Protein AF-A0A131ZWN2-F1 (afdb_monomer)

Organism: Sarcoptes scabiei (NCBI:txid52283)

Foldseek 3Di:
DDDDPPPPDDDPPCPPVCVVVQVDWDLALKDKAWPDDPPEAFFQKGKIKIFIATRVRHGDQDDVVFVKDKWKDFVPDTWDKDKAQPPPDPVRRRMIMIMTGRLEFAWMWMFIATHPVRHTHHCPRDTRYTHAYAFFDLALKDWPLFAQEAEAAAPDKDKIKIFGAHPSNYQHQCPDPNNVVPDQVVFKDKWKAFQQVRDTDDWDWDKDDDPPRRRMIMIITHHNDFGKIWMFMGGNPHTHPRRTHIYGYHYPVLVVVLCVCPVVQHKDKFKKWWWDFDPDPDVPPDGDTDIAIWMWIDGLFKIWIWGDDVNNRTDTDDIDTLDSLWDKDKDFDPPDDPPPPPDDDDDDPDDDDWDPGIWIWIDNPFDDIITITGPCVSSVVSSSRSSSCVVQQSHPDPVNSLLVVLVVLVVVCVVVVQDAAEFEQEAEPVCLLVSRLVRQDDPSNLLYHYQYDYPPDDDPDSLVRVLVSLVVVLCQQAQPDPDPLLDHQWDAPDPDNPAAIDGRPNHDPVVSVVVVVSVQVSQSNQVSVDDSSHHDRPHHHQPQVVCVVVPHDDDLVSCVRRPVVCCVPPVVCPVVDDCPPVPDDPDDDPDQEAEDEDDPDVVVQVVLVVVLVVPDDLVLQLLLQCQAQVGSDADPVGQNPDVVGQYEYEDCDELAAWHYDNVNSYIYQYHYPDSVSRSVSPSCCSVVVSPDPDDD

pLDDT: mean 84.15, std 15.88, range [26.28, 97.62]

Sequence (696 aa):
MISSFHLRHKERKCGFLTFVTGSYLAPQNCKVLFDWKSPTTVSNLASFTIKFYQRNHKPYPITADDRLSVHITNGSQVVPCSIEFGDLNPSLANVAKVVFSPKKSGSYSINVLIGNSFTHLRGSPFTDIHFEPLSPSPYETLLINHCSTVVCTAKIFHVFIIETRDQFGNLCRLDSPINENFDESADFKVVFTEIPTEKEIDVCCFWQKQDGDNSRIALLIVFETSGVYHALISYKGTLLKNGDFNIVCLTQNEAETVKKCTSYSKTCSFNAKLLCLSQHQSNEGCQSHKWKNVCCYISPKQLIIKEFIFKFIPKHITTFRLLPSTKFYFVKNPNFPPSNNNNFDSKSSSCISYNHEEFMMIDDGSQSPIELISPQRNMIVAIFTHFLLNRIGGSETFRDKQDFFYSEVRKFHHKNNFTPGKIHLKISRDSLLETSMRAIKSQSDWCKKFEIEFFGENGIDWGGLRREWYTILCKTMFDPQNKDENDSMFMRFKNDKQGLIHPNPNFSKLSNFEFAGKLVGKSLLDASFGTNHKCLINARFSRSFLAQWIGLRINYRYFEHDDPDLYVSKIKFILDNDVTNLDLYFIEDELNHVVTGAIYDSQKIIDWFWRSLANFNDEEFARLLQFTTGCSHLPPGGFVELTPRFQITSSLNFGSLPTAHTCFNQICLPDYDSFEDFDRALRIAITEGSEGFGLV

Secondary structure (DSSP, 8-state):
--------PPP----HHHHHTT-SB-GGG-EEEESS-SSEE--S-EEEEEE-BBTTSPBP---GGG--EEEEEETTEEEPEEEEE--S-TTTTTEEEEEE---S-EEEEEEEEETTTTEEPTT-SEEEEEEE--S--TTT-EETT--SEEEEETTS-EEEEEE-B-TTSPBP-TTSGGGTT--HHHHEEEEEEETTTTEEE--EEEEEEPTT-TTEEEEEEE-SS-EEEEEEEEETTEEEEEEEEEEEEE-HHHHHHHHHHHHTT--EEEEEEEEE------SSS----EEEEEEEEE-SSEEEEEEEETTTEEEEEEEEESSTT-EEEEEE-TTS---------S--TT-----TTEEEEEE-SSS--EEEE-TTHHHHHHHHHHHHHHHHTS--SHHHHHHHHHHHHHHHHHHTT----EEEEEE-STTHHHHHHHH--SHHHHHSEEEEEETT---S-HHHHHHHHHHHHHHHHH---SS-TTT-SEE-SSS-TTSPBEE-TT---HHHHHHHHHHHHHHHHHHHT-TTT-------B-HHHHHHHTTPPP-GGGHHHH-HHHIIIIIHHHHHS--TTS---S------EEEES-SSSHHHHHHHHHHHHTT--HHHHHHHHHHHHS-SS--TTGGGG-SSPEEEEEEEEESPPPEEEGGGTEEEEEE-SSHHHHHHHHHHHHHHTTS-S---

Nearest PDB structures (foldseek):
  6jx5-assembly3_B  TM=6.334E-01  e=1.140E-26  Homo sapiens
  6loh-assembly2_B  TM=6.273E-01  e=8.398E-26  Homo sapiens
  6loh-assembly2_C  TM=6.097E-01  e=5.536E-25  Homo sapiens
  6loh-assembly1_A-2  TM=6.219E-01  e=1.019E-24  Homo sapiens
  7sc4-assembly2_B  TM=6.207E-01  e=1.326E-04  Homo sapiens

InterPro domains:
  IPR000569 HECT domain [PF00632] (473-587)
  IPR000569 HECT domain [PF00632] (596-695)
  IPR000569 HECT domain [PS50237] (442-529)
  IPR000569 HECT domain [PS50237] (557-696)
  IPR000569 HECT domain [SM00119] (440-696)
  IPR013783 Immunoglobulin-like fold [G3DSA:2.60.40.10] (25-133)
  IPR014756 Immunoglobulin E-set [SSF81296] (25-127)
  IPR017868 Filamin/ABP280 repeat-like [PS50194] (20-127)
  IPR035983 HECT, E3 ligase catalytic domain [SSF56204] (415-689)
  IPR050409 E3 ubiquitin-protein ligase [PTHR11254] (392-590)
  IPR058738 Apoptosis-resistant E3 ubiquitin protein ligase 1, PH-like domain [PF25916] (253-395)

Mean predicted aligned error: 15.32 Å

Solvent-accessible surface area (backbone atoms only — not comparable to full-atom values): 39574 Å² total; per-residue (Å²): 141,82,84,80,82,77,81,80,75,78,76,83,70,75,48,71,67,39,60,74,64,24,72,42,82,25,47,73,62,24,45,74,44,65,79,66,63,67,72,37,65,42,36,83,67,48,50,33,39,36,41,38,16,12,64,69,68,45,76,27,74,65,54,79,88,50,43,73,44,77,50,35,27,50,77,94,41,79,49,74,69,49,78,47,63,36,71,97,42,84,93,33,26,28,31,36,40,36,40,33,53,48,54,62,52,46,55,32,37,41,37,42,25,35,42,97,80,57,42,55,29,52,72,44,68,40,60,86,38,36,26,38,50,49,62,68,24,38,80,49,18,35,49,59,64,39,50,67,61,41,75,47,43,31,75,39,84,44,80,44,46,34,42,34,8,6,88,71,62,30,66,16,54,55,84,34,81,89,26,69,87,65,45,66,70,79,38,40,49,77,48,40,28,33,57,86,74,71,40,77,51,94,61,59,67,46,64,43,74,37,90,96,37,58,32,34,36,34,41,38,36,34,39,85,60,56,49,48,34,37,37,44,33,25,39,75,88,35,67,25,74,61,25,67,32,35,35,41,27,26,43,66,71,54,47,53,50,41,51,61,40,56,76,69,61,45,74,46,78,43,71,32,32,36,65,42,84,66,87,71,85,58,102,57,100,66,89,69,79,47,74,41,69,29,37,40,37,41,41,70,62,31,39,35,36,30,34,51,51,95,79,74,47,77,41,82,73,52,74,45,61,63,46,92,64,47,43,79,45,78,45,63,54,86,89,60,77,82,84,82,76,86,77,83,78,97,83,71,90,86,75,82,76,72,69,89,52,54,36,42,34,45,36,55,88,65,58,84,65,45,44,33,35,42,87,54,46,65,56,55,53,44,46,51,46,50,37,36,29,70,74,36,57,52,22,70,47,70,66,50,29,49,54,36,48,29,50,51,53,51,52,54,45,56,74,66,72,59,70,93,44,74,43,83,36,68,30,39,83,94,45,45,67,64,33,49,58,68,56,59,82,49,81,72,54,64,74,26,48,71,35,49,43,50,72,96,54,90,81,90,47,52,69,58,43,36,46,49,50,48,54,55,50,31,46,71,55,54,51,61,58,102,57,64,78,61,78,28,56,19,37,52,83,53,101,46,98,85,50,47,30,40,80,29,88,70,38,80,65,60,68,56,56,54,50,52,51,50,50,53,52,38,29,55,56,34,39,48,77,34,80,94,52,48,46,76,81,75,69,54,67,20,58,56,61,58,32,51,78,78,59,50,79,85,53,77,72,40,27,61,75,48,36,46,63,58,24,58,69,50,53,47,44,57,73,77,45,89,58,90,87,62,81,80,66,106,70,81,88,80,80,59,61,43,81,48,70,68,97,71,72,48,62,63,56,54,53,47,49,55,59,45,58,76,72,51,52,75,67,53,51,27,29,44,36,25,34,21,52,68,37,63,66,72,57,98,71,34,59,76,64,39,83,50,50,36,29,46,26,54,40,96,49,68,72,55,65,43,47,57,41,38,91,45,24,20,38,35,42,41,46,62,97,42,66,70,57,45,45,51,32,46,54,48,28,29,61,58,59,58,63,64,97,75,80,134

Radius of gyration: 37.41 Å; Cα contacts (8 Å, |Δi|>4): 1204; chains: 1; bounding box: 75×92×110 Å

Structure (mmCIF, N/CA/C/O backbone):
data_AF-A0A131ZWN2-F1
#
_entry.id   AF-A0A131ZWN2-F1
#
loop_
_atom_site.group_PDB
_atom_site.id
_atom_site.type_symbol
_atom_site.label_atom_id
_atom_site.label_alt_id
_atom_site.label_comp_id
_atom_site.label_asym_id
_atom_site.label_entity_id
_atom_site.label_seq_id
_atom_site.pdbx_PDB_ins_code
_atom_site.Cartn_x
_atom_site.Cartn_y
_atom_site.Cartn_z
_atom_site.occupancy
_atom_site.B_iso_or_equiv
_atom_site.auth_seq_id
_atom_site.auth_comp_id
_atom_site.auth_asym_id
_atom_site.auth_atom_id
_atom_site.pdbx_PDB_model_num
ATOM 1 N N . MET A 1 1 ? 38.987 -19.740 -28.196 1.00 33.03 1 MET A N 1
ATOM 2 C CA . MET A 1 1 ? 38.700 -19.843 -29.644 1.00 33.03 1 MET A CA 1
ATOM 3 C C . MET A 1 1 ? 37.300 -19.307 -29.903 1.00 33.03 1 MET A C 1
ATOM 5 O O . MET A 1 1 ? 36.346 -20.067 -29.870 1.00 33.03 1 MET A O 1
ATOM 9 N N . ILE A 1 2 ? 37.171 -17.991 -30.077 1.00 27.64 2 ILE A N 1
ATOM 10 C CA . ILE A 1 2 ? 35.901 -17.339 -30.420 1.00 27.64 2 ILE A CA 1
ATOM 11 C C . ILE A 1 2 ? 36.022 -16.927 -31.884 1.00 27.64 2 ILE A C 1
ATOM 13 O O . ILE A 1 2 ? 36.821 -16.053 -32.213 1.00 27.64 2 ILE A O 1
ATOM 17 N N . SER A 1 3 ? 35.276 -17.593 -32.763 1.00 26.28 3 SER A N 1
ATOM 18 C CA . SER A 1 3 ? 35.105 -17.158 -34.145 1.00 26.28 3 SER A CA 1
ATOM 19 C C . SER A 1 3 ? 34.184 -15.940 -34.160 1.00 26.28 3 SER A C 1
ATOM 21 O O . SER A 1 3 ? 32.980 -16.038 -33.921 1.00 26.28 3 SER A O 1
ATOM 23 N N . SER A 1 4 ? 34.771 -14.785 -34.434 1.00 28.20 4 SER A N 1
ATOM 24 C CA . SER A 1 4 ? 34.100 -13.534 -34.752 1.00 28.20 4 SER A CA 1
ATOM 25 C C . SER A 1 4 ? 33.299 -13.672 -36.053 1.00 28.20 4 SER A C 1
ATOM 27 O O . SER A 1 4 ? 33.825 -13.500 -37.151 1.00 28.20 4 SER A O 1
ATOM 29 N N . PHE A 1 5 ? 31.994 -13.932 -35.948 1.00 27.33 5 PHE A N 1
ATOM 30 C CA . PHE A 1 5 ? 31.072 -13.711 -37.063 1.00 27.33 5 PHE A CA 1
ATOM 31 C C . PHE A 1 5 ? 30.860 -12.201 -37.247 1.00 27.33 5 PHE A C 1
ATOM 33 O O . PHE A 1 5 ? 29.949 -11.584 -36.702 1.00 27.33 5 PHE A O 1
ATOM 40 N N . HIS A 1 6 ? 31.754 -11.586 -38.018 1.00 27.45 6 HIS A N 1
ATOM 41 C CA . HIS A 1 6 ? 31.540 -10.281 -38.631 1.00 27.45 6 HIS A CA 1
ATOM 42 C C . HIS A 1 6 ? 30.445 -10.400 -39.704 1.00 27.45 6 HIS A C 1
ATOM 44 O O . HIS A 1 6 ? 30.724 -10.689 -40.868 1.00 27.45 6 HIS A O 1
ATOM 50 N N . LEU A 1 7 ? 29.193 -10.125 -39.336 1.00 27.59 7 LEU A N 1
ATOM 51 C CA . LEU A 1 7 ? 28.147 -9.779 -40.300 1.00 27.59 7 LEU A CA 1
ATOM 52 C C . LEU A 1 7 ? 28.442 -8.377 -40.859 1.00 27.59 7 LEU A C 1
ATOM 54 O O . LEU A 1 7 ? 27.944 -7.361 -40.379 1.00 27.59 7 LEU A O 1
ATOM 58 N N . ARG A 1 8 ? 29.298 -8.311 -41.887 1.00 30.45 8 ARG A N 1
ATOM 59 C CA . ARG A 1 8 ? 29.433 -7.126 -42.744 1.00 30.45 8 ARG A CA 1
ATOM 60 C C . ARG A 1 8 ? 28.153 -6.979 -43.571 1.00 30.45 8 ARG A C 1
ATOM 62 O O . ARG A 1 8 ? 28.037 -7.564 -44.645 1.00 30.45 8 ARG A O 1
ATOM 69 N N . HIS A 1 9 ? 27.200 -6.183 -43.093 1.00 33.16 9 HIS A N 1
ATOM 70 C CA . HIS A 1 9 ? 26.092 -5.722 -43.929 1.00 33.16 9 HIS A CA 1
ATOM 71 C C . HIS A 1 9 ? 26.623 -4.754 -44.997 1.00 33.16 9 HIS A C 1
ATOM 73 O O . HIS A 1 9 ? 27.170 -3.699 -44.682 1.00 33.16 9 HIS A O 1
ATOM 79 N N . LYS A 1 10 ? 26.479 -5.139 -46.270 1.00 34.00 10 LYS A N 1
ATOM 80 C CA . LYS A 1 10 ? 26.788 -4.318 -47.450 1.00 34.00 10 LYS A CA 1
ATOM 81 C C . LYS A 1 10 ? 25.944 -3.040 -47.431 1.00 34.00 10 LYS A C 1
ATOM 83 O O . LYS A 1 10 ? 24.720 -3.110 -47.482 1.00 34.00 10 LYS A O 1
ATOM 88 N N . GLU A 1 11 ? 26.595 -1.881 -47.434 1.00 40.44 11 GLU A N 1
ATOM 89 C CA . GLU A 1 11 ? 25.963 -0.620 -47.826 1.00 40.44 11 GLU A CA 1
ATOM 90 C C . GLU A 1 11 ? 25.375 -0.763 -49.240 1.00 40.44 11 GLU A C 1
ATOM 92 O O . GLU A 1 11 ? 26.080 -1.170 -50.170 1.00 40.44 11 GLU A O 1
ATOM 97 N N . ARG A 1 12 ? 24.112 -0.366 -49.448 1.00 47.16 12 ARG A N 1
ATOM 98 C CA . ARG A 1 12 ? 23.663 0.035 -50.788 1.00 47.16 12 ARG A CA 1
ATOM 99 C C . ARG A 1 12 ? 24.403 1.328 -51.130 1.00 47.16 12 ARG A C 1
ATOM 101 O O . ARG A 1 12 ? 23.910 2.421 -50.868 1.00 47.16 12 ARG A O 1
ATOM 108 N N . LYS A 1 13 ? 25.612 1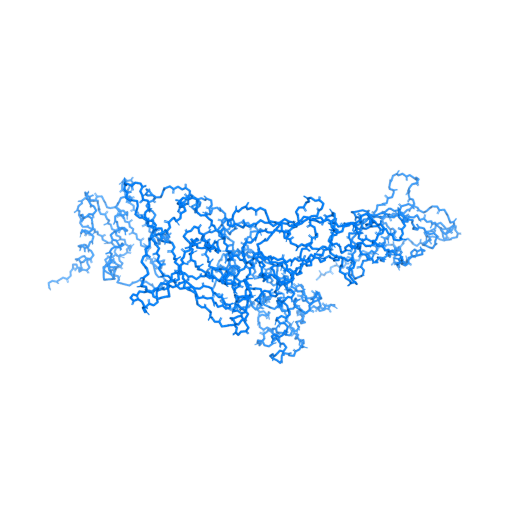.216 -51.691 1.00 47.56 13 LYS A N 1
ATOM 109 C CA . LYS A 1 13 ? 26.261 2.350 -52.357 1.00 47.56 13 LYS A CA 1
ATOM 110 C C . LYS A 1 13 ? 25.282 2.863 -53.408 1.00 47.56 13 LYS A C 1
ATOM 112 O O . LYS A 1 13 ? 24.894 2.110 -54.300 1.00 47.56 13 LYS A O 1
ATOM 117 N N . CYS A 1 14 ? 24.853 4.115 -53.264 1.00 56.75 14 CYS A N 1
ATOM 118 C CA . CYS A 1 14 ? 24.007 4.785 -54.241 1.00 56.75 14 CYS A CA 1
ATOM 119 C C . CYS A 1 14 ? 24.735 4.719 -55.591 1.00 56.75 14 CYS A C 1
ATOM 121 O O . CYS A 1 14 ? 25.780 5.346 -55.761 1.00 56.75 14 CYS A O 1
ATOM 123 N N . GLY A 1 15 ? 24.262 3.874 -56.513 1.00 64.44 15 GLY A N 1
ATOM 124 C CA . GLY A 1 15 ? 24.898 3.731 -57.822 1.00 64.44 15 GLY A CA 1
ATOM 125 C C . GLY A 1 15 ? 24.913 5.086 -58.524 1.00 64.44 15 GLY A C 1
ATOM 126 O O . GLY A 1 15 ? 23.955 5.843 -58.378 1.00 64.44 15 GLY A O 1
ATOM 127 N N . PHE A 1 16 ? 25.970 5.390 -59.280 1.00 71.88 16 PHE A N 1
ATOM 128 C CA . PHE A 1 16 ? 26.163 6.686 -59.949 1.00 71.88 16 PHE A CA 1
ATOM 129 C C . PHE A 1 16 ? 24.893 7.190 -60.661 1.00 71.88 16 PHE A C 1
ATOM 131 O O . PHE A 1 16 ? 24.492 8.337 -60.496 1.00 71.88 16 PHE A O 1
ATOM 138 N N . LEU A 1 17 ? 24.184 6.296 -61.352 1.00 70.12 17 LEU A N 1
ATOM 139 C CA . LEU A 1 17 ? 22.921 6.580 -62.043 1.00 70.12 17 LEU A CA 1
ATOM 140 C C . LEU A 1 17 ? 21.778 6.980 -61.087 1.00 70.12 17 LEU A C 1
ATOM 142 O O . LEU A 1 17 ? 21.014 7.897 -61.372 1.00 70.12 17 LEU A O 1
ATOM 146 N N . THR A 1 18 ? 21.682 6.348 -59.919 1.00 74.25 18 THR A N 1
ATOM 147 C CA . THR A 1 18 ? 20.711 6.671 -58.855 1.00 74.25 18 THR A CA 1
ATOM 148 C C . THR A 1 18 ? 20.990 8.043 -58.246 1.00 74.25 18 THR A C 1
ATOM 150 O O . THR A 1 18 ? 20.062 8.806 -57.982 1.00 74.25 18 THR A O 1
ATOM 153 N N . PHE A 1 19 ? 22.273 8.372 -58.068 1.00 76.62 19 PHE A N 1
ATOM 154 C CA . PHE A 1 19 ? 22.721 9.670 -57.574 1.00 76.62 19 PHE A CA 1
ATOM 155 C C . PHE A 1 19 ? 22.413 10.787 -58.583 1.00 76.62 19 PHE A C 1
ATOM 157 O O . PHE A 1 19 ? 21.802 11.788 -58.216 1.00 76.62 19 PHE A O 1
ATOM 164 N N . VAL A 1 20 ? 22.738 10.577 -59.864 1.00 78.38 20 VAL A N 1
ATOM 165 C CA . VAL A 1 20 ? 22.483 11.537 -60.955 1.00 78.38 20 VAL A CA 1
ATOM 166 C C . VAL A 1 20 ? 20.984 11.740 -61.210 1.00 78.38 20 VAL A C 1
ATOM 168 O O . VAL A 1 20 ? 20.542 12.865 -61.410 1.00 78.38 20 VAL A O 1
ATOM 171 N N . THR A 1 21 ? 20.174 10.678 -61.159 1.00 82.25 21 THR A N 1
ATOM 172 C CA . THR A 1 21 ? 18.709 10.767 -61.357 1.00 82.25 21 THR A CA 1
ATOM 173 C C . THR A 1 21 ? 17.948 11.267 -60.124 1.00 82.25 21 THR A C 1
ATOM 175 O O . THR A 1 21 ? 16.736 11.493 -60.187 1.00 82.25 21 THR A O 1
ATOM 178 N N . GLY A 1 22 ? 18.631 11.419 -58.983 1.00 81.25 22 GLY A N 1
ATOM 179 C CA . GLY A 1 22 ? 18.009 11.796 -57.716 1.00 81.25 22 GLY A CA 1
ATOM 180 C C . GLY A 1 22 ? 17.040 10.744 -57.165 1.00 81.25 22 GLY A C 1
ATOM 181 O O . GLY A 1 22 ? 16.173 11.085 -56.361 1.00 81.25 22 GLY A O 1
ATOM 182 N N . SER A 1 23 ? 17.166 9.484 -57.590 1.00 83.50 23 SER A N 1
ATOM 183 C CA . SER A 1 23 ? 16.241 8.386 -57.264 1.00 83.50 23 SER A CA 1
ATOM 184 C C . SER A 1 23 ? 16.584 7.694 -55.937 1.00 83.50 23 SER A C 1
ATOM 186 O O . SER A 1 23 ? 16.491 6.477 -55.813 1.00 83.50 23 SER A O 1
ATOM 188 N N . TYR A 1 24 ? 17.031 8.463 -54.946 1.00 86.25 24 TYR A N 1
ATOM 189 C CA . TYR A 1 24 ? 17.385 7.991 -53.606 1.00 86.25 24 TYR A CA 1
ATOM 190 C C . TYR A 1 24 ? 16.598 8.766 -52.547 1.00 86.25 24 TYR A C 1
ATOM 192 O O . TYR A 1 24 ? 16.184 9.904 -52.788 1.00 86.25 24 TYR A O 1
ATOM 200 N N . LEU A 1 25 ? 16.389 8.148 -51.381 1.00 89.25 25 LEU A N 1
ATOM 201 C CA . LEU A 1 25 ? 15.670 8.738 -50.253 1.00 89.25 25 LEU A CA 1
ATOM 202 C C . LEU A 1 25 ? 16.288 10.083 -49.842 1.00 89.25 25 LEU A C 1
ATOM 204 O O . LEU A 1 25 ? 17.482 10.168 -49.555 1.00 89.25 25 LEU A O 1
ATOM 208 N N . ALA A 1 26 ? 15.463 11.127 -49.769 1.00 91.81 26 ALA A N 1
ATOM 209 C CA . ALA A 1 26 ? 15.877 12.456 -49.336 1.00 91.81 26 ALA A CA 1
ATOM 210 C C . ALA A 1 26 ? 15.139 12.846 -48.040 1.00 91.81 26 ALA A C 1
ATOM 212 O O . ALA A 1 26 ? 14.005 13.330 -48.109 1.00 91.81 26 ALA A O 1
ATOM 213 N N . PRO A 1 27 ? 15.772 12.707 -46.855 1.00 91.62 27 PRO A N 1
ATOM 214 C CA . PRO A 1 27 ? 15.157 13.018 -45.557 1.00 91.62 27 PRO A CA 1
ATOM 215 C C . PRO A 1 27 ? 14.512 14.410 -45.473 1.00 91.62 27 PRO A C 1
ATOM 217 O O . PRO A 1 27 ? 13.452 14.582 -44.876 1.00 91.62 27 PRO A O 1
ATOM 220 N N . GLN A 1 28 ? 15.113 15.402 -46.138 1.00 92.38 28 GLN A N 1
ATOM 221 C CA . GLN A 1 28 ? 14.635 16.790 -46.150 1.00 92.38 28 GLN A CA 1
ATOM 222 C C . GLN A 1 28 ? 13.402 17.021 -47.044 1.00 92.38 28 GLN A C 1
ATOM 224 O O . GLN A 1 28 ? 12.693 18.012 -46.880 1.00 92.38 28 GLN A O 1
ATOM 229 N N . ASN A 1 29 ? 13.116 16.107 -47.974 1.00 93.81 29 ASN A N 1
ATOM 230 C CA . ASN A 1 29 ? 11.912 16.154 -48.809 1.00 93.81 29 ASN A CA 1
ATOM 231 C C . ASN A 1 29 ? 10.733 15.400 -48.170 1.00 93.81 29 ASN A C 1
ATOM 233 O O . ASN A 1 29 ? 9.594 15.562 -48.611 1.00 93.81 29 ASN A O 1
ATOM 237 N N . CYS A 1 30 ? 11.001 14.580 -47.150 1.00 94.56 30 CYS A N 1
ATOM 238 C CA . CYS A 1 30 ? 9.993 13.810 -46.430 1.00 94.56 30 CYS A CA 1
ATOM 239 C C . CYS A 1 30 ? 9.081 14.721 -45.598 1.00 94.56 30 CYS A C 1
ATOM 241 O O . CYS A 1 30 ? 9.463 15.826 -45.210 1.00 94.56 30 CYS A O 1
ATOM 243 N N . LYS A 1 31 ? 7.855 14.260 -45.340 1.00 94.81 31 LYS A N 1
ATOM 244 C CA . LYS A 1 31 ? 6.842 15.016 -44.592 1.00 94.81 31 LYS A CA 1
ATOM 245 C C . LYS A 1 31 ? 6.274 14.171 -43.464 1.00 94.81 31 LYS A C 1
ATOM 247 O O . LYS A 1 31 ? 5.914 13.021 -43.693 1.00 94.81 31 LYS A O 1
ATOM 252 N N . VAL A 1 32 ? 6.144 14.770 -42.288 1.00 96.25 32 VAL A N 1
ATOM 253 C CA . VAL A 1 32 ? 5.448 14.192 -41.135 1.00 96.25 32 VAL A CA 1
ATOM 254 C C . VAL A 1 32 ? 4.109 14.909 -40.993 1.00 96.25 32 VAL A C 1
ATOM 256 O O . VAL A 1 32 ? 4.063 16.137 -41.018 1.00 96.25 32 VAL A O 1
ATOM 259 N N . LEU A 1 33 ? 3.024 14.146 -40.916 1.00 96.00 33 LEU A N 1
ATOM 260 C CA . LEU A 1 33 ? 1.651 14.635 -40.845 1.00 96.00 33 LEU A CA 1
ATOM 261 C C . LEU A 1 33 ? 1.007 14.066 -39.584 1.00 96.00 33 LEU A C 1
ATOM 263 O O . LEU A 1 33 ? 0.784 12.862 -39.504 1.00 96.00 33 LEU A O 1
ATOM 267 N N . PHE A 1 34 ? 0.743 14.920 -38.600 1.00 95.75 34 PHE A N 1
ATOM 268 C CA . PHE A 1 34 ? 0.041 14.529 -37.381 1.00 95.75 34 PHE A CA 1
ATOM 269 C C . PHE A 1 34 ? -1.461 14.440 -37.647 1.00 95.75 34 PHE A C 1
ATOM 271 O O . PHE A 1 34 ? -2.024 15.342 -38.269 1.00 95.75 34 PHE A O 1
ATOM 278 N N . ASP A 1 35 ? -2.113 13.391 -37.142 1.00 94.00 35 ASP A N 1
ATOM 279 C CA . ASP A 1 35 ? -3.567 13.217 -37.275 1.00 94.00 35 ASP A CA 1
ATOM 280 C C . ASP A 1 35 ? -4.347 14.091 -36.263 1.00 94.00 35 ASP A C 1
ATOM 282 O O . ASP A 1 35 ? -5.561 13.976 -36.121 1.00 94.00 35 ASP A O 1
ATOM 286 N N . TRP A 1 36 ? -3.647 14.979 -35.548 1.00 93.25 36 TRP A N 1
ATOM 287 C CA . TRP A 1 36 ? -4.177 15.888 -34.535 1.00 93.25 36 TRP A CA 1
ATOM 288 C C . TRP A 1 36 ? -3.483 17.259 -34.600 1.00 93.25 36 TRP A C 1
ATOM 290 O O . TRP A 1 36 ? -2.456 17.433 -35.261 1.00 93.25 36 TRP A O 1
ATOM 300 N N . LYS A 1 37 ? -4.033 18.242 -33.878 1.00 92.06 37 LYS A N 1
ATOM 301 C CA . LYS A 1 37 ? -3.420 19.564 -33.663 1.00 92.06 37 LYS A CA 1
ATOM 302 C C . LYS A 1 37 ? -3.009 19.709 -32.201 1.00 92.06 37 LYS A C 1
ATOM 304 O O . LYS A 1 37 ? -3.689 19.190 -31.332 1.00 92.06 37 LYS A O 1
ATOM 309 N N . SER A 1 38 ? -1.889 20.375 -31.943 1.00 88.75 38 SER A N 1
ATOM 310 C CA . SER A 1 38 ? -1.407 20.670 -30.587 1.00 88.75 38 SER A CA 1
ATOM 311 C C . SER A 1 38 ? -1.972 22.024 -30.119 1.00 88.75 38 SER A C 1
ATOM 313 O O . SER A 1 38 ? -1.952 22.959 -30.925 1.00 88.75 38 SER A O 1
ATOM 315 N N . PRO A 1 39 ? -2.441 22.167 -28.865 1.00 90.69 39 PRO A N 1
ATOM 316 C CA . PRO A 1 39 ? -2.618 21.108 -27.868 1.00 90.69 39 PRO A CA 1
ATOM 317 C C . PRO A 1 39 ? -3.786 20.163 -28.213 1.00 90.69 39 PRO A C 1
ATOM 319 O O . PRO A 1 39 ? -4.751 20.563 -28.858 1.00 90.69 39 PRO A O 1
ATOM 322 N N . THR A 1 40 ? -3.694 18.907 -27.773 1.00 93.19 40 THR A N 1
ATOM 323 C CA . THR A 1 40 ? -4.768 17.893 -27.868 1.00 93.19 40 THR A CA 1
ATOM 324 C C . THR A 1 40 ? -4.887 17.148 -26.544 1.00 93.19 40 THR A C 1
ATOM 326 O O . THR A 1 40 ? -3.972 17.205 -25.738 1.00 93.19 40 THR A O 1
ATOM 329 N N . THR A 1 41 ? -5.955 16.397 -26.297 1.00 94.06 41 THR A N 1
ATOM 330 C CA . THR A 1 41 ? -6.078 15.593 -25.072 1.00 94.06 41 THR A CA 1
ATOM 331 C C . THR A 1 41 ? -5.271 14.300 -25.120 1.00 94.06 41 THR A C 1
ATOM 333 O O . THR A 1 41 ? -5.094 13.709 -26.189 1.00 94.06 41 THR A O 1
ATOM 336 N N . VAL A 1 42 ? -4.844 13.820 -23.949 1.00 95.44 42 VAL A N 1
ATOM 337 C CA . VAL A 1 42 ? -4.324 12.457 -23.760 1.00 95.44 42 VAL A CA 1
ATOM 338 C C . VAL A 1 42 ? -5.318 11.410 -24.261 1.00 95.44 42 VAL A C 1
ATOM 340 O O . VAL A 1 42 ? -6.536 11.605 -24.238 1.00 95.44 42 VAL A O 1
ATOM 343 N N . SER A 1 43 ? -4.804 10.275 -24.726 1.00 93.31 43 SER A N 1
ATOM 344 C CA . SER A 1 43 ? -5.629 9.231 -25.328 1.00 93.31 43 SER A CA 1
ATOM 345 C C . SER A 1 43 ? -4.973 7.853 -25.244 1.00 93.31 43 SER A C 1
ATOM 347 O O . SER A 1 43 ? -3.778 7.699 -24.975 1.00 93.31 43 SER A O 1
ATOM 349 N N . ASN A 1 44 ? -5.767 6.816 -25.515 1.00 93.31 44 ASN A N 1
ATOM 350 C CA . ASN A 1 44 ? -5.238 5.463 -25.690 1.00 93.31 44 ASN A CA 1
ATOM 351 C C . ASN A 1 44 ? -4.419 5.317 -26.976 1.00 93.31 44 ASN A C 1
ATOM 353 O O . ASN A 1 44 ? -3.557 4.442 -27.046 1.00 93.31 44 ASN A O 1
ATOM 357 N N . LEU A 1 45 ? -4.684 6.155 -27.978 1.00 94.06 45 LEU A N 1
ATOM 358 C CA . LEU A 1 45 ? -4.097 6.042 -29.301 1.00 94.06 45 LEU A CA 1
ATOM 359 C C . LEU A 1 45 ? -3.924 7.420 -29.936 1.00 94.06 45 LEU A C 1
ATOM 361 O O . LEU A 1 45 ? -4.878 8.194 -30.023 1.00 94.06 45 LEU A O 1
ATOM 365 N N . ALA A 1 46 ? -2.722 7.690 -30.424 1.00 95.31 46 ALA A N 1
ATOM 366 C CA . ALA A 1 46 ? -2.421 8.789 -31.323 1.00 95.31 46 ALA A CA 1
ATOM 367 C C . ALA A 1 46 ? -1.565 8.257 -32.474 1.00 95.31 46 ALA A C 1
ATOM 369 O O . ALA A 1 46 ? -0.687 7.411 -32.268 1.00 95.31 46 ALA A O 1
ATOM 370 N N . SER A 1 47 ? -1.827 8.742 -33.687 1.00 96.06 47 SER A N 1
ATOM 371 C CA . SER A 1 47 ? -1.058 8.364 -34.868 1.00 96.06 47 SER A CA 1
ATOM 372 C C . SER A 1 47 ? -0.633 9.535 -35.736 1.00 96.06 47 SER A C 1
ATOM 374 O O . SER A 1 47 ? -1.307 10.558 -35.841 1.00 96.06 47 SER A O 1
ATOM 376 N N . PHE A 1 48 ? 0.533 9.389 -36.345 1.00 96.44 48 PHE A N 1
ATOM 377 C CA . PHE A 1 48 ? 0.994 10.318 -37.357 1.00 96.44 48 PHE A CA 1
ATOM 378 C C . PHE A 1 48 ? 1.585 9.552 -38.524 1.00 96.44 48 PHE A C 1
ATOM 380 O O . PHE A 1 48 ? 2.106 8.443 -38.393 1.00 96.44 48 PHE A O 1
ATOM 387 N N . THR A 1 49 ? 1.490 10.169 -39.687 1.00 96.06 49 THR A N 1
ATOM 388 C CA . THR A 1 49 ? 1.851 9.565 -40.956 1.00 96.06 49 THR A CA 1
ATOM 389 C C . THR A 1 49 ? 3.115 10.218 -41.493 1.00 96.06 49 THR A C 1
ATOM 391 O O . THR A 1 49 ? 3.189 11.438 -41.639 1.00 96.06 49 THR A O 1
ATOM 394 N N . ILE A 1 50 ? 4.112 9.409 -41.835 1.00 96.06 50 ILE A N 1
ATOM 395 C CA . ILE A 1 50 ? 5.343 9.854 -42.484 1.00 96.06 50 ILE A CA 1
ATOM 396 C C . ILE A 1 50 ? 5.257 9.499 -43.966 1.00 96.06 50 ILE A C 1
ATOM 398 O O . ILE A 1 50 ? 5.058 8.341 -44.322 1.00 96.06 50 ILE A O 1
ATOM 402 N N . LYS A 1 51 ? 5.418 10.498 -44.837 1.00 94.94 51 LYS A N 1
ATOM 403 C CA . LYS A 1 51 ? 5.482 10.330 -46.294 1.00 94.94 51 LYS A CA 1
ATOM 404 C C . LYS A 1 51 ? 6.913 10.529 -46.781 1.00 94.94 51 LYS A C 1
ATOM 406 O O . LYS A 1 51 ? 7.489 11.605 -46.582 1.00 94.94 51 LYS A O 1
ATOM 411 N N . PHE A 1 52 ? 7.457 9.519 -47.453 1.00 94.25 52 PHE A N 1
ATOM 412 C CA . PHE A 1 52 ? 8.840 9.484 -47.921 1.00 94.25 52 PHE A CA 1
ATOM 413 C C . PHE A 1 52 ? 8.951 9.895 -49.390 1.00 94.25 52 PHE A C 1
ATOM 415 O O . PHE A 1 52 ? 8.144 9.493 -50.234 1.00 94.25 52 PHE A O 1
ATOM 422 N N . TYR A 1 53 ? 9.967 10.704 -49.695 1.00 93.75 53 TYR A N 1
ATOM 423 C CA . TYR A 1 53 ? 10.214 11.227 -51.037 1.00 93.75 53 TYR A CA 1
ATOM 424 C C . TYR A 1 53 ? 11.690 11.128 -51.414 1.00 93.75 53 TYR A C 1
ATOM 426 O O . TYR A 1 53 ? 12.593 11.238 -50.581 1.00 93.75 53 TYR A O 1
ATOM 434 N N . GLN A 1 54 ? 11.915 10.954 -52.707 1.00 93.38 54 GLN A N 1
ATOM 435 C CA . GLN A 1 54 ? 13.224 10.974 -53.335 1.00 93.38 54 GLN A CA 1
ATOM 436 C C . GLN A 1 54 ? 13.756 12.408 -53.480 1.00 93.38 54 GLN A C 1
ATOM 438 O O . GLN A 1 54 ? 13.021 13.392 -53.317 1.00 93.38 54 GLN A O 1
ATOM 443 N N . ARG A 1 55 ? 15.037 12.555 -53.841 1.00 91.00 55 ARG A N 1
ATOM 444 C CA . ARG A 1 55 ? 15.643 13.868 -54.131 1.00 91.00 55 ARG A CA 1
ATOM 445 C C . ARG A 1 55 ? 14.926 14.600 -55.272 1.00 91.00 55 ARG A C 1
ATOM 447 O O . ARG A 1 55 ? 14.775 15.813 -55.190 1.00 91.00 55 ARG A O 1
ATOM 454 N N . ASN A 1 56 ? 14.429 13.869 -56.268 1.00 90.81 56 ASN A N 1
ATOM 455 C CA . ASN A 1 56 ? 13.626 14.385 -57.387 1.00 90.81 56 ASN A CA 1
ATOM 456 C C . ASN A 1 56 ? 12.122 14.581 -57.061 1.00 90.81 56 ASN A C 1
ATOM 458 O O . ASN A 1 56 ? 11.321 14.764 -57.974 1.00 90.81 56 ASN A O 1
ATOM 462 N N . HIS A 1 57 ? 11.732 14.516 -55.781 1.00 89.88 57 HIS A N 1
ATOM 463 C CA . HIS A 1 57 ? 10.357 14.657 -55.278 1.00 89.88 57 HIS A CA 1
ATOM 464 C C . HIS A 1 57 ? 9.358 13.549 -55.655 1.00 89.88 57 HIS A C 1
ATOM 466 O O . HIS A 1 57 ? 8.181 13.662 -55.310 1.00 89.88 57 HIS A O 1
ATOM 472 N N . LYS A 1 58 ? 9.788 12.446 -56.278 1.00 91.12 58 LYS A N 1
ATOM 473 C CA . LYS A 1 58 ? 8.922 11.270 -56.466 1.00 91.12 58 LYS A CA 1
ATOM 474 C C . LYS A 1 58 ? 8.727 10.493 -55.149 1.00 91.12 58 LYS A C 1
ATOM 476 O O . LYS A 1 58 ? 9.612 10.543 -54.290 1.00 91.12 58 LYS A O 1
ATOM 481 N N . PRO A 1 59 ? 7.602 9.775 -54.966 1.00 91.12 59 PRO A N 1
ATOM 482 C CA . PRO A 1 59 ? 7.394 8.884 -53.821 1.00 91.12 59 PRO A CA 1
ATOM 483 C C . PRO A 1 59 ? 8.531 7.860 -53.674 1.00 91.12 59 PRO A C 1
ATOM 485 O O . PRO A 1 59 ? 8.926 7.234 -54.656 1.00 91.12 59 PRO A O 1
ATOM 488 N N . TYR A 1 60 ? 9.063 7.693 -52.460 1.00 90.62 60 TYR A N 1
ATOM 489 C CA . TYR A 1 60 ? 10.078 6.677 -52.158 1.00 90.62 60 TYR A CA 1
ATOM 490 C C . TYR A 1 60 ? 9.431 5.488 -51.435 1.00 90.62 60 TYR A C 1
ATOM 492 O O . TYR A 1 60 ? 8.889 5.718 -50.355 1.00 90.62 60 TYR A O 1
ATOM 500 N N . PRO A 1 61 ? 9.481 4.255 -51.974 1.00 90.06 61 PRO A N 1
ATOM 501 C CA . PRO A 1 61 ? 8.936 3.083 -51.298 1.00 90.06 61 PRO A CA 1
ATOM 502 C C . PRO A 1 61 ? 9.793 2.743 -50.074 1.00 90.06 61 PRO A C 1
ATOM 504 O O . PRO A 1 61 ? 10.959 2.384 -50.221 1.00 90.06 61 PRO A O 1
ATOM 507 N N . ILE A 1 62 ? 9.231 2.910 -48.880 1.00 89.38 62 ILE A N 1
ATOM 508 C CA . ILE A 1 62 ? 9.947 2.729 -47.616 1.00 89.38 62 ILE A CA 1
ATOM 509 C C . ILE A 1 62 ? 9.864 1.271 -47.162 1.00 89.38 62 ILE A C 1
ATOM 511 O O . ILE A 1 62 ? 8.817 0.636 -47.259 1.00 89.38 62 ILE A O 1
ATOM 515 N N . THR A 1 63 ? 10.966 0.742 -46.642 1.00 84.25 63 THR A N 1
ATOM 516 C CA . THR A 1 63 ? 11.060 -0.633 -46.142 1.00 84.25 63 THR A CA 1
ATOM 517 C C . THR A 1 63 ? 11.787 -0.682 -44.799 1.00 84.25 63 THR A C 1
ATOM 519 O O . THR A 1 63 ? 12.426 0.286 -44.381 1.00 84.25 63 THR A O 1
ATOM 522 N N . ALA A 1 64 ? 11.736 -1.831 -44.121 1.00 79.31 64 ALA A N 1
ATOM 523 C CA . ALA A 1 64 ? 12.488 -2.045 -42.883 1.00 79.31 64 ALA A CA 1
ATOM 524 C C . ALA A 1 64 ? 14.016 -1.882 -43.071 1.00 79.31 64 ALA A C 1
ATOM 526 O O . ALA A 1 64 ? 14.710 -1.459 -42.143 1.00 79.31 64 ALA A O 1
ATOM 527 N N . ASP A 1 65 ? 14.535 -2.134 -44.278 1.00 84.56 65 ASP A N 1
ATOM 528 C CA . ASP A 1 65 ? 15.961 -2.000 -44.609 1.00 84.56 65 ASP A CA 1
ATOM 529 C C . ASP A 1 65 ? 16.460 -0.545 -44.572 1.00 84.56 65 ASP A C 1
ATOM 531 O O . ASP A 1 65 ? 17.659 -0.305 -44.407 1.00 84.56 65 ASP A O 1
ATOM 535 N N . ASP A 1 66 ? 15.559 0.437 -44.684 1.00 86.75 66 ASP A N 1
ATOM 536 C CA . ASP A 1 66 ? 15.895 1.866 -44.667 1.00 86.75 66 ASP A CA 1
ATOM 537 C C . ASP A 1 66 ? 16.181 2.407 -43.250 1.00 86.75 66 ASP A C 1
ATOM 539 O O . ASP A 1 66 ? 16.587 3.563 -43.091 1.00 86.75 66 ASP A O 1
ATOM 543 N N . ARG A 1 67 ? 16.015 1.566 -42.215 1.00 88.12 67 ARG A N 1
ATOM 544 C CA . ARG A 1 67 ? 16.323 1.864 -40.803 1.00 88.12 67 ARG A CA 1
ATOM 545 C C . ARG A 1 67 ? 15.642 3.133 -40.286 1.00 88.12 67 ARG A C 1
ATOM 547 O O . ARG A 1 67 ? 16.284 4.018 -39.721 1.00 88.12 67 ARG A O 1
ATOM 554 N N . LEU A 1 68 ? 14.332 3.225 -40.488 1.00 93.44 68 LEU A N 1
ATOM 555 C CA . LEU A 1 68 ? 13.512 4.246 -39.843 1.00 93.44 68 LEU A CA 1
ATOM 556 C C . LEU A 1 68 ? 13.499 4.014 -38.324 1.00 93.44 68 LEU A C 1
ATOM 558 O O . LEU A 1 68 ? 13.124 2.939 -37.863 1.00 93.44 68 LEU A O 1
ATOM 562 N N . SER A 1 69 ? 13.875 5.034 -37.555 1.00 93.88 69 SER A N 1
ATOM 563 C CA . SER A 1 69 ? 13.801 5.035 -36.095 1.00 93.88 69 SER A CA 1
ATOM 564 C C . SER A 1 69 ? 12.958 6.205 -35.610 1.00 93.88 69 SER A C 1
ATOM 566 O O . SER A 1 69 ? 13.150 7.347 -36.038 1.00 93.88 69 SER A O 1
ATOM 568 N N . VAL A 1 70 ? 12.035 5.927 -34.693 1.00 96.44 70 VAL A N 1
ATOM 569 C CA . VAL A 1 70 ? 11.195 6.940 -34.058 1.00 96.44 70 VAL A CA 1
ATOM 570 C C . VAL A 1 70 ? 11.383 6.867 -32.551 1.00 96.44 70 VAL A C 1
ATOM 572 O O . VAL A 1 70 ? 11.140 5.832 -31.935 1.00 96.44 70 VAL A O 1
ATOM 575 N N . HIS A 1 71 ? 11.797 7.981 -31.952 1.00 96.25 71 HIS A N 1
ATOM 576 C CA . HIS A 1 71 ? 11.923 8.113 -30.504 1.00 96.25 71 HIS A CA 1
ATOM 577 C C . HIS A 1 71 ? 10.955 9.177 -30.000 1.00 96.25 71 HIS A C 1
ATOM 579 O O . HIS A 1 71 ? 11.088 10.358 -30.327 1.00 96.25 71 HIS A O 1
ATOM 585 N N . ILE A 1 72 ? 9.989 8.741 -29.195 1.00 97.31 72 ILE A N 1
ATOM 586 C CA . ILE A 1 72 ? 8.997 9.602 -28.553 1.00 97.31 72 ILE A CA 1
ATOM 587 C C . ILE A 1 72 ? 9.341 9.696 -27.071 1.00 97.31 72 ILE A C 1
ATOM 589 O O . ILE A 1 72 ? 9.558 8.676 -26.416 1.00 97.31 72 ILE A O 1
ATOM 593 N N . THR A 1 73 ? 9.381 10.911 -26.530 1.00 95.44 73 THR A N 1
ATOM 594 C CA . THR A 1 73 ? 9.660 11.143 -25.109 1.00 95.44 73 THR A CA 1
ATOM 595 C C . THR A 1 73 ? 8.687 12.143 -24.494 1.00 95.44 73 THR A C 1
ATOM 597 O O . THR A 1 73 ? 8.417 13.176 -25.100 1.00 95.44 73 THR A O 1
ATOM 600 N N . ASN A 1 74 ? 8.223 11.878 -23.272 1.00 93.12 74 ASN A N 1
ATOM 601 C CA . ASN A 1 74 ? 7.527 12.833 -22.402 1.00 93.12 74 ASN A CA 1
ATOM 602 C C . ASN A 1 74 ? 8.474 13.183 -21.241 1.00 93.12 74 ASN A C 1
ATOM 604 O O . ASN A 1 74 ? 8.745 12.350 -20.370 1.00 93.12 74 ASN A O 1
ATOM 608 N N . GLY A 1 75 ? 9.070 14.378 -21.280 1.00 87.31 75 GLY A N 1
ATOM 609 C CA . GLY A 1 75 ? 10.198 14.718 -20.407 1.00 87.31 75 GLY A CA 1
ATOM 610 C C . GLY A 1 75 ? 11.362 13.730 -20.575 1.00 87.31 75 GLY A C 1
ATOM 611 O O . GLY A 1 75 ? 11.883 13.558 -21.672 1.00 87.31 75 GLY A O 1
ATOM 612 N N . SER A 1 76 ? 11.757 13.054 -19.493 1.00 80.94 76 SER A N 1
ATOM 613 C CA . SER A 1 76 ? 12.814 12.027 -19.500 1.00 80.94 76 SER A CA 1
ATOM 614 C C . SER A 1 76 ? 12.317 10.607 -19.798 1.00 80.94 76 SER A C 1
ATOM 616 O O . SER A 1 76 ? 13.119 9.674 -19.844 1.00 80.94 76 SER A O 1
ATOM 618 N N . GLN A 1 77 ? 11.006 10.410 -19.966 1.00 86.56 77 GLN A N 1
ATOM 619 C CA . GLN A 1 77 ? 10.415 9.086 -20.147 1.00 86.56 77 GLN A CA 1
ATOM 620 C C . GLN A 1 77 ? 10.246 8.759 -21.624 1.00 86.56 77 GLN A C 1
ATOM 622 O O . GLN A 1 77 ? 9.621 9.517 -22.363 1.00 86.56 77 GLN A O 1
ATOM 627 N N . VAL A 1 78 ? 10.768 7.605 -22.038 1.00 91.12 78 VAL A N 1
ATOM 628 C CA . VAL A 1 78 ? 10.568 7.072 -23.390 1.00 91.12 78 VAL A CA 1
ATOM 629 C C . VAL A 1 78 ? 9.163 6.488 -23.498 1.00 91.12 78 VAL A C 1
ATOM 631 O O . VAL A 1 78 ? 8.747 5.695 -22.653 1.00 91.12 78 VAL A O 1
ATOM 634 N N . VAL A 1 79 ? 8.446 6.876 -24.547 1.00 94.50 79 VAL A N 1
ATOM 635 C CA . VAL A 1 79 ? 7.098 6.403 -24.860 1.00 94.50 79 VAL A CA 1
ATOM 636 C C . VAL A 1 79 ? 7.209 5.390 -26.001 1.00 94.50 79 VAL A C 1
ATOM 638 O O . VAL A 1 79 ? 7.654 5.756 -27.091 1.00 94.50 79 VAL A O 1
ATOM 641 N N . PRO A 1 80 ? 6.845 4.115 -25.773 1.00 94.56 80 PRO A N 1
ATOM 642 C CA . PRO A 1 80 ? 6.867 3.103 -26.821 1.00 94.56 80 PRO A CA 1
ATOM 643 C C . PRO A 1 80 ? 5.948 3.478 -27.986 1.00 94.56 80 PRO A C 1
ATOM 645 O O . PRO A 1 80 ? 4.860 4.018 -27.778 1.00 94.56 80 PRO A O 1
ATOM 648 N N . CYS A 1 81 ? 6.372 3.151 -29.204 1.00 95.62 81 CYS A N 1
ATOM 649 C CA . CYS A 1 81 ? 5.573 3.309 -30.413 1.00 95.62 81 CYS A CA 1
ATOM 650 C C . CYS A 1 81 ? 5.734 2.092 -31.327 1.00 95.62 81 CYS A C 1
ATOM 652 O O . CYS A 1 81 ? 6.746 1.391 -31.263 1.00 95.62 81 CYS A O 1
ATOM 654 N N . SER A 1 82 ? 4.734 1.850 -32.169 1.00 94.88 82 SER A N 1
ATOM 655 C CA . SER A 1 82 ? 4.805 0.914 -33.287 1.00 94.88 82 SER A CA 1
ATOM 656 C C . SER A 1 82 ? 4.888 1.681 -34.602 1.00 94.88 82 SER A C 1
ATOM 658 O O . SER A 1 82 ? 4.362 2.788 -34.738 1.00 94.88 82 SER A O 1
ATOM 660 N N . ILE A 1 83 ? 5.580 1.086 -35.571 1.00 93.75 83 ILE A N 1
ATOM 661 C CA . ILE A 1 83 ? 5.724 1.613 -36.924 1.00 93.75 83 ILE A CA 1
ATOM 662 C C . ILE A 1 83 ? 5.124 0.578 -37.870 1.00 93.75 83 ILE A C 1
ATOM 664 O O . ILE A 1 83 ? 5.580 -0.562 -37.917 1.00 93.75 83 ILE A O 1
ATOM 668 N N . GLU A 1 84 ? 4.110 0.987 -38.617 1.00 90.75 84 GLU A N 1
ATOM 669 C CA . GLU A 1 84 ? 3.433 0.184 -39.626 1.00 90.75 84 GLU A CA 1
ATOM 670 C C . GLU A 1 84 ? 3.784 0.738 -41.005 1.00 90.75 84 GLU A C 1
ATOM 672 O O . GLU A 1 84 ? 3.492 1.893 -41.325 1.00 90.75 84 GLU A O 1
ATOM 677 N N . PHE A 1 85 ? 4.432 -0.075 -41.832 1.00 88.12 85 PHE A N 1
ATOM 678 C CA . PHE A 1 85 ? 4.687 0.275 -43.226 1.00 88.12 85 PHE A CA 1
ATOM 679 C C . PHE A 1 85 ? 3.436 -0.025 -44.058 1.00 88.12 85 PHE A C 1
ATOM 681 O O . PHE A 1 85 ? 2.742 -1.010 -43.805 1.00 88.12 85 PHE A O 1
ATOM 688 N N . GLY A 1 86 ? 3.125 0.835 -45.031 1.00 73.69 86 GLY A N 1
ATOM 689 C CA . GLY A 1 86 ? 1.999 0.640 -45.945 1.00 73.69 86 GLY A CA 1
ATOM 690 C C . GLY A 1 86 ? 2.269 -0.498 -46.927 1.00 73.69 86 GLY A C 1
ATOM 691 O O . GLY A 1 86 ? 2.577 -0.239 -48.085 1.00 73.69 86 GLY A O 1
ATOM 692 N N . ASP A 1 87 ? 2.222 -1.746 -46.468 1.00 62.53 87 ASP A N 1
ATOM 693 C CA . ASP A 1 87 ? 2.581 -2.902 -47.290 1.00 62.53 87 ASP A CA 1
ATOM 694 C C . ASP A 1 87 ? 1.420 -3.374 -48.195 1.00 62.53 87 ASP A C 1
ATOM 696 O O . ASP A 1 87 ? 0.243 -3.138 -47.911 1.00 62.53 87 ASP A O 1
ATOM 700 N N . LEU A 1 88 ? 1.770 -4.024 -49.314 1.00 55.59 88 LEU A N 1
ATOM 701 C CA . LEU A 1 88 ? 0.922 -4.574 -50.398 1.00 55.59 88 LEU A CA 1
ATOM 702 C C . LEU A 1 88 ? 0.081 -3.603 -51.247 1.00 55.59 88 LEU A C 1
ATOM 704 O O . LEU A 1 88 ? -0.277 -3.966 -52.369 1.00 55.59 88 LEU A O 1
ATOM 708 N N . ASN A 1 89 ? -0.222 -2.388 -50.785 1.00 69.44 89 ASN A N 1
ATOM 709 C CA . ASN A 1 89 ? -0.924 -1.396 -51.604 1.00 69.44 89 ASN A CA 1
ATOM 710 C C . ASN A 1 89 ? 0.076 -0.431 -52.278 1.00 69.44 89 ASN A C 1
ATOM 712 O O . ASN A 1 89 ? 0.665 0.406 -51.588 1.00 69.44 89 ASN A O 1
ATOM 716 N N . PRO A 1 90 ? 0.245 -0.466 -53.618 1.00 71.94 90 PRO A N 1
ATOM 717 C CA . PRO A 1 90 ? 1.197 0.394 -54.328 1.00 71.94 90 PRO A CA 1
ATOM 718 C C . PRO A 1 90 ? 1.000 1.893 -54.071 1.00 71.94 90 PRO A C 1
ATOM 720 O O . PRO A 1 90 ? 1.961 2.658 -54.146 1.00 71.94 90 PRO A O 1
ATOM 723 N N . SER A 1 91 ? -0.220 2.330 -53.733 1.00 75.38 91 SER A N 1
ATOM 724 C CA . SER A 1 91 ? -0.507 3.735 -53.424 1.00 75.38 91 SER A CA 1
ATOM 725 C C . SER A 1 91 ? -0.020 4.187 -52.041 1.00 75.38 91 SER A C 1
ATOM 727 O O . SER A 1 91 ? -0.010 5.386 -51.771 1.00 75.38 91 SER A O 1
ATOM 729 N N . LEU A 1 92 ? 0.353 3.255 -51.156 1.00 80.94 92 LEU A N 1
ATOM 730 C CA . LEU A 1 92 ? 0.804 3.514 -49.782 1.00 80.94 92 LEU A CA 1
ATOM 731 C C . LEU A 1 92 ? 2.259 3.100 -49.535 1.00 80.94 92 LEU A C 1
ATOM 733 O O . LEU A 1 92 ? 2.771 3.319 -48.440 1.00 80.94 92 LEU A O 1
ATOM 737 N N . ALA A 1 93 ? 2.950 2.588 -50.554 1.00 85.75 93 ALA A N 1
ATOM 738 C CA . ALA A 1 93 ? 4.324 2.108 -50.435 1.00 85.75 93 ALA A CA 1
ATOM 739 C C . ALA A 1 93 ? 5.307 3.179 -49.919 1.00 85.75 93 ALA A C 1
ATOM 741 O O . ALA A 1 93 ? 6.344 2.848 -49.354 1.00 85.75 93 ALA A O 1
ATOM 742 N N . ASN A 1 94 ? 4.999 4.472 -50.089 1.00 92.31 94 ASN A N 1
ATOM 743 C CA . ASN A 1 94 ? 5.826 5.577 -49.598 1.00 92.31 94 ASN A CA 1
ATOM 744 C C . ASN A 1 94 ? 5.422 6.112 -48.219 1.00 92.31 94 ASN A C 1
ATOM 746 O O . ASN A 1 94 ? 5.771 7.247 -47.874 1.00 92.31 94 ASN A O 1
ATOM 750 N N . VAL A 1 95 ? 4.654 5.338 -47.456 1.00 92.81 95 VAL A N 1
ATOM 751 C CA . VAL A 1 95 ? 4.055 5.766 -46.197 1.00 92.81 95 VAL A CA 1
ATOM 752 C C . VAL A 1 95 ? 4.443 4.823 -45.063 1.00 92.81 95 VAL A C 1
ATOM 754 O O . VAL A 1 95 ? 4.362 3.604 -45.196 1.00 92.81 95 VAL A O 1
ATOM 757 N N . ALA A 1 96 ? 4.812 5.404 -43.923 1.00 93.50 96 ALA A N 1
ATOM 758 C CA . ALA A 1 96 ? 4.841 4.704 -42.644 1.00 93.50 96 ALA A CA 1
ATOM 759 C C . ALA A 1 96 ? 3.897 5.404 -41.667 1.00 93.50 96 ALA A C 1
ATOM 761 O O . ALA A 1 96 ? 3.941 6.629 -41.521 1.00 93.50 96 ALA A O 1
ATOM 762 N N . LYS A 1 97 ? 3.048 4.632 -40.998 1.00 94.25 97 LYS A N 1
ATOM 763 C CA . LYS A 1 97 ? 2.184 5.103 -39.923 1.00 94.25 97 LYS A CA 1
ATOM 764 C C . LYS A 1 97 ? 2.845 4.780 -38.592 1.00 94.25 97 LYS A C 1
ATOM 766 O O . LYS A 1 97 ? 3.252 3.649 -38.353 1.00 94.25 97 LYS A O 1
ATOM 771 N N . VAL A 1 98 ? 2.960 5.778 -37.729 1.00 96.19 98 VAL A N 1
ATOM 772 C CA . VAL A 1 98 ? 3.475 5.607 -36.371 1.00 96.19 98 VAL A CA 1
ATOM 773 C C . VAL A 1 98 ? 2.312 5.712 -35.408 1.00 96.19 98 VAL A C 1
ATOM 775 O O . VAL A 1 98 ? 1.511 6.641 -35.514 1.00 96.19 98 VAL A O 1
ATOM 778 N N . VAL A 1 99 ? 2.230 4.775 -34.470 1.00 96.62 99 VAL A N 1
ATOM 779 C CA . VAL A 1 99 ? 1.148 4.687 -33.492 1.00 96.62 99 VAL A CA 1
ATOM 780 C C . VAL A 1 99 ? 1.735 4.583 -32.087 1.00 96.62 99 VAL A C 1
ATOM 782 O O . VAL A 1 99 ? 2.691 3.846 -31.850 1.00 96.62 99 VAL A O 1
ATOM 785 N N . PHE A 1 100 ? 1.188 5.343 -31.142 1.00 96.25 100 PHE A N 1
ATOM 786 C CA . PHE A 1 100 ? 1.599 5.315 -29.736 1.00 96.25 100 PHE A CA 1
ATOM 787 C C . PHE A 1 100 ? 0.449 5.739 -28.816 1.00 96.25 100 PHE A C 1
ATOM 789 O O . PHE A 1 100 ? -0.598 6.191 -29.276 1.00 96.25 100 PHE A O 1
ATOM 796 N N . SER A 1 101 ? 0.647 5.598 -27.504 1.00 96.25 101 SER A N 1
ATOM 797 C CA . SER A 1 101 ? -0.364 5.913 -26.487 1.00 96.25 101 SER A CA 1
ATOM 798 C C . SER A 1 101 ? 0.085 7.085 -25.601 1.00 96.25 101 SER A C 1
ATOM 800 O O . SER A 1 101 ? 0.784 6.860 -24.605 1.00 96.25 101 SER A O 1
ATOM 802 N N . PRO A 1 102 ? -0.298 8.335 -25.918 1.00 95.06 102 PRO A N 1
ATOM 803 C CA . PRO A 1 102 ? 0.013 9.502 -25.095 1.00 95.06 102 PRO A CA 1
ATOM 804 C C . PRO A 1 102 ? -0.912 9.563 -23.873 1.00 95.06 102 PRO A C 1
ATOM 806 O O . PRO A 1 102 ? -1.847 10.354 -23.817 1.00 95.06 102 PRO A O 1
ATOM 809 N N . LYS A 1 103 ? -0.663 8.705 -22.880 1.00 95.19 103 LYS A N 1
ATOM 810 C CA . LYS A 1 103 ? -1.481 8.632 -21.654 1.00 95.19 103 LYS A CA 1
ATOM 811 C C . LYS A 1 103 ? -1.104 9.671 -20.598 1.00 95.19 103 LYS A C 1
ATOM 813 O O . LYS A 1 103 ? -1.869 9.887 -19.667 1.00 95.19 103 LYS A O 1
ATOM 818 N N . LYS A 1 104 ? 0.074 10.294 -20.711 1.00 95.12 104 LYS A N 1
ATOM 819 C CA . LYS A 1 104 ? 0.544 11.321 -19.770 1.00 95.12 104 LYS A CA 1
ATOM 820 C C . LYS A 1 104 ? 0.325 12.714 -20.325 1.00 95.12 104 LYS A C 1
ATOM 822 O O . LYS A 1 104 ? 0.719 12.971 -21.460 1.00 95.12 104 LYS A O 1
ATOM 827 N N . SER A 1 105 ? -0.225 13.616 -19.527 1.00 94.56 105 SER A N 1
ATOM 828 C CA . SER A 1 105 ? -0.309 15.025 -19.906 1.00 94.56 105 SER A CA 1
ATOM 829 C C . SER A 1 105 ? 1.078 15.678 -19.901 1.00 94.56 105 SER A C 1
ATOM 831 O O . SER A 1 105 ? 1.973 15.258 -19.165 1.00 94.56 105 SER A O 1
ATOM 833 N N . GLY A 1 106 ? 1.258 16.736 -20.682 1.00 93.69 106 GLY A N 1
ATOM 834 C CA . GLY A 1 106 ? 2.488 17.516 -20.754 1.00 93.69 106 GLY A CA 1
ATOM 835 C C . GLY A 1 106 ? 3.096 17.543 -22.150 1.00 93.69 106 GLY A C 1
ATOM 836 O O . GLY A 1 106 ? 2.470 17.161 -23.139 1.00 93.69 106 GLY A O 1
ATOM 837 N N . SER A 1 107 ? 4.334 18.025 -22.224 1.00 95.38 107 SER A N 1
ATOM 838 C CA . SER A 1 107 ? 5.039 18.220 -23.490 1.00 95.38 107 SER A CA 1
ATOM 839 C C . SER A 1 107 ? 5.765 16.955 -23.949 1.00 95.38 107 SER A C 1
ATOM 841 O O . SER A 1 107 ? 6.401 16.254 -23.156 1.00 95.38 107 SER A O 1
ATOM 843 N N . TYR A 1 108 ? 5.678 16.683 -25.247 1.00 95.75 108 TYR A N 1
ATOM 844 C CA . TYR A 1 108 ? 6.289 15.541 -25.912 1.00 95.75 108 TYR A CA 1
ATOM 845 C C . TYR A 1 108 ? 7.321 16.013 -26.935 1.00 95.75 108 TYR A C 1
ATOM 847 O O . TYR A 1 108 ? 7.144 17.037 -27.590 1.00 95.75 108 TYR A O 1
ATOM 855 N N . SER A 1 109 ? 8.384 15.227 -27.094 1.00 96.44 109 SER A N 1
ATOM 856 C CA . SER A 1 109 ? 9.363 15.382 -28.168 1.00 96.44 109 SER A CA 1
ATOM 857 C C . SER A 1 109 ? 9.354 14.140 -29.050 1.00 96.44 109 SER A C 1
ATOM 859 O O . SER A 1 109 ? 9.424 13.018 -28.543 1.00 96.44 109 SER A O 1
ATOM 861 N N . ILE A 1 110 ? 9.242 14.336 -30.364 1.00 97.25 110 ILE A N 1
ATOM 862 C CA . ILE A 1 110 ? 9.238 13.257 -31.358 1.00 97.25 110 ILE A CA 1
ATOM 863 C C . ILE A 1 110 ? 10.436 13.423 -32.290 1.00 97.25 110 ILE A C 1
ATOM 865 O O . ILE A 1 110 ? 10.545 14.379 -33.064 1.00 97.25 110 ILE A O 1
ATOM 869 N N . ASN A 1 111 ? 11.336 12.447 -32.238 1.00 97.12 111 ASN A N 1
ATOM 870 C CA . ASN A 1 111 ? 12.525 12.362 -33.072 1.00 97.12 111 ASN A CA 1
ATOM 871 C C . ASN A 1 111 ? 12.282 11.306 -34.147 1.00 97.12 111 ASN A C 1
ATOM 873 O O . ASN A 1 111 ? 12.005 10.155 -33.820 1.00 97.12 111 ASN A O 1
ATOM 877 N N . VAL A 1 112 ? 12.384 11.691 -35.416 1.00 96.81 112 VAL A N 1
ATOM 878 C CA . VAL A 1 112 ? 12.205 10.804 -36.567 1.00 96.81 112 VAL A CA 1
ATOM 879 C C . VAL A 1 112 ? 13.507 10.804 -37.353 1.00 96.81 112 VAL A C 1
ATOM 881 O O . VAL A 1 112 ? 13.868 11.804 -37.979 1.00 96.81 112 VAL A O 1
ATOM 884 N N . LEU A 1 113 ? 14.219 9.685 -37.274 1.00 94.81 113 LEU A N 1
ATOM 885 C CA . LEU A 1 113 ? 15.567 9.483 -37.793 1.00 94.81 113 LEU A CA 1
ATOM 886 C C . LEU A 1 113 ? 15.531 8.394 -38.863 1.00 94.81 113 LEU A C 1
ATOM 888 O O . LEU A 1 113 ? 14.764 7.439 -38.749 1.00 94.81 113 LEU A O 1
ATOM 892 N N . ILE A 1 114 ? 16.360 8.509 -39.895 1.00 92.50 114 ILE A N 1
ATOM 893 C CA . ILE A 1 114 ? 16.414 7.502 -40.959 1.00 92.50 114 ILE A CA 1
ATOM 894 C C . ILE A 1 114 ? 17.842 7.258 -41.451 1.00 92.50 114 ILE A C 1
ATOM 896 O O . ILE A 1 114 ? 18.686 8.161 -41.433 1.00 92.50 114 ILE A O 1
ATOM 900 N N . GLY A 1 115 ? 18.099 6.032 -41.911 1.00 86.69 115 GLY A N 1
ATOM 901 C CA . GLY A 1 115 ? 19.386 5.599 -42.445 1.00 86.69 115 GLY A CA 1
ATOM 902 C C . GLY A 1 115 ? 20.462 5.340 -41.384 1.00 86.69 115 GLY A C 1
ATOM 903 O O . GLY A 1 115 ? 20.280 5.550 -40.188 1.00 86.69 115 GLY A O 1
ATOM 904 N N . ASN A 1 116 ? 21.632 4.883 -41.839 1.00 79.50 116 ASN A N 1
ATOM 905 C CA . ASN A 1 116 ? 22.741 4.457 -40.969 1.00 79.50 116 ASN A CA 1
ATOM 906 C C . ASN A 1 116 ? 23.359 5.592 -40.141 1.00 79.50 116 ASN A C 1
ATOM 908 O O . ASN A 1 116 ? 23.934 5.336 -39.088 1.00 79.50 116 ASN A O 1
ATOM 912 N N . SER A 1 117 ? 23.259 6.828 -40.627 1.00 82.38 117 SER A N 1
ATOM 913 C CA . SER A 1 117 ? 23.735 8.036 -39.951 1.00 82.38 117 SER A CA 1
ATOM 914 C C . SER A 1 117 ? 22.707 8.638 -38.992 1.00 82.38 117 SER A C 1
ATOM 916 O O . SER A 1 117 ? 22.974 9.704 -38.447 1.00 82.38 117 SER A O 1
ATOM 918 N N . PHE A 1 118 ? 21.538 8.001 -38.816 1.00 85.88 118 PHE A N 1
ATOM 919 C CA . PHE A 1 118 ? 20.435 8.501 -37.990 1.00 85.88 118 PHE A CA 1
ATOM 920 C C . PHE A 1 118 ? 20.109 9.969 -38.293 1.00 85.88 118 PHE A C 1
ATOM 922 O O . PHE A 1 118 ? 20.109 10.833 -37.421 1.00 85.88 118 PHE A O 1
ATOM 929 N N . THR A 1 119 ? 19.874 10.276 -39.567 1.00 91.94 119 THR A N 1
ATOM 930 C CA . THR A 1 119 ? 19.636 11.652 -40.005 1.00 91.94 119 THR A CA 1
ATOM 931 C C . THR A 1 119 ? 18.184 12.047 -39.749 1.00 91.94 119 THR A C 1
ATOM 933 O O . THR A 1 119 ? 17.270 11.312 -40.121 1.00 91.94 119 THR A O 1
ATOM 936 N N . HIS A 1 120 ? 17.965 13.220 -39.150 1.00 94.50 120 HIS A N 1
ATOM 937 C CA . HIS A 1 120 ? 16.625 13.755 -38.913 1.00 94.50 120 HIS A CA 1
ATOM 938 C C . HIS A 1 120 ? 15.868 14.014 -40.222 1.00 94.50 120 HIS A C 1
ATOM 940 O O . HIS A 1 120 ? 16.411 14.575 -41.182 1.00 94.50 120 HIS A O 1
ATOM 946 N N . LEU A 1 121 ? 14.584 13.651 -40.238 1.00 95.06 121 LEU A N 1
ATOM 947 C CA . LEU A 1 121 ? 13.656 14.142 -41.254 1.00 95.06 121 LEU A CA 1
ATOM 948 C C . LEU A 1 121 ? 13.408 15.645 -41.085 1.00 95.06 121 LEU A C 1
ATOM 950 O O . LEU A 1 121 ? 13.612 16.215 -40.011 1.00 95.06 121 LEU A O 1
ATOM 954 N N . ARG A 1 122 ? 12.902 16.284 -42.143 1.00 93.56 122 ARG A N 1
ATOM 955 C CA . ARG A 1 122 ? 12.497 17.692 -42.096 1.00 93.56 122 ARG A CA 1
ATOM 956 C C . ARG A 1 122 ? 11.535 17.956 -40.930 1.00 93.56 122 ARG A C 1
ATOM 958 O O . ARG A 1 122 ? 10.486 17.325 -40.832 1.00 93.56 122 ARG A O 1
ATOM 965 N N . GLY A 1 123 ? 11.887 18.932 -40.095 1.00 92.12 123 GLY A N 1
ATOM 966 C CA . GLY A 1 123 ? 11.095 19.351 -38.935 1.00 92.12 123 GLY A CA 1
ATOM 967 C C . GLY A 1 123 ? 11.329 18.531 -37.664 1.00 92.12 123 GLY A C 1
ATOM 968 O O . GLY A 1 123 ? 10.840 18.925 -36.615 1.00 92.12 123 GLY A O 1
ATOM 969 N N . SER A 1 124 ? 12.086 17.431 -37.723 1.00 94.56 124 SER A N 1
ATOM 970 C CA . SER A 1 124 ? 12.480 16.688 -36.527 1.00 94.56 124 SER A CA 1
ATOM 971 C C . SER A 1 124 ? 13.722 17.323 -35.871 1.00 94.56 124 SER A C 1
ATOM 973 O O . SER A 1 124 ? 14.647 17.677 -36.605 1.00 94.56 124 SER A O 1
ATOM 975 N N . PRO A 1 125 ? 13.796 17.418 -34.527 1.00 94.62 125 PRO A N 1
ATOM 976 C CA . PRO A 1 125 ? 12.795 16.988 -33.542 1.00 94.62 125 PRO A CA 1
ATOM 977 C C . PRO A 1 125 ? 11.556 17.892 -33.483 1.00 94.62 125 PRO A C 1
ATOM 979 O O . PRO A 1 125 ? 11.666 19.111 -33.544 1.00 94.62 125 PRO A O 1
ATOM 982 N N . PHE A 1 126 ? 10.381 17.285 -33.299 1.00 96.06 126 PHE A N 1
ATOM 983 C CA . PHE A 1 126 ? 9.130 18.007 -33.061 1.00 96.06 126 PHE A CA 1
ATOM 984 C C . PHE A 1 126 ? 8.927 18.177 -31.556 1.00 96.06 126 PHE A C 1
ATOM 986 O O . PHE A 1 126 ? 8.718 17.180 -30.867 1.00 96.06 126 PHE A O 1
ATOM 993 N N . THR A 1 127 ? 8.994 19.410 -31.054 1.00 93.62 127 THR A N 1
ATOM 994 C CA . THR A 1 127 ? 8.906 19.723 -29.612 1.00 93.62 127 THR A CA 1
ATOM 995 C C . THR A 1 127 ? 7.643 20.481 -29.210 1.00 93.62 127 THR A C 1
ATOM 997 O O . THR A 1 127 ? 7.303 20.507 -28.030 1.00 93.62 127 THR A O 1
ATOM 1000 N N . ASP A 1 128 ? 6.911 21.046 -30.172 1.00 92.12 128 ASP A N 1
ATOM 1001 C CA . ASP A 1 128 ? 5.692 21.837 -29.933 1.00 92.12 128 ASP A CA 1
ATOM 1002 C C . ASP A 1 128 ? 4.439 20.950 -29.805 1.00 92.12 128 ASP A C 1
ATOM 1004 O O . ASP A 1 128 ? 3.358 21.248 -30.319 1.00 92.12 128 ASP A O 1
ATOM 1008 N N . ILE A 1 129 ? 4.587 19.803 -29.141 1.00 94.56 129 ILE A N 1
ATOM 1009 C CA . ILE A 1 129 ? 3.531 18.806 -28.966 1.00 94.56 129 ILE A CA 1
ATOM 1010 C C . ILE A 1 129 ? 3.137 18.788 -27.497 1.00 94.56 129 ILE A C 1
ATOM 1012 O O . ILE A 1 129 ? 3.929 18.393 -26.643 1.00 94.56 129 ILE A O 1
ATOM 1016 N N . HIS A 1 130 ? 1.906 19.192 -27.204 1.00 94.62 130 HIS A N 1
ATOM 1017 C CA . HIS A 1 130 ? 1.367 19.209 -25.853 1.00 94.62 130 HIS A CA 1
ATOM 1018 C C . HIS A 1 130 ? 0.097 18.365 -25.777 1.00 94.62 130 HIS A C 1
ATOM 1020 O O . HIS A 1 130 ? -0.824 18.548 -26.576 1.00 94.62 130 HIS A O 1
ATOM 1026 N N . PHE A 1 131 ? 0.067 17.450 -24.808 1.00 94.94 131 PHE A N 1
ATOM 1027 C CA . PHE A 1 131 ? -1.114 16.660 -24.484 1.00 94.94 131 PHE A CA 1
ATOM 1028 C C . PHE A 1 131 ? -1.732 17.150 -23.171 1.00 94.94 131 PHE A C 1
ATOM 1030 O O . PHE A 1 131 ? -1.062 17.186 -22.141 1.00 94.94 131 PHE A O 1
ATOM 1037 N N . GLU A 1 132 ? -3.004 17.519 -23.194 1.00 93.75 132 GLU A N 1
ATOM 1038 C CA . GLU A 1 132 ? -3.766 17.979 -22.036 1.00 93.75 132 GLU A CA 1
ATOM 1039 C C . GLU A 1 132 ? -4.469 16.816 -21.323 1.00 93.75 132 GLU A C 1
ATOM 1041 O O . GLU A 1 132 ? -4.825 15.828 -21.972 1.00 93.75 132 GLU A O 1
ATOM 1046 N N . PRO A 1 133 ? -4.655 16.898 -19.994 1.00 95.38 133 PRO A N 1
ATOM 1047 C CA . PRO A 1 133 ? -5.428 15.906 -19.250 1.00 95.38 133 PRO A CA 1
ATOM 1048 C C . PRO A 1 133 ? -6.898 15.898 -19.698 1.00 95.38 133 PRO A C 1
ATOM 1050 O O . PRO A 1 133 ? -7.401 16.889 -20.229 1.00 95.38 133 PRO A O 1
ATOM 1053 N N . LEU A 1 134 ? -7.592 14.782 -19.468 1.00 94.88 134 LEU A N 1
ATOM 1054 C CA . LEU A 1 134 ? -9.044 14.701 -19.679 1.00 94.88 134 LEU A CA 1
ATOM 1055 C C . LEU A 1 134 ? -9.816 15.274 -18.474 1.00 94.88 134 LEU A C 1
ATOM 1057 O O . LEU A 1 134 ? -9.225 15.745 -17.501 1.00 94.88 134 LEU A O 1
ATOM 1061 N N . SER A 1 135 ? -11.150 15.233 -18.540 1.00 93.75 135 SER A N 1
ATOM 1062 C CA . SER A 1 135 ? -12.020 15.549 -17.402 1.00 93.75 135 SER A CA 1
ATOM 1063 C C . SER A 1 135 ? -11.806 14.597 -16.216 1.00 93.75 135 SER A C 1
ATOM 1065 O O . SER A 1 135 ? -11.374 13.453 -16.418 1.00 93.75 135 SER A O 1
ATOM 1067 N N . PRO A 1 136 ? -12.158 15.031 -14.988 1.00 95.31 136 PRO A N 1
ATOM 1068 C CA . PRO A 1 136 ? -12.058 14.194 -13.800 1.00 95.31 136 PRO A CA 1
ATOM 1069 C C . PRO A 1 136 ? -12.789 12.856 -13.950 1.00 95.31 136 PRO A C 1
ATOM 1071 O O . PRO A 1 136 ? -13.912 12.781 -14.446 1.00 95.31 136 PRO A O 1
ATOM 1074 N N . SER A 1 137 ? -12.137 11.794 -13.488 1.00 94.56 137 SER A N 1
ATOM 1075 C CA . SER A 1 137 ? -12.681 10.443 -13.377 1.00 94.56 137 SER A CA 1
ATOM 1076 C C . SER A 1 137 ? -12.903 10.104 -11.901 1.00 94.56 137 SER A C 1
ATOM 1078 O O . SER A 1 137 ? -11.980 10.299 -11.104 1.00 94.56 137 SER A O 1
ATOM 1080 N N . PRO A 1 138 ? -14.062 9.540 -11.509 1.00 93.31 138 PRO A N 1
ATOM 1081 C CA . PRO A 1 138 ? -14.326 9.165 -10.115 1.00 93.31 138 PRO A CA 1
ATOM 1082 C C . PRO A 1 138 ? -13.410 8.036 -9.606 1.00 93.31 138 PRO A C 1
ATOM 1084 O O . PRO A 1 138 ? -13.213 7.892 -8.402 1.00 93.31 138 PRO A O 1
ATOM 1087 N N . TYR A 1 139 ? -12.823 7.244 -10.511 1.00 92.38 139 TYR A N 1
ATOM 1088 C CA . TYR A 1 139 ? -11.969 6.101 -10.161 1.00 92.38 139 TYR A CA 1
ATOM 1089 C C . TYR A 1 139 ? -10.527 6.489 -9.810 1.00 92.38 139 TYR A C 1
ATOM 1091 O O . TYR A 1 139 ? -9.838 5.739 -9.114 1.00 92.38 139 TYR A O 1
ATOM 1099 N N . GLU A 1 140 ? -10.075 7.648 -10.291 1.00 93.81 140 GLU A N 1
ATOM 1100 C CA . GLU A 1 140 ? -8.720 8.168 -10.065 1.00 93.81 140 GLU A CA 1
ATOM 1101 C C . GLU A 1 140 ? -8.720 9.427 -9.190 1.00 93.81 140 GLU A C 1
ATOM 1103 O O . GLU A 1 140 ? -7.731 9.700 -8.510 1.00 93.81 140 GLU A O 1
ATOM 1108 N N . THR A 1 141 ? -9.823 10.181 -9.170 1.00 94.69 141 THR A N 1
ATOM 1109 C CA . THR A 1 141 ? -10.023 11.308 -8.251 1.00 94.69 141 THR A CA 1
ATOM 1110 C C . THR A 1 141 ? -10.087 10.802 -6.815 1.00 94.69 141 THR A C 1
ATOM 1112 O O . THR A 1 141 ? -10.771 9.819 -6.520 1.00 94.69 141 THR A O 1
ATOM 1115 N N . LEU A 1 142 ? -9.353 11.460 -5.919 1.00 92.56 142 LEU A N 1
ATOM 1116 C CA . LEU A 1 142 ? -9.135 10.953 -4.567 1.00 92.56 142 LEU A CA 1
ATOM 1117 C C . LEU A 1 142 ? -9.022 12.063 -3.526 1.00 92.56 142 LEU A C 1
ATOM 1119 O O . LEU A 1 142 ? -8.550 13.162 -3.809 1.00 92.56 142 LEU A O 1
ATOM 1123 N N . LEU A 1 143 ? -9.403 11.742 -2.294 1.00 92.50 143 LEU A N 1
ATOM 1124 C CA . LEU A 1 143 ? -9.135 12.565 -1.121 1.00 92.50 143 LEU A CA 1
ATOM 1125 C C . LEU A 1 143 ? -7.640 12.491 -0.756 1.00 92.50 143 LEU A C 1
ATOM 1127 O O . LEU A 1 143 ? -7.095 11.398 -0.563 1.00 92.50 143 LEU A O 1
ATOM 1131 N N . ILE A 1 144 ? -6.974 13.641 -0.653 1.00 89.81 144 ILE A N 1
ATOM 1132 C CA . ILE A 1 144 ? -5.573 13.750 -0.225 1.00 89.81 144 ILE A CA 1
ATOM 1133 C C . ILE A 1 144 ? -5.478 13.462 1.276 1.00 89.81 144 ILE A C 1
ATOM 1135 O O . ILE A 1 144 ? -6.380 13.796 2.039 1.00 89.81 144 ILE A O 1
ATOM 1139 N N . ASN A 1 145 ? -4.371 12.856 1.717 1.00 84.81 145 ASN A N 1
ATOM 1140 C CA . ASN A 1 145 ? -4.145 12.484 3.118 1.00 84.81 145 ASN A CA 1
ATOM 1141 C C . ASN A 1 145 ? -5.240 11.576 3.697 1.00 84.81 145 ASN A C 1
ATOM 1143 O O . ASN A 1 145 ? -5.521 11.605 4.890 1.00 84.81 145 ASN A O 1
ATOM 1147 N N . HIS A 1 146 ? -5.845 10.745 2.848 1.00 86.88 146 HIS A N 1
ATOM 1148 C CA . HIS A 1 146 ? -6.938 9.875 3.255 1.00 86.88 146 HIS A CA 1
ATOM 1149 C C . HIS A 1 146 ? -6.578 8.970 4.438 1.00 86.88 146 HIS A C 1
ATOM 1151 O O . HIS A 1 146 ? -5.514 8.334 4.465 1.00 86.88 146 HIS A O 1
ATOM 1157 N N . CYS A 1 147 ? -7.533 8.842 5.353 1.00 87.50 147 CYS A N 1
ATOM 1158 C CA . CYS A 1 147 ? -7.535 7.893 6.449 1.00 87.50 147 CYS A CA 1
ATOM 1159 C C . CYS A 1 147 ? -8.946 7.337 6.657 1.00 87.50 147 CYS A C 1
ATOM 1161 O O . CYS A 1 147 ? -9.933 8.035 6.458 1.00 87.50 147 CYS A O 1
ATOM 1163 N N . SER A 1 148 ? -9.027 6.072 7.073 1.00 89.31 148 SER A N 1
ATOM 1164 C CA . SER A 1 148 ? -10.304 5.360 7.249 1.00 89.31 148 SER A CA 1
ATOM 1165 C C . SER A 1 148 ? -11.157 5.910 8.397 1.00 89.31 148 SER A C 1
ATOM 1167 O O . SER A 1 148 ? -12.374 5.739 8.409 1.00 89.31 148 SER A O 1
ATOM 1169 N N . THR A 1 149 ? -10.512 6.599 9.338 1.00 92.75 149 THR A N 1
ATOM 1170 C CA . THR A 1 149 ? -11.156 7.354 10.409 1.00 92.75 149 THR A CA 1
ATOM 1171 C C . THR A 1 149 ? -10.538 8.742 10.473 1.00 92.75 149 THR A C 1
ATOM 1173 O O . THR A 1 149 ? -9.321 8.871 10.598 1.00 92.75 149 THR A O 1
ATOM 1176 N N . VAL A 1 150 ? -11.366 9.778 10.423 1.00 93.75 150 VAL A N 1
ATOM 1177 C CA . VAL A 1 150 ? -10.969 11.182 10.537 1.00 93.75 150 VAL A CA 1
ATOM 1178 C C . VAL A 1 150 ? -11.427 11.717 11.889 1.00 93.75 150 VAL A C 1
ATOM 1180 O O . VAL A 1 150 ? -12.524 11.412 12.350 1.00 93.75 150 VAL A O 1
ATOM 1183 N N . VAL A 1 151 ? -10.583 12.507 12.549 1.00 95.44 151 VAL A N 1
ATOM 1184 C CA . VAL A 1 151 ? -10.925 13.137 13.830 1.00 95.44 151 VAL A CA 1
ATOM 1185 C C . VAL A 1 151 ? -11.271 14.597 13.583 1.00 95.44 151 VAL A C 1
ATOM 1187 O O . VAL A 1 151 ? -10.421 15.364 13.134 1.00 95.44 151 VAL A O 1
ATOM 1190 N N . CYS A 1 152 ? -12.500 14.974 13.921 1.00 96.19 152 CYS A N 1
ATOM 1191 C CA . CYS A 1 152 ? -12.997 16.342 13.842 1.00 96.19 152 CYS A CA 1
ATOM 1192 C C . CYS A 1 152 ? -13.318 16.881 15.243 1.00 96.19 152 CYS A C 1
ATOM 1194 O O . CYS A 1 152 ? -13.389 16.140 16.222 1.00 96.19 152 CYS A O 1
ATOM 1196 N N . THR A 1 153 ? -13.551 18.184 15.322 1.00 97.31 153 THR A N 1
ATOM 1197 C CA . THR A 1 153 ? -14.028 18.886 16.518 1.00 97.31 153 THR A CA 1
ATOM 1198 C C . THR A 1 153 ? -15.300 19.637 16.157 1.00 97.31 153 THR A C 1
ATOM 1200 O O . THR A 1 153 ? -15.310 20.369 15.165 1.00 97.31 153 THR A O 1
ATOM 1203 N N . ALA A 1 154 ? -16.352 19.470 16.953 1.00 96.31 154 ALA A N 1
ATOM 1204 C CA . ALA A 1 154 ? -17.626 20.144 16.746 1.00 96.31 154 ALA A CA 1
ATOM 1205 C C . ALA A 1 154 ? -17.447 21.670 16.770 1.00 96.31 154 ALA A C 1
ATOM 1207 O O . ALA A 1 154 ? -16.612 22.190 17.515 1.00 96.31 154 ALA A O 1
ATOM 1208 N N . LYS A 1 155 ? -18.249 22.379 15.970 1.00 95.62 155 LYS A N 1
ATOM 1209 C CA . LYS A 1 155 ? -18.271 23.849 15.841 1.00 95.62 155 LYS A CA 1
ATOM 1210 C C . LYS A 1 155 ? -16.982 24.469 15.295 1.00 95.62 155 LYS A C 1
ATOM 1212 O O . LYS A 1 155 ? -16.770 25.672 15.417 1.00 95.62 155 LYS A O 1
ATOM 1217 N N . ILE A 1 156 ? -16.118 23.658 14.688 1.00 95.62 156 ILE A N 1
ATOM 1218 C CA . ILE A 1 156 ? -14.886 24.088 14.022 1.00 95.62 156 ILE A CA 1
ATOM 1219 C C . ILE A 1 156 ? -14.952 23.654 12.557 1.00 95.62 156 ILE A C 1
ATOM 1221 O O . ILE A 1 156 ? -15.431 22.560 12.263 1.00 95.62 156 ILE A O 1
ATOM 1225 N N . PHE A 1 157 ? -14.459 24.501 11.651 1.00 94.88 157 PHE A N 1
ATOM 1226 C CA . PHE A 1 157 ? -14.298 24.160 10.238 1.00 94.88 157 PHE A CA 1
ATOM 1227 C C . PHE A 1 157 ? -13.199 23.116 10.043 1.00 94.88 157 PHE A C 1
ATOM 1229 O O . PHE A 1 157 ? -12.064 23.302 10.487 1.00 94.88 157 PHE A O 1
ATOM 1236 N N . HIS A 1 158 ? -13.530 22.048 9.323 1.00 94.88 158 HIS A N 1
ATOM 1237 C CA . HIS A 1 158 ? -12.589 21.030 8.857 1.00 94.88 158 HIS A CA 1
ATOM 1238 C C . HIS A 1 158 ? -12.527 21.069 7.340 1.00 94.88 158 HIS A C 1
ATOM 1240 O O . HIS A 1 158 ? -13.553 21.237 6.688 1.00 94.88 158 HIS A O 1
ATOM 1246 N N . VAL A 1 159 ? -11.325 20.921 6.785 1.00 94.44 159 VAL A N 1
ATOM 1247 C CA . VAL A 1 159 ? -11.095 21.012 5.342 1.00 94.44 159 VAL A CA 1
ATOM 1248 C C . VAL A 1 159 ? -10.595 19.675 4.817 1.00 94.44 159 VAL A C 1
ATOM 1250 O O . VAL A 1 159 ? -9.599 19.136 5.298 1.00 94.44 159 VAL A O 1
ATOM 1253 N N . PHE A 1 160 ? -11.275 19.180 3.795 1.00 93.69 160 PHE A N 1
ATOM 1254 C CA . PHE A 1 160 ? -10.961 17.965 3.062 1.00 93.69 160 PHE A CA 1
ATOM 1255 C C . PHE A 1 160 ? -10.528 18.357 1.657 1.00 93.69 160 PHE A C 1
ATOM 1257 O O . PHE A 1 160 ? -11.273 19.025 0.950 1.00 93.69 160 PHE A O 1
ATOM 1264 N N . ILE A 1 161 ? -9.318 17.976 1.250 1.00 94.00 161 ILE A N 1
ATOM 1265 C CA . ILE A 1 161 ? -8.801 18.324 -0.077 1.00 94.00 161 ILE A CA 1
ATOM 1266 C C . ILE A 1 161 ? -8.952 17.126 -1.004 1.00 94.00 161 ILE A C 1
ATOM 1268 O O . ILE A 1 161 ? -8.437 16.046 -0.717 1.00 94.00 161 ILE A O 1
ATOM 1272 N N . ILE A 1 162 ? -9.628 17.330 -2.126 1.00 95.12 162 ILE A N 1
ATOM 1273 C CA . ILE A 1 162 ? -9.815 16.348 -3.187 1.00 95.12 162 ILE A CA 1
ATOM 1274 C C . ILE A 1 162 ? -8.917 16.728 -4.358 1.00 95.12 162 ILE A C 1
ATOM 1276 O O . ILE A 1 162 ? -8.933 17.865 -4.826 1.00 95.12 162 ILE A O 1
ATOM 1280 N N . GLU A 1 163 ? -8.136 15.766 -4.837 1.00 94.94 163 GLU A N 1
ATOM 1281 C CA . GLU A 1 163 ? -7.307 15.896 -6.029 1.00 94.94 163 GLU A CA 1
ATOM 1282 C C . GLU A 1 163 ? -8.010 15.251 -7.219 1.00 94.94 163 GLU A C 1
ATOM 1284 O O . GLU A 1 163 ? -8.235 14.038 -7.247 1.00 94.94 163 GLU A O 1
ATOM 1289 N N . THR A 1 164 ? -8.361 16.072 -8.206 1.00 95.44 164 THR A N 1
ATOM 1290 C CA . THR A 1 164 ? -9.075 15.626 -9.402 1.00 95.44 164 THR A CA 1
ATOM 1291 C C . THR A 1 164 ? -8.109 15.057 -10.428 1.00 95.44 164 THR A C 1
ATOM 1293 O O . THR A 1 164 ? -7.123 15.689 -10.827 1.00 95.44 164 THR A O 1
ATOM 1296 N N . ARG A 1 165 ? -8.384 13.824 -10.855 1.00 95.38 165 ARG A N 1
ATOM 1297 C CA . ARG A 1 165 ? -7.539 13.089 -11.795 1.00 95.38 165 ARG A CA 1
ATOM 1298 C C . ARG A 1 165 ? -8.362 12.475 -12.905 1.00 95.38 165 ARG A C 1
ATOM 1300 O O . ARG A 1 165 ? -9.473 12.005 -12.671 1.00 95.38 165 ARG A O 1
ATOM 1307 N N . ASP A 1 166 ? -7.801 12.469 -14.105 1.00 95.06 166 ASP A N 1
ATOM 1308 C CA . ASP A 1 166 ? -8.424 11.811 -15.244 1.00 95.06 166 ASP A CA 1
ATOM 1309 C C . ASP A 1 166 ? -8.273 10.285 -15.169 1.00 95.06 166 ASP A C 1
ATOM 1311 O O . ASP A 1 166 ? -7.593 9.747 -14.299 1.00 95.06 166 ASP A O 1
ATOM 1315 N N . GLN A 1 167 ? -8.880 9.565 -16.112 1.00 94.69 167 GLN A N 1
ATOM 1316 C CA . GLN A 1 167 ? -8.810 8.098 -16.183 1.00 94.69 167 GLN A CA 1
ATOM 1317 C C . GLN A 1 167 ? -7.394 7.512 -16.368 1.00 94.69 167 GLN A C 1
ATOM 1319 O O . GLN A 1 167 ? -7.217 6.302 -16.258 1.00 94.69 167 GLN A O 1
ATOM 1324 N N . PHE A 1 168 ? -6.391 8.332 -16.694 1.00 94.19 168 PHE A N 1
ATOM 1325 C CA . PHE A 1 168 ? -4.989 7.922 -16.802 1.00 94.19 168 PHE A CA 1
ATOM 1326 C C . PHE A 1 168 ? -4.157 8.369 -15.587 1.00 94.19 168 PHE A C 1
ATOM 1328 O O . PHE A 1 168 ? -2.944 8.140 -15.554 1.00 94.19 168 PHE A O 1
ATOM 1335 N N . GLY A 1 169 ? -4.797 8.985 -14.589 1.00 93.00 169 GLY A N 1
ATOM 1336 C CA . GLY A 1 169 ? -4.185 9.463 -13.357 1.00 93.00 169 GLY A CA 1
ATOM 1337 C C . GLY A 1 169 ? -3.488 10.821 -13.479 1.00 93.00 169 GLY A C 1
ATOM 1338 O O . GLY A 1 169 ? -2.725 11.172 -12.572 1.00 93.00 169 GLY A O 1
ATOM 1339 N N . ASN A 1 170 ? -3.704 11.574 -14.566 1.00 94.50 170 ASN A N 1
ATOM 1340 C CA . ASN A 1 170 ? -3.170 12.930 -14.716 1.00 94.50 170 ASN A CA 1
ATOM 1341 C C . ASN A 1 170 ? -3.993 13.925 -13.897 1.00 94.50 170 ASN A C 1
ATOM 1343 O O . ASN A 1 170 ? -5.214 13.806 -13.836 1.00 94.50 170 ASN A O 1
ATOM 1347 N N . LEU A 1 171 ? -3.335 14.935 -13.324 1.00 94.56 171 LEU A N 1
ATOM 1348 C CA . LEU A 1 171 ? -4.019 16.045 -12.659 1.00 94.56 171 LEU A CA 1
ATOM 1349 C C . LEU A 1 171 ? -4.881 16.801 -13.669 1.00 94.56 171 LEU A C 1
ATOM 1351 O O . LEU A 1 171 ? -4.383 17.221 -14.716 1.00 94.56 171 LEU A O 1
ATOM 1355 N N . CYS A 1 172 ? -6.163 16.964 -13.356 1.00 93.81 172 CYS A N 1
ATOM 1356 C CA . CYS A 1 172 ? -7.086 17.689 -14.219 1.00 93.81 172 CYS A CA 1
ATOM 1357 C C . CYS A 1 172 ? -6.839 19.198 -14.141 1.00 93.81 172 CYS A C 1
ATOM 1359 O O . CYS A 1 172 ? -6.340 19.714 -13.145 1.00 93.81 172 CYS A O 1
ATOM 1361 N N . ARG A 1 173 ? -7.226 19.916 -15.198 1.00 91.25 173 ARG A N 1
ATOM 1362 C CA . ARG A 1 173 ? -7.336 21.379 -15.186 1.00 91.25 173 ARG A CA 1
ATOM 1363 C C . ARG A 1 173 ? -8.811 21.748 -15.176 1.00 91.25 173 ARG A C 1
ATOM 1365 O O . ARG A 1 173 ? -9.464 21.697 -16.220 1.00 91.25 173 ARG A O 1
ATOM 1372 N N . LEU A 1 174 ? -9.337 22.080 -14.005 1.00 90.31 174 LEU A N 1
ATOM 1373 C CA . LEU A 1 174 ? -10.761 22.349 -13.793 1.00 90.31 174 LEU A CA 1
ATOM 1374 C C . LEU A 1 174 ? -11.258 23.585 -14.553 1.00 90.31 174 LEU A C 1
ATOM 1376 O O . LEU A 1 174 ? -12.427 23.633 -14.900 1.00 90.31 174 LEU A O 1
ATOM 1380 N N . ASP A 1 175 ? -10.371 24.524 -14.890 1.00 86.56 175 ASP A N 1
ATOM 1381 C CA . ASP A 1 175 ? -10.720 25.725 -15.670 1.00 86.56 175 ASP A CA 1
ATOM 1382 C C . ASP A 1 175 ? -10.403 25.585 -17.170 1.00 86.56 175 ASP A C 1
ATOM 1384 O O . ASP A 1 175 ? -10.377 26.568 -17.909 1.00 86.56 175 ASP A O 1
ATOM 1388 N N . SER A 1 176 ? -10.092 24.371 -17.636 1.00 86.94 176 SER A N 1
ATOM 1389 C CA . SER A 1 176 ? -9.869 24.127 -19.065 1.00 86.94 176 SER A CA 1
ATOM 1390 C C . SER A 1 176 ? -11.190 24.135 -19.846 1.00 86.94 176 SER A C 1
ATOM 1392 O O . SER A 1 176 ? -12.224 23.781 -19.281 1.00 86.94 176 SER A O 1
ATOM 1394 N N . PRO A 1 177 ? -11.171 24.428 -21.163 1.00 86.44 177 PRO A N 1
ATOM 1395 C CA . PRO A 1 177 ? -12.377 24.392 -22.000 1.00 86.44 177 PRO A CA 1
ATOM 1396 C C . PRO A 1 177 ? -13.113 23.043 -21.981 1.00 86.44 177 PRO A C 1
ATOM 1398 O O . PRO A 1 177 ? -14.322 22.981 -22.157 1.00 86.44 177 PRO A O 1
ATOM 1401 N N . ILE A 1 178 ? -12.394 21.944 -21.734 1.00 86.75 178 ILE A N 1
ATOM 1402 C CA . ILE A 1 178 ? -12.971 20.594 -21.619 1.00 86.75 178 ILE A CA 1
ATOM 1403 C C . ILE A 1 178 ? -13.885 20.479 -20.385 1.00 86.75 178 ILE A C 1
ATOM 1405 O O . ILE A 1 178 ? -14.815 19.676 -20.368 1.00 86.75 178 ILE A O 1
ATOM 1409 N N . ASN A 1 179 ? -13.630 21.296 -19.362 1.00 87.44 179 ASN A N 1
ATOM 1410 C CA . ASN A 1 179 ? -14.350 21.338 -18.096 1.00 87.44 179 ASN A CA 1
ATOM 1411 C C . ASN A 1 179 ? -15.193 22.620 -17.961 1.00 87.44 179 ASN A C 1
ATOM 1413 O O . ASN A 1 179 ? -15.463 23.053 -16.850 1.00 87.44 179 ASN A O 1
ATOM 1417 N N . GLU A 1 180 ? -15.644 23.223 -19.067 1.00 86.44 180 GLU A N 1
ATOM 1418 C CA . GLU A 1 180 ? -16.440 24.466 -19.042 1.00 86.44 180 GLU A CA 1
ATOM 1419 C C . GLU A 1 180 ? -17.729 24.345 -18.204 1.00 86.44 180 GLU A C 1
ATOM 1421 O O . GLU A 1 180 ? -18.129 25.297 -17.544 1.00 86.44 180 GLU A O 1
ATOM 1426 N N . ASN A 1 181 ? -18.334 23.153 -18.169 1.00 87.62 181 ASN A N 1
ATOM 1427 C CA . ASN A 1 181 ? -19.534 22.857 -17.374 1.00 87.62 181 ASN A CA 1
ATOM 1428 C C . ASN A 1 181 ? -19.226 22.255 -15.992 1.00 87.62 181 ASN A C 1
ATOM 1430 O O . ASN A 1 181 ? -20.113 21.674 -15.370 1.00 87.62 181 ASN A O 1
ATOM 1434 N N . PHE A 1 182 ? -17.969 22.283 -15.552 1.00 90.25 182 PHE A N 1
ATOM 1435 C CA . PHE A 1 182 ? -17.596 21.768 -14.242 1.00 90.25 182 PHE A CA 1
ATOM 1436 C C . PHE A 1 182 ? -18.072 22.729 -13.147 1.00 90.25 182 PHE A C 1
ATOM 1438 O O . PHE A 1 182 ? -17.685 23.898 -13.136 1.00 90.25 182 PHE A O 1
ATOM 1445 N N . ASP A 1 183 ? -18.848 22.207 -12.203 1.00 90.88 183 ASP A N 1
ATOM 1446 C CA . ASP A 1 183 ? -19.292 22.921 -11.008 1.00 90.88 183 ASP A CA 1
ATOM 1447 C C . ASP A 1 183 ? -19.060 22.023 -9.793 1.00 90.88 183 ASP A C 1
ATOM 1449 O O . ASP A 1 183 ? -19.608 20.925 -9.710 1.00 90.88 183 ASP A O 1
ATOM 1453 N N . GLU A 1 184 ? -18.225 22.460 -8.853 1.00 91.44 184 GLU A N 1
ATOM 1454 C CA . GLU A 1 184 ? -17.867 21.651 -7.691 1.00 91.44 184 GLU A CA 1
ATOM 1455 C C . GLU A 1 184 ? -19.061 21.291 -6.796 1.00 91.44 184 GLU A C 1
ATOM 1457 O O . GLU A 1 184 ? -19.070 20.200 -6.233 1.00 91.44 184 GLU A O 1
ATOM 1462 N N . SER A 1 185 ? -20.070 22.158 -6.682 1.00 89.75 185 SER A N 1
ATOM 1463 C CA . SER A 1 185 ? -21.229 21.942 -5.807 1.00 89.75 185 SER A CA 1
ATOM 1464 C C . SER A 1 185 ? -22.301 21.063 -6.453 1.00 89.75 185 SER A C 1
ATOM 1466 O O . SER A 1 185 ? -23.063 20.408 -5.743 1.00 89.75 185 SER A O 1
ATOM 1468 N N . ALA A 1 186 ? -22.374 21.046 -7.786 1.00 92.69 186 ALA A N 1
ATOM 1469 C CA . ALA A 1 186 ? -23.283 20.196 -8.546 1.00 92.69 186 ALA A CA 1
ATOM 1470 C C . ALA A 1 186 ? -22.668 18.827 -8.878 1.00 92.69 186 ALA A C 1
ATOM 1472 O O . ALA A 1 186 ? -23.372 17.815 -8.872 1.00 92.69 186 ALA A O 1
ATOM 1473 N N . ASP A 1 187 ? -21.365 18.782 -9.169 1.00 94.69 187 ASP A N 1
ATOM 1474 C CA . ASP A 1 187 ? -20.683 17.553 -9.567 1.00 94.69 187 ASP A CA 1
ATOM 1475 C C . ASP A 1 187 ? -20.262 16.693 -8.369 1.00 94.69 187 ASP A C 1
ATOM 1477 O O . ASP A 1 187 ? -20.247 15.464 -8.490 1.00 94.69 187 ASP A O 1
ATOM 1481 N N . PHE A 1 188 ? -19.907 17.295 -7.227 1.00 95.62 188 PHE A N 1
ATOM 1482 C CA . PHE A 1 188 ? -19.580 16.552 -6.010 1.00 95.62 188 PHE A CA 1
ATOM 1483 C C . PHE A 1 188 ? -20.748 16.524 -5.035 1.00 95.62 188 PHE A C 1
ATOM 1485 O O . PHE A 1 188 ? -21.456 17.503 -4.824 1.00 95.62 188 PHE A O 1
ATOM 1492 N N . LYS A 1 189 ? -20.913 15.377 -4.377 1.00 95.56 189 LYS A N 1
ATOM 1493 C CA . LYS A 1 189 ? -21.882 15.202 -3.297 1.00 95.56 189 LYS A CA 1
ATOM 1494 C C . LYS A 1 189 ? -21.226 14.481 -2.134 1.00 95.56 189 LYS A C 1
ATOM 1496 O O . LYS A 1 189 ? -20.561 13.465 -2.336 1.00 95.56 189 LYS A O 1
ATOM 1501 N N . VAL A 1 190 ? -21.464 14.983 -0.926 1.00 96.25 190 VAL A N 1
ATOM 1502 C CA . VAL A 1 190 ? -21.122 14.309 0.327 1.00 96.25 190 VAL A CA 1
ATOM 1503 C C . VAL A 1 190 ? -22.401 13.958 1.081 1.00 96.25 190 VAL A C 1
ATOM 1505 O O . VAL A 1 190 ? -23.340 14.749 1.108 1.00 96.25 190 VAL A O 1
ATOM 1508 N N . VAL A 1 191 ? -22.446 12.758 1.653 1.00 96.94 191 VAL A N 1
ATOM 1509 C CA . VAL A 1 191 ? -23.533 12.278 2.516 1.00 96.94 191 VAL A CA 1
ATOM 1510 C C . VAL A 1 191 ? -22.943 11.907 3.867 1.00 96.94 191 VAL A C 1
ATOM 1512 O O . VAL A 1 191 ? -21.922 11.220 3.917 1.00 96.94 191 VAL A O 1
ATOM 1515 N N . PHE A 1 192 ? -23.594 12.339 4.948 1.00 96.81 192 PHE A N 1
ATOM 1516 C CA . PHE A 1 192 ? -23.208 12.010 6.316 1.00 96.81 192 PHE A CA 1
ATOM 1517 C C . PHE A 1 192 ? -24.311 11.205 6.995 1.00 96.81 192 PHE A C 1
ATOM 1519 O O . PHE A 1 192 ? -25.464 11.619 7.017 1.00 96.81 192 PHE A O 1
ATOM 1526 N N . THR A 1 193 ? -23.961 10.061 7.574 1.00 95.19 193 THR A N 1
ATOM 1527 C CA . THR A 1 193 ? -24.879 9.221 8.358 1.00 95.19 193 THR A CA 1
ATOM 1528 C C . THR A 1 193 ? -24.363 9.100 9.781 1.00 95.19 193 THR A C 1
ATOM 1530 O O . THR A 1 193 ? -23.211 8.737 9.994 1.00 95.19 193 THR A O 1
ATOM 1533 N N . GLU A 1 194 ? -25.187 9.399 10.777 1.00 92.69 194 GLU A N 1
ATOM 1534 C CA . GLU A 1 194 ? -24.840 9.155 12.174 1.00 92.69 194 GLU A CA 1
ATOM 1535 C C . GLU A 1 194 ? -24.876 7.649 12.466 1.00 92.69 194 GLU A C 1
ATOM 1537 O O . GLU A 1 194 ? -25.918 7.011 12.345 1.00 92.69 194 GLU A O 1
ATOM 1542 N N . ILE A 1 195 ? -23.735 7.071 12.861 1.00 88.06 195 ILE A N 1
ATOM 1543 C CA . ILE A 1 195 ? -23.591 5.609 12.970 1.00 88.06 195 ILE A CA 1
ATOM 1544 C C . ILE A 1 195 ? -24.531 5.010 14.033 1.00 88.06 195 ILE A C 1
ATOM 1546 O O . ILE A 1 195 ? -25.195 4.024 13.730 1.00 88.06 195 ILE A O 1
ATOM 1550 N N . PRO A 1 196 ? -24.664 5.572 15.254 1.00 81.00 196 PRO A N 1
ATOM 1551 C CA . PRO A 1 196 ? -25.559 4.991 16.259 1.00 81.00 196 PRO A CA 1
ATOM 1552 C C . PRO A 1 196 ? -27.054 5.031 15.912 1.00 81.00 196 PRO A C 1
ATOM 1554 O O . PRO A 1 196 ? -27.832 4.230 16.437 1.00 81.00 196 PRO A O 1
ATOM 1557 N N . THR A 1 197 ? -27.494 5.988 15.095 1.00 83.62 197 THR A N 1
ATOM 1558 C CA . THR A 1 197 ? -28.916 6.152 14.751 1.00 83.62 197 THR A CA 1
ATOM 1559 C C . THR A 1 197 ? -29.250 5.663 13.349 1.00 83.62 197 THR A C 1
ATOM 1561 O O . THR A 1 197 ? -30.433 5.514 13.051 1.00 83.62 197 THR A O 1
ATOM 1564 N N . GLU A 1 198 ? -28.232 5.415 12.522 1.00 86.38 198 GLU A N 1
ATOM 1565 C CA . GLU A 1 198 ? -28.332 5.111 11.090 1.00 86.38 198 GLU A CA 1
ATOM 1566 C C . GLU A 1 198 ? -29.125 6.173 10.311 1.00 86.38 198 GLU A C 1
ATOM 1568 O O . GLU A 1 198 ? -29.707 5.902 9.262 1.00 86.38 198 GLU A O 1
ATOM 1573 N N . LYS A 1 199 ? -29.166 7.407 10.828 1.00 90.38 199 LYS A N 1
ATOM 1574 C CA . LYS A 1 199 ? -29.876 8.519 10.196 1.00 90.38 199 LYS A CA 1
ATOM 1575 C C . LYS A 1 199 ? -28.918 9.377 9.395 1.00 90.38 199 LYS A C 1
ATOM 1577 O O . LYS A 1 199 ? -27.864 9.774 9.889 1.00 90.38 199 LYS A O 1
ATOM 1582 N N . GLU A 1 200 ? -29.324 9.703 8.174 1.00 94.06 200 GLU A N 1
ATOM 1583 C CA . GLU A 1 200 ? -28.683 10.756 7.397 1.00 94.06 200 GLU A CA 1
ATOM 1584 C C . GLU A 1 200 ? -28.863 12.095 8.123 1.00 94.06 200 GLU A C 1
ATOM 1586 O O . GLU A 1 200 ? -29.953 12.415 8.608 1.00 94.06 200 GLU A O 1
ATOM 1591 N N . ILE A 1 201 ? -27.775 12.848 8.237 1.00 94.31 201 ILE A N 1
ATOM 1592 C CA . ILE A 1 201 ? -27.748 14.146 8.901 1.00 94.31 201 ILE A CA 1
ATOM 1593 C C . ILE A 1 201 ? -27.355 15.229 7.906 1.00 94.31 201 ILE A C 1
ATOM 1595 O O . ILE A 1 201 ? -26.469 15.041 7.072 1.00 94.31 201 ILE A O 1
ATOM 1599 N N . ASP A 1 202 ? -27.998 16.384 8.032 1.00 91.50 202 ASP A N 1
ATOM 1600 C CA . ASP A 1 202 ? -27.612 17.570 7.283 1.00 91.50 202 ASP A CA 1
ATOM 1601 C C . ASP A 1 202 ? -26.460 18.268 8.013 1.00 91.50 202 ASP A C 1
ATOM 1603 O O . ASP A 1 202 ? -26.581 18.673 9.173 1.00 91.50 202 ASP A O 1
ATOM 1607 N N . VAL A 1 203 ? -25.309 18.347 7.350 1.00 91.19 203 VAL A N 1
ATOM 1608 C CA . VAL A 1 203 ? -24.083 18.941 7.886 1.00 91.19 203 VAL A CA 1
ATOM 1609 C C . VAL A 1 203 ? -23.749 20.140 7.025 1.00 91.19 203 VAL A C 1
ATOM 1611 O O . VAL A 1 203 ? -23.687 20.035 5.803 1.00 91.19 203 VAL A O 1
ATOM 1614 N N . CYS A 1 204 ? -23.467 21.274 7.663 1.00 91.94 204 CYS A N 1
ATOM 1615 C CA . CYS A 1 204 ? -23.061 22.474 6.949 1.00 91.94 204 CYS A CA 1
ATOM 1616 C C . CYS A 1 204 ? -21.764 22.198 6.173 1.00 91.94 204 CYS A C 1
ATOM 1618 O O . CYS A 1 204 ? -20.704 22.016 6.783 1.00 91.94 204 CYS A O 1
ATOM 1620 N N . CYS A 1 205 ? -21.848 22.180 4.840 1.00 93.94 205 CYS A N 1
ATOM 1621 C CA . CYS A 1 205 ? -20.716 21.928 3.958 1.00 93.94 205 CYS A CA 1
ATOM 1622 C C . CYS A 1 205 ? -20.639 22.921 2.795 1.00 93.94 205 CYS A C 1
ATOM 1624 O O . CYS A 1 205 ? -21.662 23.344 2.259 1.00 93.94 205 CYS A O 1
ATOM 1626 N N . PHE A 1 206 ? -19.418 23.252 2.378 1.00 94.25 206 PHE A N 1
ATOM 1627 C CA . PHE A 1 206 ? -19.144 24.128 1.241 1.00 94.25 206 PHE A CA 1
ATOM 1628 C C . PHE A 1 206 ? -18.065 23.517 0.357 1.00 94.25 206 PHE A C 1
ATOM 1630 O O . PHE A 1 206 ? -17.042 23.042 0.856 1.00 94.25 206 PHE A O 1
ATOM 1637 N N . TRP A 1 207 ? -18.286 23.569 -0.951 1.00 94.81 207 TRP A N 1
ATOM 1638 C CA . TRP A 1 207 ? -17.305 23.192 -1.958 1.00 94.81 207 TRP A CA 1
ATOM 1639 C C . TRP A 1 207 ? -16.633 24.446 -2.504 1.00 94.81 207 TRP A C 1
ATOM 1641 O O . TRP A 1 207 ? -17.300 25.447 -2.755 1.00 94.81 207 TRP A O 1
ATOM 1651 N N . GLN A 1 208 ? -15.317 24.395 -2.676 1.00 92.44 208 GLN A N 1
ATOM 1652 C CA . GLN A 1 208 ? -14.559 25.501 -3.248 1.00 92.44 208 GLN A CA 1
ATOM 1653 C C . GLN A 1 208 ? -13.363 24.971 -4.035 1.00 92.44 208 GLN A C 1
ATOM 1655 O O . GLN A 1 208 ? -12.624 24.118 -3.543 1.00 92.44 208 GLN A O 1
ATOM 1660 N N . LYS A 1 209 ? -13.104 25.501 -5.232 1.00 90.56 209 LYS A N 1
ATOM 1661 C CA . LYS A 1 209 ? -11.811 25.296 -5.907 1.00 90.56 209 LYS A CA 1
ATOM 1662 C C . LYS A 1 209 ? -10.662 25.866 -5.067 1.00 90.56 209 LYS A C 1
ATOM 1664 O O . LYS A 1 209 ? -10.791 26.927 -4.459 1.00 90.56 209 LYS A O 1
ATOM 1669 N N . GLN A 1 210 ? -9.532 25.165 -5.019 1.00 87.50 210 GLN A N 1
ATOM 1670 C CA . GLN A 1 210 ? -8.386 25.627 -4.240 1.00 87.50 210 GLN A CA 1
ATOM 1671 C C . GLN A 1 210 ? -7.662 26.780 -4.955 1.00 87.50 210 GLN A C 1
ATOM 1673 O O . GLN A 1 210 ? -7.260 26.651 -6.111 1.00 87.50 210 GLN A O 1
ATOM 1678 N N . ASP A 1 211 ? -7.446 27.894 -4.250 1.00 80.00 211 ASP A N 1
ATOM 1679 C CA . ASP A 1 211 ? -6.760 29.062 -4.810 1.00 80.00 211 ASP A CA 1
ATOM 1680 C C . ASP A 1 211 ? -5.349 28.704 -5.304 1.00 80.00 211 ASP A C 1
ATOM 1682 O O . ASP A 1 211 ? -4.504 28.216 -4.550 1.00 80.00 211 ASP A O 1
ATOM 1686 N N . GLY A 1 212 ? -5.088 28.965 -6.586 1.00 79.19 212 GLY A N 1
ATOM 1687 C CA . GLY A 1 212 ? -3.794 28.706 -7.222 1.00 79.19 212 GLY A CA 1
ATOM 1688 C C . GLY A 1 212 ? -3.516 27.241 -7.585 1.00 79.19 212 GLY A C 1
ATOM 1689 O O . GLY A 1 212 ? -2.444 26.970 -8.130 1.00 79.19 212 GLY A O 1
ATOM 1690 N N . ASP A 1 213 ? -4.446 26.310 -7.332 1.00 83.69 213 ASP A N 1
ATOM 1691 C CA . ASP A 1 213 ? -4.347 24.906 -7.754 1.00 83.69 213 ASP A CA 1
ATOM 1692 C C . ASP A 1 213 ? -5.612 24.456 -8.500 1.00 83.69 213 ASP A C 1
ATOM 1694 O O . ASP A 1 213 ? -6.583 23.964 -7.924 1.00 83.69 213 ASP A O 1
ATOM 1698 N N . ASN A 1 214 ? -5.565 24.560 -9.829 1.00 84.88 214 ASN A N 1
ATOM 1699 C CA . ASN A 1 214 ? -6.689 24.244 -10.714 1.00 84.88 214 ASN A CA 1
ATOM 1700 C C . ASN A 1 214 ? -6.965 22.733 -10.837 1.00 84.88 214 ASN A C 1
ATOM 1702 O O . ASN A 1 214 ? -7.725 22.334 -11.718 1.00 84.88 214 ASN A O 1
ATOM 1706 N N . SER A 1 215 ? -6.328 21.887 -10.024 1.00 92.19 215 SER A N 1
ATOM 1707 C CA . SER A 1 215 ? -6.566 20.441 -9.984 1.00 92.19 215 SER A CA 1
ATOM 1708 C C . SER A 1 215 ? -7.235 19.977 -8.692 1.00 92.19 215 SER A C 1
ATOM 1710 O O . SER A 1 215 ? -7.555 18.790 -8.558 1.00 92.19 215 SER A O 1
ATOM 1712 N N . ARG A 1 216 ? -7.464 20.889 -7.738 1.00 94.94 216 ARG A N 1
ATOM 1713 C CA . ARG A 1 216 ? -7.918 20.545 -6.391 1.00 94.94 216 ARG A CA 1
ATOM 1714 C C . ARG A 1 216 ? -9.154 21.305 -5.955 1.00 94.94 216 ARG A C 1
ATOM 1716 O O . ARG A 1 216 ? -9.384 22.454 -6.323 1.00 94.94 216 ARG A O 1
ATOM 1723 N N . ILE A 1 217 ? -9.930 20.628 -5.120 1.00 95.00 217 ILE A N 1
ATOM 1724 C CA . ILE A 1 217 ? -11.175 21.128 -4.547 1.00 95.00 217 ILE A CA 1
ATOM 1725 C C . ILE A 1 217 ? -11.099 20.932 -3.039 1.00 95.00 217 ILE A C 1
ATOM 1727 O O . ILE A 1 217 ? -10.648 19.893 -2.558 1.00 95.00 217 ILE A O 1
ATOM 1731 N N . ALA A 1 218 ? -11.534 21.934 -2.295 1.00 95.06 218 ALA A N 1
ATOM 1732 C CA . ALA A 1 218 ? -11.717 21.889 -0.863 1.00 95.06 218 ALA A CA 1
ATOM 1733 C C . ALA A 1 218 ? -13.195 21.647 -0.536 1.00 95.06 218 ALA A C 1
ATOM 1735 O O . ALA A 1 218 ? -14.077 22.354 -1.018 1.00 95.06 218 ALA A O 1
ATOM 1736 N N . LEU A 1 219 ? -13.445 20.662 0.319 1.00 95.69 219 LEU A N 1
ATOM 1737 C CA . LEU A 1 219 ? -14.702 20.452 1.021 1.00 95.69 219 LEU A CA 1
ATOM 1738 C C . LEU A 1 219 ? -14.528 20.960 2.454 1.00 95.69 219 LEU A C 1
ATOM 1740 O O . LEU A 1 219 ? -13.780 20.377 3.241 1.00 95.69 219 LEU A O 1
ATOM 1744 N N . LEU A 1 220 ? -15.199 22.056 2.787 1.00 96.00 220 LEU A N 1
ATOM 1745 C CA . LEU A 1 220 ? -15.228 22.624 4.128 1.00 96.00 220 LEU A CA 1
ATOM 1746 C C . LEU A 1 220 ? -16.471 22.118 4.849 1.00 96.00 220 LEU A C 1
ATOM 1748 O O . LEU A 1 220 ? -17.565 22.255 4.312 1.00 96.00 220 LEU A O 1
ATOM 1752 N N . ILE A 1 221 ? -16.325 21.571 6.056 1.00 95.94 221 ILE A N 1
ATOM 1753 C CA . ILE A 1 221 ? -17.450 21.040 6.839 1.00 95.94 221 ILE A CA 1
ATOM 1754 C C . ILE A 1 221 ? -17.420 21.512 8.288 1.00 95.94 221 ILE A C 1
ATOM 1756 O O . ILE A 1 221 ? -16.346 21.683 8.874 1.00 95.94 221 ILE A O 1
ATOM 1760 N N . VAL A 1 222 ? -18.603 21.674 8.882 1.00 96.19 222 VAL A N 1
ATOM 1761 C CA . VAL A 1 222 ? -18.781 21.963 10.311 1.00 96.19 222 VAL A CA 1
ATOM 1762 C C . VAL A 1 222 ? -19.867 21.059 10.880 1.00 96.19 222 VAL A C 1
ATOM 1764 O O . VAL A 1 222 ? -21.019 21.119 10.460 1.00 96.19 222 VAL A O 1
ATOM 1767 N N . PHE A 1 223 ? -19.508 20.263 11.885 1.00 95.38 223 PHE A N 1
ATOM 1768 C CA . PHE A 1 223 ? -20.469 19.493 12.674 1.00 95.38 223 PHE A CA 1
ATOM 1769 C C . PHE A 1 223 ? -20.960 20.316 13.862 1.00 95.38 223 PHE A C 1
ATOM 1771 O O . PHE A 1 223 ? -20.141 20.839 14.620 1.00 95.38 223 PHE A O 1
ATOM 1778 N N . GLU A 1 224 ? -22.273 20.388 14.072 1.00 93.38 224 GLU A N 1
ATOM 1779 C CA . GLU A 1 224 ? -22.843 21.108 15.220 1.00 93.38 224 GLU A CA 1
ATOM 1780 C C . GLU A 1 224 ? -22.647 20.339 16.538 1.00 93.38 224 GLU A C 1
ATOM 1782 O O . GLU A 1 224 ? -22.354 20.929 17.583 1.00 93.38 224 GLU A O 1
ATOM 1787 N N . THR A 1 225 ? -22.751 19.009 16.483 1.00 92.81 225 THR A N 1
ATOM 1788 C CA . THR A 1 225 ? -22.687 18.115 17.645 1.00 92.81 225 THR A CA 1
ATOM 1789 C C . THR A 1 225 ? -21.520 17.133 17.563 1.00 92.81 225 THR A C 1
ATOM 1791 O O . THR A 1 225 ? -21.112 16.680 16.489 1.00 92.81 225 THR A O 1
ATOM 1794 N N . SER A 1 226 ? -20.969 16.774 18.725 1.00 94.12 226 SER A N 1
ATOM 1795 C CA . SER A 1 226 ? -20.038 15.648 18.844 1.00 94.12 226 SER A CA 1
ATOM 1796 C C . SER A 1 226 ? -20.765 14.333 18.585 1.00 94.12 226 SER A C 1
ATOM 1798 O O . SER A 1 226 ? -21.900 14.170 19.026 1.00 94.12 226 SER A O 1
ATOM 1800 N N . GLY A 1 227 ? -20.100 13.384 17.941 1.00 92.31 227 GLY A N 1
ATOM 1801 C CA . GLY A 1 227 ? -20.717 12.131 17.531 1.00 92.31 227 GLY A CA 1
ATOM 1802 C C . GLY A 1 227 ? -19.788 11.299 16.662 1.00 92.31 227 GLY A C 1
ATOM 1803 O O . GLY A 1 227 ? -18.614 11.634 16.477 1.00 92.31 227 GLY A O 1
ATOM 1804 N N . VAL A 1 228 ? -20.324 10.201 16.140 1.00 92.75 228 VAL A N 1
ATOM 1805 C CA . VAL A 1 228 ? -19.628 9.362 15.168 1.00 92.75 228 VAL A CA 1
ATOM 1806 C C . VAL A 1 228 ? -20.470 9.290 13.910 1.00 92.75 228 VAL A C 1
ATOM 1808 O O . VAL A 1 228 ? -21.631 8.886 13.953 1.00 92.75 228 VAL A O 1
ATOM 1811 N N . TYR A 1 229 ? -19.857 9.666 12.799 1.00 94.44 229 TYR A N 1
ATOM 1812 C CA . TYR A 1 229 ? -20.514 9.790 11.512 1.00 94.44 229 TYR A CA 1
ATOM 1813 C C . TYR A 1 229 ? -19.789 8.942 10.474 1.00 94.44 229 TYR A C 1
ATOM 1815 O O . TYR A 1 229 ? -18.587 8.713 10.569 1.00 94.44 229 TYR A O 1
ATOM 1823 N N . HIS A 1 230 ? -20.520 8.487 9.476 1.00 94.94 230 HIS A N 1
ATOM 1824 C CA . HIS A 1 230 ? -20.005 7.849 8.282 1.00 94.94 230 HIS A CA 1
ATOM 1825 C C . HIS A 1 230 ? -20.167 8.819 7.115 1.00 94.94 230 HIS A C 1
ATOM 1827 O O . HIS A 1 230 ? -21.229 9.427 6.978 1.00 94.94 230 HIS A O 1
ATOM 1833 N N . ALA A 1 231 ? -19.119 9.004 6.319 1.00 95.94 231 ALA A N 1
ATOM 1834 C CA . ALA A 1 231 ? -19.085 9.949 5.215 1.00 95.94 231 ALA A CA 1
ATOM 1835 C C . ALA A 1 231 ? -18.890 9.213 3.887 1.00 95.94 231 ALA A C 1
ATOM 1837 O O . ALA A 1 231 ? -17.986 8.389 3.758 1.00 95.94 231 ALA A O 1
ATOM 1838 N N . LEU A 1 232 ? -19.715 9.563 2.900 1.00 96.75 232 LEU A N 1
ATOM 1839 C CA . LEU A 1 232 ? -19.625 9.068 1.528 1.00 96.75 232 LEU A CA 1
ATOM 1840 C C . LEU A 1 232 ? -19.492 10.249 0.566 1.00 96.75 232 LEU A C 1
ATOM 1842 O O . LEU A 1 232 ? -20.415 11.052 0.437 1.00 96.75 232 LEU A O 1
ATOM 1846 N N . ILE A 1 233 ? -18.353 10.351 -0.119 1.00 96.56 233 ILE A N 1
ATOM 1847 C CA . ILE A 1 233 ? -18.077 11.378 -1.129 1.00 96.56 233 ILE A CA 1
ATOM 1848 C C . ILE A 1 233 ? -18.151 10.767 -2.527 1.00 96.56 233 ILE A C 1
ATOM 1850 O O . ILE A 1 233 ? -17.451 9.804 -2.849 1.00 96.56 233 ILE A O 1
ATOM 1854 N N . SER A 1 234 ? -18.962 11.376 -3.384 1.00 96.50 234 SER A N 1
ATOM 1855 C CA . SER A 1 234 ? -19.183 10.955 -4.765 1.00 96.50 234 SER A CA 1
ATOM 1856 C C . SER A 1 234 ? -18.932 12.091 -5.754 1.00 96.50 234 SER A C 1
ATOM 1858 O O . SER A 1 234 ? -19.088 13.264 -5.420 1.00 96.50 234 SER A O 1
ATOM 1860 N N . TYR A 1 235 ? -18.560 11.720 -6.978 1.00 96.19 235 TYR A N 1
ATOM 1861 C CA . TYR A 1 235 ? -18.438 12.599 -8.137 1.00 96.19 235 TYR A CA 1
ATOM 1862 C C . TYR A 1 235 ? -19.370 12.096 -9.242 1.00 96.19 235 TYR A C 1
ATOM 1864 O O . TYR A 1 235 ? -19.293 10.929 -9.635 1.00 96.19 235 TYR A O 1
ATOM 1872 N N . LYS A 1 236 ? -20.283 12.954 -9.714 1.00 94.44 236 LYS A N 1
ATOM 1873 C CA . LYS A 1 236 ? -21.322 12.638 -10.713 1.00 94.44 236 LYS A CA 1
ATOM 1874 C C . LYS A 1 236 ? -22.075 11.340 -10.394 1.00 94.44 236 LYS A C 1
ATOM 1876 O O . LYS A 1 236 ? -22.266 10.475 -11.246 1.00 94.44 236 LYS A O 1
ATOM 1881 N N . GLY A 1 237 ? -22.449 11.183 -9.122 1.00 94.50 237 GLY A N 1
ATOM 1882 C CA . GLY A 1 237 ? -23.181 10.023 -8.604 1.00 94.50 237 GLY A CA 1
ATOM 1883 C C . GLY A 1 237 ? -22.349 8.752 -8.394 1.00 94.50 237 GLY A C 1
ATOM 1884 O O . GLY A 1 237 ? -22.882 7.765 -7.899 1.00 94.50 237 GLY A O 1
ATOM 1885 N N . THR A 1 238 ? -21.054 8.754 -8.723 1.00 96.75 238 THR A N 1
ATOM 1886 C CA . THR A 1 238 ? -20.159 7.608 -8.498 1.00 96.75 238 THR A CA 1
ATOM 1887 C C . THR A 1 238 ? -19.294 7.847 -7.266 1.00 96.75 238 THR A C 1
ATOM 1889 O O . THR A 1 238 ? -18.654 8.892 -7.154 1.00 96.75 238 THR A O 1
ATOM 1892 N N . LEU A 1 239 ? -19.259 6.888 -6.338 1.00 96.44 239 LEU A N 1
ATOM 1893 C CA . LEU A 1 239 ? -18.426 6.959 -5.134 1.00 96.44 239 LEU A CA 1
ATOM 1894 C C . LEU A 1 239 ? -16.940 7.067 -5.510 1.00 96.44 239 LEU A C 1
ATOM 1896 O O . LEU A 1 239 ? -16.452 6.315 -6.358 1.00 96.44 239 LEU A O 1
ATOM 1900 N N . LEU A 1 240 ? -16.219 7.988 -4.871 1.00 95.06 240 LEU A N 1
ATOM 1901 C CA . LEU A 1 240 ? -14.774 8.100 -5.055 1.00 95.06 240 LEU A CA 1
ATOM 1902 C C . LEU A 1 240 ? -14.058 6.882 -4.460 1.00 95.06 240 LEU A C 1
ATOM 1904 O O . LEU A 1 240 ? -14.473 6.343 -3.435 1.00 95.06 240 LEU A O 1
ATOM 1908 N N . LYS A 1 241 ? -12.915 6.500 -5.041 1.00 86.88 241 LYS A N 1
ATOM 1909 C CA . LYS A 1 241 ? -12.112 5.336 -4.611 1.00 86.88 241 LYS A CA 1
ATOM 1910 C C . LYS A 1 241 ? -11.791 5.303 -3.109 1.00 86.88 241 LYS A C 1
ATOM 1912 O O . LYS A 1 241 ? -11.655 4.229 -2.533 1.00 86.88 241 LYS A O 1
ATOM 1917 N N . ASN A 1 242 ? -11.613 6.469 -2.500 1.00 90.62 242 ASN A N 1
ATOM 1918 C CA . ASN A 1 242 ? -11.355 6.648 -1.073 1.00 90.62 242 ASN A CA 1
ATOM 1919 C C . ASN A 1 242 ? -12.315 7.683 -0.456 1.00 90.62 242 ASN A C 1
ATOM 1921 O O . ASN A 1 242 ? -11.937 8.443 0.432 1.00 90.62 242 ASN A O 1
ATOM 1925 N N . GLY A 1 243 ? -13.538 7.749 -0.991 1.00 93.38 243 GLY A N 1
ATOM 1926 C CA . GLY A 1 243 ? -14.603 8.632 -0.517 1.00 93.38 243 GLY A CA 1
ATOM 1927 C C . GLY A 1 243 ? -15.447 8.048 0.613 1.00 93.38 243 GLY A C 1
ATOM 1928 O O . GLY A 1 243 ? -16.380 8.715 1.031 1.00 93.38 243 GLY A O 1
ATOM 1929 N N . ASP A 1 244 ? -15.145 6.835 1.077 1.00 94.12 244 ASP A N 1
ATOM 1930 C CA . ASP A 1 244 ? -15.834 6.124 2.159 1.00 94.12 244 ASP A CA 1
ATOM 1931 C C . ASP A 1 244 ? -14.935 6.094 3.402 1.00 94.12 244 ASP A C 1
ATOM 1933 O O . ASP A 1 244 ? -13.848 5.504 3.380 1.00 94.12 244 ASP A O 1
ATOM 1937 N N . PHE A 1 245 ? -15.360 6.784 4.462 1.00 93.25 245 PHE A N 1
ATOM 1938 C CA . PHE A 1 245 ? -14.621 6.852 5.720 1.00 93.25 245 PHE A CA 1
ATOM 1939 C C . PHE A 1 245 ? -15.508 7.244 6.907 1.00 93.25 245 PHE A C 1
ATOM 1941 O O . PHE A 1 245 ? -16.575 7.840 6.768 1.00 93.25 245 PHE A O 1
ATOM 1948 N N . ASN A 1 246 ? -15.027 6.954 8.115 1.00 93.38 246 ASN A N 1
ATOM 1949 C CA . ASN A 1 246 ? -15.687 7.345 9.357 1.00 93.38 246 ASN A CA 1
ATOM 1950 C C . ASN A 1 246 ? -15.127 8.664 9.898 1.00 93.38 246 ASN A C 1
ATOM 1952 O O . ASN A 1 246 ? -13.950 8.981 9.734 1.00 93.38 246 ASN A O 1
ATOM 1956 N N . ILE A 1 247 ? -15.952 9.410 10.622 1.00 95.19 247 ILE A N 1
ATOM 1957 C CA . ILE A 1 247 ? -15.604 10.652 11.303 1.00 95.19 247 ILE A CA 1
ATOM 1958 C C . ILE A 1 247 ? -15.933 10.497 12.783 1.00 95.19 247 ILE A C 1
ATOM 1960 O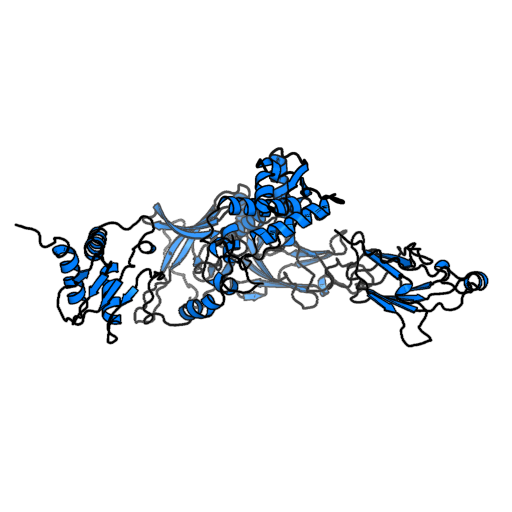 O . ILE A 1 247 ? -17.069 10.226 13.161 1.00 95.19 247 ILE A O 1
ATOM 1964 N N . VAL A 1 248 ? -14.938 10.718 13.635 1.00 95.75 248 VAL A N 1
ATOM 1965 C CA . VAL A 1 248 ? -15.114 10.849 15.082 1.00 95.75 248 VAL A CA 1
ATOM 1966 C C . VAL A 1 248 ? -15.057 12.333 15.414 1.00 95.75 248 VAL A C 1
ATOM 1968 O O . VAL A 1 248 ? -13.981 12.933 15.437 1.00 95.75 248 VAL A O 1
ATOM 1971 N N . CYS A 1 249 ? -16.221 12.935 15.643 1.00 96.50 249 CYS A N 1
ATOM 1972 C CA . CYS A 1 249 ? -16.341 14.343 15.983 1.00 96.50 249 CYS A CA 1
ATOM 1973 C C . CYS A 1 249 ? -16.365 14.523 17.502 1.00 96.50 249 CYS A C 1
ATOM 1975 O O . CYS A 1 249 ? -17.282 14.073 18.190 1.00 96.50 249 CYS A O 1
ATOM 1977 N N . LEU A 1 250 ? -15.346 15.194 18.023 1.00 97.62 250 LEU A N 1
ATOM 1978 C CA . LEU A 1 250 ? -15.145 15.429 19.444 1.00 97.62 250 LEU A CA 1
ATOM 1979 C C . LEU A 1 250 ? -15.781 16.745 19.890 1.00 97.62 250 LEU A C 1
ATOM 1981 O O . LEU A 1 250 ? -15.873 17.708 19.128 1.00 97.62 250 LEU A O 1
ATOM 1985 N N . THR A 1 251 ? -16.140 16.827 21.165 1.00 97.25 251 THR A N 1
ATOM 1986 C CA . THR A 1 251 ? -16.335 18.121 21.826 1.00 97.25 251 THR A CA 1
ATOM 1987 C C . THR A 1 251 ? -15.004 18.875 21.930 1.00 97.25 251 THR A C 1
ATOM 1989 O O . THR A 1 251 ? -13.921 18.286 21.868 1.00 97.25 251 THR A O 1
ATOM 1992 N N . GLN A 1 252 ? -15.060 20.190 22.153 1.00 95.94 252 GLN A N 1
ATOM 1993 C CA . GLN A 1 252 ? -13.853 21.005 22.329 1.00 95.94 252 GLN A CA 1
ATOM 1994 C C . GLN A 1 252 ? -12.981 20.517 23.506 1.00 95.94 252 GLN A C 1
ATOM 1996 O O . GLN A 1 252 ? -11.764 20.399 23.366 1.00 95.94 252 GLN A O 1
ATOM 2001 N N . ASN A 1 253 ? -13.598 20.132 24.630 1.00 95.62 253 ASN A N 1
ATOM 2002 C CA . ASN A 1 253 ? -12.891 19.617 25.810 1.00 95.62 253 ASN A CA 1
ATOM 2003 C C . ASN A 1 253 ? -12.198 18.268 25.545 1.00 95.62 253 ASN A C 1
ATOM 2005 O O . ASN A 1 253 ? -11.061 18.041 25.977 1.00 95.62 253 ASN A O 1
ATOM 2009 N N . GLU A 1 254 ? -12.869 17.360 24.833 1.00 95.75 254 GLU A N 1
ATOM 2010 C CA . GLU A 1 254 ? -12.275 16.088 24.417 1.00 95.75 254 GLU A CA 1
ATOM 2011 C C . GLU A 1 254 ? -11.103 16.328 23.467 1.00 95.75 254 GLU A C 1
ATOM 2013 O O . GLU A 1 254 ? -10.026 15.777 23.691 1.00 95.75 254 GLU A O 1
ATOM 2018 N N . ALA A 1 255 ? -11.267 17.197 22.464 1.00 96.06 255 ALA A N 1
ATOM 2019 C CA . ALA A 1 255 ? -10.219 17.536 21.506 1.00 96.06 255 ALA A CA 1
ATOM 2020 C C . ALA A 1 255 ? -8.967 18.116 22.190 1.00 96.06 255 ALA A C 1
ATOM 2022 O O . ALA A 1 255 ? -7.844 17.710 21.882 1.00 96.06 255 ALA A O 1
ATOM 2023 N N . GLU A 1 256 ? -9.133 19.005 23.174 1.00 94.38 256 GLU A N 1
ATOM 2024 C CA . GLU A 1 256 ? -8.020 19.512 23.984 1.00 94.38 256 GLU A CA 1
ATOM 2025 C C . GLU A 1 256 ? -7.318 18.405 24.775 1.00 94.38 256 GLU A C 1
ATOM 2027 O O . GLU A 1 256 ? -6.088 18.388 24.880 1.00 94.38 256 GLU A O 1
ATOM 2032 N N . THR A 1 257 ? -8.083 17.461 25.322 1.00 92.44 257 THR A N 1
ATOM 2033 C CA . THR A 1 257 ? -7.530 16.336 26.082 1.00 92.44 257 THR A CA 1
ATOM 2034 C C . THR A 1 257 ? -6.771 15.370 25.175 1.00 92.44 257 THR A C 1
ATOM 2036 O O . THR A 1 257 ? -5.652 14.972 25.507 1.00 92.44 257 THR A O 1
ATOM 2039 N N . VAL A 1 258 ? -7.319 15.056 23.997 1.00 94.25 258 VAL A N 1
ATOM 2040 C CA . VAL A 1 258 ? -6.642 14.269 22.957 1.00 94.25 258 VAL A CA 1
ATOM 2041 C C . VAL A 1 258 ? -5.335 14.953 22.559 1.00 94.25 258 VAL A C 1
ATOM 2043 O O . VAL A 1 258 ? -4.284 14.317 22.610 1.00 94.25 258 VAL A O 1
ATOM 2046 N N . LYS A 1 259 ? -5.360 16.264 22.284 1.00 92.81 259 LYS A N 1
ATOM 2047 C CA . LYS A 1 259 ? -4.164 17.051 21.944 1.00 92.81 259 LYS A CA 1
ATOM 2048 C C . LYS A 1 259 ? -3.100 17.003 23.046 1.00 92.81 259 LYS A C 1
ATOM 2050 O O . LYS A 1 259 ? -1.916 16.844 22.744 1.00 92.81 259 LYS A O 1
ATOM 2055 N N . LYS A 1 260 ? -3.490 17.100 24.323 1.00 89.81 260 LYS A N 1
ATOM 2056 C CA . LYS A 1 260 ? -2.569 16.965 25.471 1.00 89.81 260 LYS A CA 1
ATOM 2057 C C . LYS A 1 260 ? -1.959 15.561 25.552 1.00 89.81 260 LYS A C 1
ATOM 2059 O O . LYS A 1 260 ? -0.754 15.443 25.763 1.00 89.81 260 LYS A O 1
ATOM 2064 N N . CYS A 1 261 ? -2.760 14.511 25.359 1.00 88.25 261 CYS A N 1
ATOM 2065 C CA . CYS A 1 261 ? -2.286 13.122 25.321 1.00 88.25 261 CYS A CA 1
ATOM 2066 C C . CYS A 1 261 ? -1.256 12.907 24.203 1.00 88.25 261 CYS A C 1
ATOM 2068 O O . CYS A 1 261 ? -0.191 12.320 24.426 1.00 88.25 261 CYS A O 1
ATOM 2070 N N . THR A 1 262 ? -1.548 13.412 23.004 1.00 89.50 262 THR A N 1
ATOM 2071 C CA . THR A 1 262 ? -0.767 13.091 21.812 1.00 89.50 262 THR A CA 1
ATOM 2072 C C . THR A 1 262 ? 0.494 13.934 21.651 1.00 89.50 262 THR A C 1
ATOM 2074 O O . THR A 1 262 ? 1.515 13.398 21.222 1.00 89.50 262 THR A O 1
ATOM 2077 N N . SER A 1 263 ? 0.481 15.203 22.077 1.00 86.69 263 SER A N 1
ATOM 2078 C CA . SER A 1 263 ? 1.634 16.115 21.948 1.00 86.69 263 SER A CA 1
ATOM 2079 C C . SER A 1 263 ? 2.894 15.596 22.648 1.00 86.69 263 SER A C 1
ATOM 2081 O O . SER A 1 263 ? 4.004 15.798 22.169 1.00 86.69 263 SER A O 1
ATOM 2083 N N . TYR A 1 264 ? 2.732 14.892 23.771 1.00 78.56 264 TYR A N 1
ATOM 2084 C CA . TYR A 1 264 ? 3.851 14.333 24.535 1.00 78.56 264 TYR A CA 1
ATOM 2085 C C . TYR A 1 264 ? 4.086 12.845 24.267 1.00 78.56 264 TYR A C 1
ATOM 2087 O O . TYR A 1 264 ? 4.899 12.235 24.959 1.00 78.56 264 TYR A O 1
ATOM 2095 N N . SER A 1 265 ? 3.357 12.239 23.319 1.00 81.19 265 SER A N 1
ATOM 2096 C CA . SER A 1 265 ? 3.408 10.790 23.071 1.00 81.19 265 SER A CA 1
ATOM 2097 C C . SER A 1 265 ? 3.236 9.956 24.354 1.00 81.19 265 SER A C 1
ATOM 2099 O O . SER A 1 265 ? 3.825 8.884 24.507 1.00 81.19 265 SER A O 1
ATOM 2101 N N . LYS A 1 266 ? 2.449 10.474 25.309 1.00 81.44 266 LYS A N 1
ATOM 2102 C CA . LYS A 1 266 ? 2.237 9.846 26.615 1.00 81.44 266 LYS A CA 1
ATOM 2103 C C . LYS A 1 266 ? 1.272 8.680 26.471 1.00 81.44 266 LYS A C 1
ATOM 2105 O O . LYS A 1 266 ? 0.345 8.715 25.667 1.00 81.44 266 LYS A O 1
ATOM 2110 N N . THR A 1 267 ? 1.484 7.651 27.285 1.00 87.94 267 THR A N 1
ATOM 2111 C CA . THR A 1 267 ? 0.492 6.582 27.415 1.00 87.94 267 THR A CA 1
ATOM 2112 C C . THR A 1 267 ? -0.714 7.129 28.174 1.00 87.94 267 THR A C 1
ATOM 2114 O O . THR A 1 267 ? -0.540 7.686 29.258 1.00 87.94 267 THR A O 1
ATOM 2117 N N . CYS A 1 268 ? -1.912 6.980 27.613 1.00 91.38 268 CYS A N 1
ATOM 2118 C CA . CYS A 1 268 ? -3.169 7.409 28.226 1.00 91.38 268 CYS A CA 1
ATOM 2119 C C . CYS A 1 268 ? -4.010 6.184 28.601 1.00 91.38 268 CYS A C 1
ATOM 2121 O O . CYS A 1 268 ? -3.969 5.170 27.905 1.00 91.38 268 CYS A O 1
ATOM 2123 N N . SER A 1 269 ? -4.740 6.261 29.714 1.00 92.62 269 SER A N 1
ATOM 2124 C CA . SER A 1 269 ? -5.540 5.155 30.248 1.00 92.62 269 SER A CA 1
ATOM 2125 C C . SER A 1 269 ? -7.007 5.543 30.404 1.00 92.62 269 SER A C 1
ATOM 2127 O O . SER A 1 269 ? -7.291 6.618 30.932 1.00 92.62 269 SER A O 1
ATOM 2129 N N . PHE A 1 270 ? -7.920 4.657 30.014 1.00 93.50 270 PHE A N 1
ATOM 2130 C CA . PHE A 1 270 ? -9.364 4.890 30.051 1.00 93.50 270 PHE A CA 1
ATOM 2131 C C . PHE A 1 270 ? -10.095 3.707 30.677 1.00 93.50 270 PHE A C 1
ATOM 2133 O O . PHE A 1 270 ? -9.805 2.556 30.354 1.00 93.50 270 PHE A O 1
ATOM 2140 N N . ASN A 1 271 ? -11.074 3.985 31.537 1.00 92.75 271 ASN A N 1
ATOM 2141 C CA . ASN A 1 271 ? -11.923 2.943 32.106 1.00 92.75 271 ASN A CA 1
ATOM 2142 C C . ASN A 1 271 ? -12.939 2.461 31.062 1.00 92.75 271 ASN A C 1
ATOM 2144 O O . ASN A 1 271 ? -13.568 3.261 30.361 1.00 92.75 271 ASN A O 1
ATOM 2148 N N . ALA A 1 272 ? -13.131 1.149 30.985 1.00 92.50 272 ALA A N 1
ATOM 2149 C CA . ALA A 1 272 ? -14.087 0.521 30.087 1.00 92.50 272 ALA A CA 1
ATOM 2150 C C . ALA A 1 272 ? -14.692 -0.740 30.721 1.00 92.50 272 ALA A C 1
ATOM 2152 O O . ALA A 1 272 ? -14.211 -1.253 31.734 1.00 92.50 272 ALA A O 1
ATOM 2153 N N . LYS A 1 273 ? -15.760 -1.247 30.113 1.00 90.12 273 LYS A N 1
ATOM 2154 C CA . LYS A 1 273 ? -16.330 -2.561 30.403 1.00 90.12 273 LYS A CA 1
ATOM 2155 C C . LYS A 1 273 ? -16.161 -3.451 29.179 1.00 90.12 273 LYS A C 1
ATOM 2157 O O . LYS A 1 273 ? -16.543 -3.049 28.088 1.00 90.12 273 LYS A O 1
ATOM 2162 N N . LEU A 1 274 ? -15.590 -4.634 29.369 1.00 89.81 274 LEU A N 1
ATOM 2163 C CA . LEU A 1 274 ? -15.406 -5.657 28.342 1.00 89.81 274 LEU A CA 1
ATOM 2164 C C . LEU A 1 274 ? -16.550 -6.665 28.407 1.00 89.81 274 LEU A C 1
ATOM 2166 O O . LEU A 1 274 ? -16.847 -7.176 29.494 1.00 89.81 274 LEU A O 1
ATOM 2170 N N . LEU A 1 275 ? -17.160 -6.966 27.260 1.00 85.44 275 LEU A N 1
ATOM 2171 C CA . LEU A 1 275 ? -18.129 -8.050 27.153 1.00 85.44 275 LEU A CA 1
ATOM 2172 C C . LEU A 1 275 ? -17.401 -9.396 27.215 1.00 85.44 275 LEU A C 1
ATOM 2174 O O . LEU A 1 275 ? -16.501 -9.665 26.423 1.00 85.44 275 LEU A O 1
ATOM 2178 N N . CYS A 1 276 ? -17.785 -10.253 28.159 1.00 74.19 276 CYS A N 1
ATOM 2179 C CA . CYS A 1 276 ? -17.289 -11.621 28.237 1.00 74.19 276 CYS A CA 1
ATOM 2180 C C . CYS A 1 276 ? -18.377 -12.563 27.709 1.00 74.19 276 CYS A C 1
ATOM 2182 O O . CYS A 1 276 ? -19.447 -12.663 28.312 1.00 74.19 276 CYS A O 1
ATOM 2184 N N . LEU A 1 277 ? -18.111 -13.257 26.600 1.00 58.16 277 LEU A N 1
ATOM 2185 C CA . LEU A 1 277 ? -18.960 -14.355 26.136 1.00 58.16 277 LEU A CA 1
ATOM 2186 C C . LEU A 1 277 ? -18.776 -15.539 27.097 1.00 58.16 277 LEU A C 1
ATOM 2188 O O . LEU A 1 277 ? -17.673 -16.073 27.219 1.00 58.16 277 LEU A O 1
ATOM 2192 N N . SER A 1 278 ? -19.821 -15.928 27.833 1.00 47.41 278 SER A N 1
ATOM 2193 C CA . SER A 1 278 ? -19.775 -17.141 28.651 1.00 47.41 278 SER A CA 1
ATOM 2194 C C . SER A 1 278 ? -19.855 -18.360 27.731 1.00 47.41 278 SER A C 1
ATOM 2196 O O . SER A 1 278 ? -20.890 -18.587 27.112 1.00 47.41 278 SER A O 1
ATOM 2198 N N . GLN A 1 279 ? -18.793 -19.162 27.660 1.00 41.25 279 GLN A N 1
ATOM 2199 C CA . GLN A 1 279 ? -18.758 -20.402 26.869 1.00 41.25 279 GLN A CA 1
ATOM 2200 C C . GLN A 1 279 ? -19.535 -21.573 27.505 1.00 41.25 279 GLN A C 1
ATOM 2202 O O . GLN A 1 279 ? -19.447 -22.699 27.029 1.00 41.25 279 GLN A O 1
ATOM 2207 N N . HIS A 1 280 ? -20.320 -21.344 28.561 1.00 36.72 280 HIS A N 1
ATOM 2208 C CA . HIS A 1 280 ? -21.208 -22.374 29.090 1.00 36.72 280 HIS A CA 1
ATOM 2209 C C . HIS A 1 280 ? -22.545 -22.329 28.351 1.00 36.72 280 HIS A C 1
ATOM 2211 O O . HIS A 1 280 ? -23.408 -21.510 28.658 1.00 36.72 280 HIS A O 1
ATOM 2217 N N . GLN A 1 281 ? -22.705 -23.230 27.381 1.00 34.25 281 GLN A N 1
ATOM 2218 C CA . GLN A 1 281 ? -24.022 -23.713 26.982 1.00 34.25 281 GLN A CA 1
ATOM 2219 C C . GLN A 1 281 ? -24.633 -24.439 28.190 1.00 34.25 281 GLN A C 1
ATOM 2221 O O . GLN A 1 281 ? -24.372 -25.615 28.424 1.00 34.25 281 GLN A O 1
ATOM 2226 N N . SER A 1 282 ? -25.405 -23.729 29.009 1.00 34.53 282 SER A N 1
ATOM 2227 C CA . SER A 1 282 ? -26.449 -24.373 29.802 1.00 34.53 282 SER A CA 1
ATOM 2228 C C . SER A 1 282 ? -27.608 -24.698 28.862 1.00 34.53 282 SER A C 1
ATOM 2230 O O . SER A 1 282 ? -27.986 -23.852 28.055 1.00 34.53 282 SER A O 1
ATOM 2232 N N . ASN A 1 283 ? -28.194 -25.890 28.990 1.00 36.94 283 ASN A N 1
ATOM 2233 C CA . ASN A 1 283 ? -29.361 -26.370 28.227 1.00 36.94 283 ASN A CA 1
ATOM 2234 C C . ASN A 1 283 ? -30.662 -25.556 28.441 1.00 36.94 283 ASN A C 1
ATOM 2236 O O . ASN A 1 283 ? -31.749 -26.015 28.108 1.00 36.94 283 ASN A O 1
ATOM 2240 N N . GLU A 1 284 ? -30.569 -24.330 28.950 1.00 39.78 284 GLU A N 1
ATOM 2241 C CA . GLU A 1 284 ? -31.665 -23.375 29.064 1.00 39.78 284 GLU A CA 1
ATOM 2242 C C . GLU A 1 284 ? -31.219 -22.073 28.386 1.00 39.78 284 GLU A C 1
ATOM 2244 O O . GLU A 1 284 ? -30.211 -21.474 28.762 1.00 39.78 284 GLU A O 1
ATOM 2249 N N . GLY A 1 285 ? -31.933 -21.687 27.325 1.00 36.09 285 GLY A N 1
ATOM 2250 C CA . GLY A 1 285 ? -31.553 -20.700 26.305 1.00 36.09 285 GLY A CA 1
ATOM 2251 C C . GLY A 1 285 ? -31.408 -19.231 26.729 1.00 36.09 285 GLY A C 1
ATOM 2252 O O . GLY A 1 285 ? -31.888 -18.356 26.016 1.00 36.09 285 GLY A O 1
ATOM 2253 N N . CYS A 1 286 ? -30.706 -18.924 27.821 1.00 34.78 286 CYS A N 1
ATOM 2254 C CA . CYS A 1 286 ? -30.312 -17.558 28.173 1.00 34.78 286 CYS A CA 1
ATOM 2255 C C . CYS A 1 286 ? -28.784 -17.427 28.268 1.00 34.78 286 CYS A C 1
ATOM 2257 O O . CYS A 1 286 ? -28.175 -17.753 29.285 1.00 34.78 286 CYS A O 1
ATOM 2259 N N . GLN A 1 287 ? -28.154 -16.878 27.223 1.00 43.72 287 GLN A N 1
ATOM 2260 C CA . GLN A 1 287 ? -26.766 -16.411 27.296 1.00 43.72 287 GLN A CA 1
ATOM 2261 C C . GLN A 1 287 ? -26.677 -15.240 28.291 1.00 43.72 287 GLN A C 1
ATOM 2263 O O . GLN A 1 287 ? -27.159 -14.142 28.019 1.00 43.72 287 GLN A O 1
ATOM 2268 N N . SER A 1 288 ? -26.067 -15.449 29.462 1.00 47.69 288 SER A N 1
ATOM 2269 C CA . SER A 1 288 ? -25.837 -14.358 30.416 1.00 47.69 288 SER A CA 1
ATOM 2270 C C . SER A 1 288 ? -24.596 -13.559 29.988 1.00 47.69 288 SER A C 1
ATOM 2272 O O . SER A 1 288 ? -23.458 -14.014 30.134 1.00 47.69 288 SER A O 1
ATOM 2274 N N . HIS A 1 289 ? -24.794 -12.351 29.464 1.00 62.31 289 HIS A N 1
ATOM 2275 C CA . HIS A 1 289 ? -23.705 -11.425 29.155 1.00 62.31 289 HIS A CA 1
ATOM 2276 C C . HIS A 1 289 ? -23.100 -10.853 30.447 1.00 62.31 289 HIS A C 1
ATOM 2278 O O . HIS A 1 289 ? -23.729 -10.047 31.135 1.00 62.31 289 HIS A O 1
ATOM 2284 N N . LYS A 1 290 ? -21.860 -11.237 30.790 1.00 73.88 290 LYS A N 1
ATOM 2285 C CA . LYS A 1 290 ? -21.155 -10.697 31.966 1.00 73.88 290 LYS A CA 1
ATOM 2286 C C . LYS A 1 290 ? -20.139 -9.635 31.550 1.00 73.88 290 LYS A C 1
ATOM 2288 O O . LYS A 1 290 ? -19.178 -9.920 30.840 1.00 73.88 290 LYS A O 1
ATOM 2293 N N . TRP A 1 291 ? -20.324 -8.416 32.049 1.00 79.56 291 TRP A N 1
ATOM 2294 C CA . TRP A 1 291 ? -19.408 -7.297 31.825 1.00 79.56 291 TRP A CA 1
ATOM 2295 C C . TRP A 1 291 ? -18.288 -7.284 32.865 1.00 79.56 291 TRP A C 1
ATOM 2297 O O . TRP A 1 291 ? -18.546 -7.341 34.069 1.00 79.56 291 TRP A O 1
ATOM 2307 N N . LYS A 1 292 ? -17.040 -7.170 32.407 1.00 86.25 292 LYS A N 1
ATOM 2308 C CA . LYS A 1 292 ? -15.858 -7.057 33.272 1.00 86.25 292 LYS A CA 1
ATOM 2309 C C . LYS A 1 292 ? -15.278 -5.653 33.205 1.00 86.25 292 LYS A C 1
ATOM 2311 O O . LYS A 1 292 ? -15.108 -5.110 32.118 1.00 86.25 292 LYS A O 1
ATOM 2316 N N . ASN A 1 293 ? -14.945 -5.075 34.357 1.00 89.44 293 ASN A N 1
ATOM 2317 C CA . ASN A 1 293 ? -14.258 -3.785 34.401 1.00 89.44 293 ASN A CA 1
ATOM 2318 C C . ASN A 1 293 ? -12.816 -3.958 33.914 1.00 89.44 293 ASN A C 1
ATOM 2320 O O . ASN A 1 293 ? -12.058 -4.763 34.457 1.00 89.44 293 ASN A O 1
ATOM 2324 N N . VAL A 1 294 ? -12.443 -3.180 32.907 1.00 92.81 294 VAL A N 1
ATOM 2325 C CA . VAL A 1 294 ? -11.111 -3.183 32.307 1.00 92.81 294 VAL A CA 1
ATOM 2326 C C . VAL A 1 294 ? -10.596 -1.756 32.152 1.00 92.81 294 VAL A C 1
ATOM 2328 O O . VAL A 1 294 ? -11.347 -0.782 32.215 1.00 92.81 294 VAL A O 1
ATOM 2331 N N . CYS A 1 295 ? -9.294 -1.628 31.934 1.00 93.88 295 CYS A N 1
ATOM 2332 C CA . CYS A 1 295 ? -8.646 -0.372 31.605 1.00 93.88 295 CYS A CA 1
ATOM 2333 C C . CYS A 1 295 ? -7.926 -0.496 30.259 1.00 93.88 295 CYS A C 1
ATOM 2335 O O . CYS A 1 295 ? -7.158 -1.438 30.031 1.00 93.88 295 CYS A O 1
ATOM 2337 N N . CYS A 1 296 ? -8.194 0.460 29.375 1.00 95.25 296 CYS A N 1
ATOM 2338 C CA . CYS A 1 296 ? -7.608 0.582 28.048 1.00 95.25 296 CYS A CA 1
ATOM 2339 C C . CYS A 1 296 ? -6.408 1.527 28.108 1.00 95.25 296 CYS A C 1
ATOM 2341 O O . CYS A 1 296 ? -6.577 2.710 28.388 1.00 95.25 296 CYS A O 1
ATOM 2343 N N . TYR A 1 297 ? -5.212 1.030 27.807 1.00 95.00 297 TYR A N 1
ATOM 2344 C CA . TYR A 1 297 ? -3.970 1.800 27.763 1.00 95.00 297 TYR A CA 1
ATOM 2345 C C . TYR A 1 297 ? -3.546 2.024 26.317 1.00 95.00 297 TYR A C 1
ATOM 2347 O O . TYR A 1 297 ? -3.178 1.071 25.634 1.00 95.00 297 TYR A O 1
ATOM 2355 N N . ILE A 1 298 ? -3.549 3.270 25.855 1.00 95.38 298 ILE A N 1
ATOM 2356 C CA . ILE A 1 298 ? -3.154 3.633 24.492 1.00 95.38 298 ILE A CA 1
ATOM 2357 C C . ILE A 1 298 ? -1.788 4.304 24.538 1.00 95.38 298 ILE A C 1
ATOM 2359 O O . ILE A 1 298 ? -1.587 5.278 25.260 1.00 95.38 298 ILE A O 1
ATOM 2363 N N . SER A 1 299 ? -0.857 3.797 23.740 1.00 93.12 299 SER A N 1
ATOM 2364 C CA . SER A 1 299 ? 0.487 4.344 23.550 1.00 93.12 299 SER A CA 1
ATOM 2365 C C . SER A 1 299 ? 0.764 4.546 22.055 1.00 93.12 299 SER A C 1
ATOM 2367 O O . SER A 1 299 ? 0.053 3.970 21.231 1.00 93.12 299 SER A O 1
ATOM 2369 N N . PRO A 1 300 ? 1.846 5.247 21.669 1.00 90.69 300 PRO A N 1
ATOM 2370 C CA . PRO A 1 300 ? 2.237 5.386 20.261 1.00 90.69 300 PRO A CA 1
ATOM 2371 C C . PRO A 1 300 ? 2.537 4.068 19.521 1.00 90.69 300 PRO A C 1
ATOM 2373 O O . PRO A 1 300 ? 2.727 4.074 18.307 1.00 90.69 300 PRO A O 1
ATOM 2376 N N . LYS A 1 301 ? 2.635 2.934 20.231 1.00 89.25 301 LYS A N 1
ATOM 2377 C CA . LYS A 1 301 ? 2.954 1.620 19.644 1.00 89.25 301 LYS A CA 1
ATOM 2378 C C . LYS A 1 301 ? 1.774 0.651 19.659 1.00 89.25 301 LYS A C 1
ATOM 2380 O O . LYS A 1 301 ? 1.648 -0.171 18.750 1.00 89.25 301 LYS A O 1
ATOM 2385 N N . GLN A 1 302 ? 0.950 0.709 20.701 1.00 92.50 302 GLN A N 1
ATOM 2386 C CA . GLN A 1 302 ? -0.079 -0.296 20.966 1.00 92.50 302 GLN A CA 1
ATOM 2387 C C . GLN A 1 302 ? -1.195 0.208 21.889 1.00 92.50 302 GLN A C 1
ATOM 2389 O O . GLN A 1 302 ? -0.974 1.100 22.713 1.00 92.50 302 GLN A O 1
ATOM 2394 N N . LEU A 1 303 ? -2.357 -0.432 21.771 1.00 94.88 303 LEU A N 1
ATOM 2395 C CA . LEU A 1 303 ? -3.495 -0.381 22.678 1.00 94.88 303 LEU A CA 1
ATOM 2396 C C . LEU A 1 303 ? -3.545 -1.686 23.483 1.00 94.88 303 LEU A C 1
ATOM 2398 O O . LEU A 1 303 ? -3.656 -2.765 22.914 1.00 94.88 303 LEU A O 1
ATOM 2402 N N . ILE A 1 304 ? -3.449 -1.598 24.806 1.00 95.25 304 ILE A N 1
ATOM 2403 C CA . ILE A 1 304 ? -3.445 -2.747 25.718 1.00 95.25 304 ILE A CA 1
ATOM 2404 C C . ILE A 1 304 ? -4.705 -2.712 26.566 1.00 95.25 304 ILE A C 1
ATOM 2406 O O . ILE A 1 304 ? -5.055 -1.661 27.100 1.00 95.25 304 ILE A O 1
ATOM 2410 N N . ILE A 1 305 ? -5.332 -3.866 26.767 1.00 95.00 305 ILE A N 1
ATOM 2411 C CA . ILE A 1 305 ? -6.471 -4.001 27.672 1.00 95.00 305 ILE A CA 1
ATOM 2412 C C . ILE A 1 305 ? -6.076 -4.860 28.855 1.00 95.00 305 ILE A C 1
ATOM 2414 O O . ILE A 1 305 ? -5.530 -5.956 28.694 1.00 95.00 305 ILE A O 1
ATOM 2418 N N . LYS A 1 306 ? -6.334 -4.336 30.053 1.00 92.88 306 LYS A N 1
ATOM 2419 C CA . LYS A 1 306 ? -6.040 -5.016 31.312 1.00 92.88 306 LYS A CA 1
ATOM 2420 C C . LYS A 1 306 ? -7.269 -5.064 32.207 1.00 92.88 306 LYS A C 1
ATOM 2422 O O . LYS A 1 306 ? -7.966 -4.066 32.359 1.00 92.88 306 LYS A O 1
ATOM 2427 N N . GLU A 1 307 ? -7.496 -6.211 32.824 1.00 90.81 307 GLU A N 1
ATOM 2428 C CA . GLU A 1 307 ? -8.430 -6.397 33.936 1.00 90.81 307 GLU A CA 1
ATOM 2429 C C . GLU A 1 307 ? -7.661 -6.220 35.253 1.00 90.81 307 GLU A C 1
ATOM 2431 O O . GLU A 1 307 ? -6.482 -6.557 35.324 1.00 90.81 307 GLU A O 1
ATOM 2436 N N . PHE A 1 308 ? -8.290 -5.698 36.306 1.00 80.75 308 PHE A N 1
ATOM 2437 C CA . PHE A 1 308 ? -7.650 -5.579 37.622 1.00 80.75 308 PHE A CA 1
ATOM 2438 C C . PHE A 1 308 ? -8.236 -6.592 38.604 1.00 80.75 308 PHE A C 1
ATOM 2440 O O . PHE A 1 308 ? -9.346 -6.415 39.109 1.00 80.75 308 PHE A O 1
ATOM 2447 N N . ILE A 1 309 ? -7.466 -7.635 38.914 1.00 75.06 309 ILE A N 1
ATOM 2448 C CA . ILE A 1 309 ? -7.809 -8.607 39.955 1.00 75.06 309 ILE A CA 1
ATOM 2449 C C . ILE A 1 309 ? -7.563 -7.953 41.320 1.00 75.06 309 ILE A C 1
ATOM 2451 O O . ILE A 1 309 ? -6.572 -7.245 41.515 1.00 75.06 309 ILE A O 1
ATOM 2455 N N . PHE A 1 310 ? -8.497 -8.136 42.257 1.00 70.62 310 PHE A N 1
ATOM 2456 C CA . PHE A 1 310 ? -8.478 -7.507 43.587 1.00 70.62 310 PHE A CA 1
ATOM 2457 C C . PHE A 1 310 ? -8.351 -5.972 43.570 1.00 70.62 310 PHE A C 1
ATOM 2459 O O . PHE A 1 310 ? -7.999 -5.374 44.577 1.00 70.62 310 PHE A O 1
ATOM 2466 N N . LYS A 1 311 ? -8.676 -5.317 42.444 1.00 69.19 311 LYS A N 1
ATOM 2467 C CA . LYS A 1 311 ? -8.537 -3.865 42.205 1.00 69.19 311 LYS A CA 1
ATOM 2468 C C . LYS A 1 311 ? -7.099 -3.322 42.109 1.00 69.19 311 LYS A C 1
ATOM 2470 O O . LYS A 1 311 ? -6.956 -2.128 41.869 1.00 69.19 311 LYS A O 1
ATOM 2475 N N . PHE A 1 312 ? -6.050 -4.143 42.228 1.00 75.56 312 PHE A N 1
ATOM 2476 C CA . PHE A 1 312 ? -4.656 -3.668 42.128 1.00 75.56 312 PHE A CA 1
ATOM 2477 C C . PHE A 1 312 ? -3.709 -4.566 41.323 1.00 75.56 312 PHE A C 1
ATOM 2479 O O . PHE A 1 312 ? -2.673 -4.074 40.885 1.00 75.56 312 PHE A O 1
ATOM 2486 N N . ILE A 1 313 ? -4.040 -5.838 41.065 1.00 80.19 313 ILE A N 1
ATOM 2487 C CA . ILE A 1 313 ? -3.190 -6.731 40.261 1.00 80.19 313 ILE A CA 1
ATOM 2488 C C . ILE A 1 313 ? -3.624 -6.649 38.789 1.00 80.19 313 ILE A C 1
ATOM 2490 O O . ILE A 1 313 ? -4.705 -7.139 38.452 1.00 80.19 313 ILE A O 1
ATOM 2494 N N . PRO A 1 314 ? -2.823 -6.049 37.889 1.00 83.94 314 PRO A N 1
ATOM 2495 C CA . PRO A 1 314 ? -3.180 -5.951 36.482 1.00 83.94 314 PRO A CA 1
ATOM 2496 C C . PRO A 1 314 ? -3.004 -7.304 35.777 1.00 83.94 314 PRO A C 1
ATOM 2498 O O . PRO A 1 314 ? -1.886 -7.781 35.598 1.00 83.94 314 PRO A O 1
ATOM 2501 N N . LYS A 1 315 ? -4.101 -7.889 35.299 1.00 88.69 315 LYS A N 1
ATOM 2502 C CA . LYS A 1 315 ? -4.124 -9.035 34.387 1.00 88.69 315 LYS A CA 1
ATOM 2503 C C . LYS A 1 315 ? -4.210 -8.539 32.946 1.00 88.69 315 LYS A C 1
ATOM 2505 O O . LYS A 1 315 ? -5.155 -7.846 32.573 1.00 88.69 315 LYS A O 1
ATOM 2510 N N . HIS A 1 316 ? -3.222 -8.884 32.125 1.00 91.31 316 HIS A N 1
ATOM 2511 C CA . HIS A 1 316 ? -3.262 -8.617 30.686 1.00 91.31 316 HIS A CA 1
ATOM 2512 C C . HIS A 1 316 ? -4.352 -9.468 30.021 1.00 91.31 316 HIS A C 1
ATOM 2514 O O . HIS A 1 316 ? -4.439 -10.664 30.287 1.00 91.31 316 HIS A O 1
ATOM 2520 N N . ILE A 1 317 ? -5.202 -8.831 29.210 1.00 90.50 317 ILE A N 1
ATOM 2521 C CA . ILE A 1 317 ? -6.257 -9.507 28.445 1.00 90.50 317 ILE A CA 1
ATOM 2522 C C . ILE A 1 317 ? -5.840 -9.631 26.987 1.00 90.50 317 ILE A C 1
ATOM 2524 O O . ILE A 1 317 ? -5.820 -10.723 26.431 1.00 90.50 317 ILE A O 1
ATOM 2528 N N . THR A 1 318 ? -5.524 -8.499 26.358 1.00 92.06 318 THR A N 1
ATOM 2529 C CA . THR A 1 318 ? -5.128 -8.471 24.952 1.00 92.06 318 THR A CA 1
ATOM 2530 C C . THR A 1 318 ? -4.346 -7.202 24.608 1.00 92.06 318 THR A C 1
ATOM 2532 O O . THR A 1 318 ? -4.271 -6.241 25.384 1.00 92.06 318 THR A O 1
ATOM 2535 N N . THR A 1 319 ? -3.707 -7.200 23.443 1.00 92.81 319 THR A N 1
ATOM 2536 C CA . THR A 1 319 ? -3.001 -6.054 22.876 1.00 92.81 319 THR A CA 1
ATOM 2537 C C . THR A 1 319 ? -3.276 -5.952 21.388 1.00 92.81 319 THR A C 1
ATOM 2539 O O . THR A 1 319 ? -3.118 -6.921 20.655 1.00 92.81 319 THR A O 1
ATOM 2542 N N . PHE A 1 320 ? -3.614 -4.745 20.954 1.00 92.50 320 PHE A N 1
ATOM 2543 C CA . PHE A 1 320 ? -3.755 -4.358 19.561 1.00 92.50 320 PHE A CA 1
ATOM 2544 C C . PHE A 1 320 ? -2.593 -3.449 19.189 1.00 92.50 320 PHE A C 1
ATOM 2546 O O . PHE A 1 320 ? -2.290 -2.476 19.884 1.00 92.50 320 PHE A O 1
ATOM 2553 N N . ARG A 1 321 ? -1.917 -3.739 18.081 1.00 89.75 321 ARG A N 1
ATOM 2554 C CA . ARG A 1 321 ? -0.867 -2.847 17.577 1.00 89.75 321 ARG A CA 1
ATOM 2555 C C . ARG A 1 321 ? -1.486 -1.630 16.901 1.00 89.75 321 ARG A C 1
ATOM 2557 O O . ARG A 1 321 ? -2.566 -1.713 16.320 1.00 89.75 321 ARG A O 1
ATOM 2564 N N . LEU A 1 322 ? -0.774 -0.504 16.931 1.00 89.38 322 LEU A N 1
ATOM 2565 C CA . LEU A 1 322 ? -1.160 0.675 16.155 1.00 89.38 322 LEU A CA 1
ATOM 2566 C C . LEU A 1 322 ? -0.788 0.473 14.686 1.00 89.38 322 LEU A C 1
ATOM 2568 O O . LEU A 1 322 ? 0.338 0.758 14.262 1.00 89.38 322 LEU A O 1
ATOM 2572 N N . LEU A 1 323 ? -1.739 -0.083 13.940 1.00 88.12 323 LEU A N 1
ATOM 2573 C CA . LEU A 1 323 ? -1.640 -0.431 12.529 1.00 88.12 323 LEU A CA 1
ATOM 2574 C C . LEU A 1 323 ? -2.945 -0.062 11.813 1.00 88.12 323 LEU A C 1
ATOM 2576 O O . LEU A 1 323 ? -3.996 -0.112 12.449 1.00 88.12 323 LEU A O 1
ATOM 2580 N N . PRO A 1 324 ? -2.913 0.212 10.495 1.00 87.06 324 PRO A N 1
ATOM 2581 C CA . PRO A 1 324 ? -4.133 0.455 9.721 1.00 87.06 324 PRO A CA 1
ATOM 2582 C C . PRO A 1 324 ? -5.114 -0.727 9.699 1.00 87.06 324 PRO A C 1
ATOM 2584 O O . PRO A 1 324 ? -6.289 -0.523 9.408 1.00 87.06 324 PRO A O 1
ATOM 2587 N N . SER A 1 325 ? -4.643 -1.949 9.980 1.00 85.19 325 SER A N 1
ATOM 2588 C CA . SER A 1 325 ? -5.470 -3.160 10.064 1.00 85.19 325 SER A CA 1
ATOM 2589 C C . SER A 1 325 ? -6.286 -3.256 11.353 1.00 85.19 325 SER A C 1
ATOM 2591 O O . SER A 1 325 ? -7.249 -4.008 11.386 1.00 85.19 325 SER A O 1
ATOM 2593 N N . THR A 1 326 ? -5.918 -2.512 12.399 1.00 90.56 326 THR A N 1
ATOM 2594 C CA . THR A 1 326 ? -6.697 -2.443 13.638 1.00 90.56 326 THR A CA 1
ATOM 2595 C C . THR A 1 326 ? -7.846 -1.465 13.423 1.00 90.56 326 THR A C 1
ATOM 2597 O O . THR A 1 326 ? -7.629 -0.253 13.339 1.00 90.56 326 THR A O 1
ATOM 2600 N N . LYS A 1 327 ? -9.061 -1.990 13.298 1.00 89.69 327 LYS A N 1
ATOM 2601 C CA . LYS A 1 327 ? -10.278 -1.232 13.027 1.00 89.69 327 LYS A CA 1
ATOM 2602 C C . LYS A 1 327 ? -11.143 -1.112 14.274 1.00 89.69 327 LYS A C 1
ATOM 2604 O O . LYS A 1 327 ? -11.163 -1.990 15.136 1.00 89.69 327 LYS A O 1
ATOM 2609 N N . PHE A 1 328 ? -11.853 0.008 14.334 1.00 91.19 328 PHE A N 1
ATOM 2610 C CA . PHE A 1 328 ? -12.867 0.288 15.336 1.00 91.19 328 PHE A CA 1
ATOM 2611 C C . PHE A 1 328 ? -14.214 0.329 14.638 1.00 91.19 328 PHE A C 1
ATOM 2613 O O . PHE A 1 328 ? -14.380 1.079 13.676 1.00 91.19 328 PHE A O 1
ATOM 2620 N N . TYR A 1 329 ? -15.160 -0.446 15.145 1.00 88.44 329 TYR A N 1
ATOM 2621 C CA . TYR A 1 329 ? -16.537 -0.426 14.679 1.00 88.44 329 TYR A CA 1
ATOM 2622 C C . TYR A 1 329 ? -17.422 0.064 15.813 1.00 88.44 329 TYR A C 1
ATOM 2624 O O . TYR A 1 329 ? -17.278 -0.367 16.959 1.00 88.44 329 TYR A O 1
ATOM 2632 N N . PHE A 1 330 ? -18.322 0.984 15.497 1.00 84.19 330 PHE A N 1
ATOM 2633 C CA . PHE A 1 330 ? -19.323 1.470 16.433 1.00 84.19 330 PHE A CA 1
ATOM 2634 C C . PHE A 1 330 ? -20.596 0.683 16.162 1.00 84.19 330 PHE A C 1
ATOM 2636 O O . PHE A 1 330 ? -21.106 0.713 15.047 1.00 84.19 330 PHE A O 1
ATOM 2643 N N . VAL A 1 331 ? -21.052 -0.076 17.153 1.00 72.06 331 VAL A N 1
ATOM 2644 C CA . VAL A 1 331 ? -22.154 -1.027 16.995 1.00 72.06 331 VAL A CA 1
ATOM 2645 C C . VAL A 1 331 ? -23.237 -0.695 18.014 1.00 72.06 331 VAL A C 1
ATOM 2647 O O . VAL A 1 331 ? -22.940 -0.390 19.172 1.00 72.06 331 VAL A O 1
ATOM 2650 N N . LYS A 1 332 ? -24.494 -0.771 17.576 1.00 66.88 332 LYS A N 1
ATOM 2651 C CA . LYS A 1 332 ? -25.682 -0.691 18.428 1.00 66.88 332 LYS A CA 1
ATOM 2652 C C . LYS A 1 332 ? -26.288 -2.082 18.581 1.00 66.88 332 LYS A C 1
ATOM 2654 O O . LYS A 1 332 ? -26.356 -2.819 17.603 1.00 66.88 332 LYS A O 1
ATOM 2659 N N . ASN A 1 333 ? -26.689 -2.474 19.791 1.00 59.44 333 ASN A N 1
ATOM 2660 C CA . ASN A 1 333 ? -27.293 -3.794 20.018 1.00 59.44 333 ASN A CA 1
ATOM 2661 C C . ASN A 1 333 ? -28.808 -3.617 20.026 1.00 59.44 333 ASN A C 1
ATOM 2663 O O . ASN A 1 333 ? -29.331 -3.005 20.958 1.00 59.44 333 ASN A O 1
ATOM 2667 N N . PRO A 1 334 ? -29.520 -4.147 19.021 1.00 52.62 334 PRO A N 1
ATOM 2668 C CA . PRO A 1 334 ? -30.972 -4.042 18.956 1.00 52.62 334 PRO A CA 1
ATOM 2669 C C . PRO A 1 334 ? -31.693 -4.878 20.029 1.00 52.62 334 PRO A C 1
ATOM 2671 O O . PRO A 1 334 ? -32.882 -4.672 20.246 1.00 52.62 334 PRO A O 1
ATOM 2674 N N . ASN A 1 335 ? -31.005 -5.792 20.726 1.00 48.62 335 ASN A N 1
ATOM 2675 C CA . ASN A 1 335 ? -31.612 -6.716 21.694 1.00 48.62 335 ASN A CA 1
ATOM 2676 C C . ASN A 1 335 ? -31.706 -6.169 23.134 1.00 48.62 335 ASN A C 1
ATOM 2678 O O . ASN A 1 335 ? -32.089 -6.915 24.035 1.00 48.62 335 ASN A O 1
ATOM 2682 N N . PHE A 1 336 ? -31.364 -4.898 23.383 1.00 44.75 336 PHE A N 1
ATOM 2683 C CA . PHE A 1 336 ? -31.546 -4.260 24.693 1.00 44.75 336 PHE A CA 1
ATOM 2684 C C . PHE A 1 336 ? -32.727 -3.272 24.660 1.00 44.75 336 PHE A C 1
ATOM 2686 O O . PHE A 1 336 ? -32.729 -2.371 23.821 1.00 44.75 336 PHE A O 1
ATOM 2693 N N . PRO A 1 337 ? -33.735 -3.403 25.547 1.00 32.69 337 PRO A N 1
ATOM 2694 C CA . PRO A 1 337 ? -34.804 -2.415 25.646 1.00 32.69 337 PRO A CA 1
ATOM 2695 C C . PRO A 1 337 ? -34.259 -1.089 26.207 1.00 32.69 337 PRO A C 1
ATOM 2697 O O . PRO A 1 337 ? -33.359 -1.127 27.054 1.00 32.69 337 PRO A O 1
ATOM 2700 N N . PRO A 1 338 ? -34.822 0.068 25.798 1.00 37.62 338 PRO A N 1
ATOM 2701 C CA . PRO A 1 338 ? -34.391 1.369 26.289 1.00 37.62 338 PRO A CA 1
ATOM 2702 C C . PRO A 1 338 ? -34.454 1.409 27.810 1.00 37.62 338 PRO A C 1
ATOM 2704 O O . PRO A 1 338 ? -35.486 1.099 28.415 1.00 37.62 338 PRO A O 1
ATOM 2707 N N . SER A 1 339 ? -33.336 1.766 28.444 1.00 40.00 339 SER A N 1
ATOM 2708 C CA . SER A 1 339 ? -33.261 1.836 29.900 1.00 40.00 339 SER A CA 1
ATOM 2709 C C . SER A 1 339 ? -34.148 2.973 30.421 1.00 40.00 339 SER A C 1
ATOM 2711 O O . SER A 1 339 ? -33.711 4.118 30.527 1.00 40.00 339 SER A O 1
ATOM 2713 N N . ASN A 1 340 ? -35.391 2.662 30.789 1.00 33.41 340 ASN A N 1
ATOM 2714 C CA . ASN A 1 340 ? -36.239 3.526 31.610 1.00 33.41 340 ASN A CA 1
ATOM 2715 C C . ASN A 1 340 ? -35.724 3.524 33.061 1.00 33.41 340 ASN A C 1
ATOM 2717 O O . ASN A 1 340 ? -36.343 2.955 33.957 1.00 33.41 340 ASN A O 1
ATOM 2721 N N . ASN A 1 341 ? -34.580 4.159 33.317 1.00 37.97 341 ASN A N 1
ATOM 2722 C CA . ASN A 1 341 ? -34.098 4.381 34.680 1.00 37.97 341 ASN A CA 1
ATOM 2723 C C . ASN A 1 341 ? -34.639 5.707 35.223 1.00 37.97 341 ASN A C 1
ATOM 2725 O O . ASN A 1 341 ? -33.929 6.705 35.273 1.00 37.97 341 ASN A O 1
ATOM 2729 N N . ASN A 1 342 ? -35.899 5.688 35.666 1.00 30.69 342 ASN A N 1
ATOM 2730 C CA . ASN A 1 342 ? -36.479 6.746 36.501 1.00 30.69 342 ASN A CA 1
ATOM 2731 C C . ASN A 1 342 ? -36.485 6.413 38.000 1.00 30.69 342 ASN A C 1
ATOM 2733 O O . ASN A 1 342 ? -37.070 7.157 38.772 1.00 30.69 342 ASN A O 1
ATOM 2737 N N . ASN A 1 343 ? -35.825 5.343 38.444 1.00 36.81 343 ASN A N 1
ATOM 2738 C CA . ASN A 1 343 ? -35.703 5.035 39.868 1.00 36.81 343 ASN A CA 1
ATOM 2739 C C . ASN A 1 343 ? -34.342 4.397 40.148 1.00 36.81 343 ASN A C 1
ATOM 2741 O O . ASN A 1 343 ? -34.140 3.258 39.750 1.00 36.81 343 ASN A O 1
ATOM 2745 N N . PHE A 1 344 ? -33.422 5.125 40.793 1.00 34.72 344 PHE A N 1
ATOM 2746 C CA . PHE A 1 344 ? -32.658 4.647 41.957 1.00 34.72 344 PHE A CA 1
ATOM 2747 C C . PHE A 1 344 ? -31.751 5.755 42.531 1.00 34.72 344 PHE A C 1
ATOM 2749 O O . PHE A 1 344 ? -30.808 6.223 41.897 1.00 34.72 344 PHE A O 1
ATOM 2756 N N . ASP A 1 345 ? -32.104 6.148 43.754 1.00 29.42 345 ASP A N 1
ATOM 2757 C CA . ASP A 1 345 ? -31.303 6.650 44.871 1.00 29.42 345 ASP A CA 1
ATOM 2758 C C . ASP A 1 345 ? -30.112 7.587 44.623 1.00 29.42 345 ASP A C 1
ATOM 2760 O O . ASP A 1 345 ? -28.954 7.215 44.421 1.00 29.42 345 ASP A O 1
ATOM 2764 N N . SER A 1 346 ? -30.398 8.862 44.879 1.00 31.44 346 SER A N 1
ATOM 2765 C CA . SER A 1 346 ? -29.440 9.863 45.322 1.00 31.44 346 SER A CA 1
ATOM 2766 C C . SER A 1 346 ? -28.753 9.426 46.625 1.00 31.44 346 SER A C 1
ATOM 2768 O O . SER A 1 346 ? -29.325 9.617 47.699 1.00 31.44 346 SER A O 1
ATOM 2770 N N . LYS A 1 347 ? -27.539 8.862 46.543 1.00 32.91 347 LYS A N 1
ATOM 2771 C CA . LYS A 1 347 ? -26.427 9.012 47.518 1.00 32.91 347 LYS A CA 1
ATOM 2772 C C . LYS A 1 347 ? -25.226 8.114 47.157 1.00 32.91 347 LYS A C 1
ATOM 2774 O O . LYS A 1 347 ? -24.886 7.190 47.881 1.00 32.91 347 LYS A O 1
ATOM 2779 N N . SER A 1 348 ? -24.511 8.439 46.079 1.00 30.89 348 SER A N 1
ATOM 2780 C CA . SER A 1 348 ? -23.055 8.216 46.006 1.00 30.89 348 SER A CA 1
ATOM 2781 C C . SER A 1 348 ? -22.423 9.055 44.896 1.00 30.89 348 SER A C 1
ATOM 2783 O O . SER A 1 348 ? -22.767 8.949 43.720 1.00 30.89 348 SER A O 1
ATOM 2785 N N . SER A 1 349 ? -21.491 9.907 45.293 1.00 36.38 349 SER A N 1
ATOM 2786 C CA . SER A 1 349 ? -20.747 10.850 44.466 1.00 36.38 349 SER A CA 1
ATOM 2787 C C . SER A 1 349 ? -19.915 10.151 43.371 1.00 36.38 349 SER A C 1
ATOM 2789 O O . SER A 1 349 ? -19.241 9.160 43.639 1.00 36.38 349 SER A O 1
ATOM 2791 N N . SER A 1 350 ? -19.898 10.726 42.159 1.00 34.75 350 SER A N 1
ATOM 2792 C CA . SER A 1 350 ? -19.031 10.399 40.997 1.00 34.75 350 SER A CA 1
ATOM 2793 C C . SER A 1 350 ? -19.277 9.084 40.228 1.00 34.75 350 SER A C 1
ATOM 2795 O O . SER A 1 350 ? -18.341 8.439 39.758 1.00 34.75 350 SER A O 1
ATOM 2797 N N . CYS A 1 351 ? -20.533 8.688 40.031 1.00 31.50 351 CYS A N 1
ATOM 2798 C CA . CYS A 1 351 ? -20.849 7.504 39.227 1.00 31.50 351 CYS A CA 1
ATOM 2799 C C . CYS A 1 351 ? -20.802 7.830 37.723 1.00 31.50 351 CYS A C 1
ATOM 2801 O O . CYS A 1 351 ? -21.683 8.505 37.199 1.00 31.50 351 CYS A O 1
ATOM 2803 N N . ILE A 1 352 ? -19.770 7.351 37.023 1.00 42.28 352 ILE A N 1
ATOM 2804 C CA . ILE A 1 352 ? -19.692 7.375 35.556 1.00 42.28 352 ILE A CA 1
ATOM 2805 C C . ILE A 1 352 ? -20.837 6.509 34.998 1.00 42.28 352 ILE A C 1
ATOM 2807 O O . ILE A 1 352 ? -20.830 5.289 35.180 1.00 42.28 352 ILE A O 1
ATOM 2811 N N . SER A 1 353 ? -21.823 7.118 34.334 1.00 39.94 353 SER A N 1
ATOM 2812 C CA . SER A 1 353 ? -22.921 6.400 33.675 1.00 39.94 353 SER A CA 1
ATOM 2813 C C . SER A 1 353 ? -22.453 5.810 32.342 1.00 39.94 353 SER A C 1
ATOM 2815 O O . SER A 1 353 ? -21.904 6.523 31.502 1.00 39.94 353 SER A O 1
ATOM 2817 N N . TYR A 1 354 ? -22.678 4.513 32.134 1.00 54.66 354 TYR A N 1
ATOM 2818 C CA . TYR A 1 354 ? -22.386 3.821 30.876 1.00 54.66 354 TYR A CA 1
ATOM 2819 C C . TYR A 1 354 ? -23.687 3.660 30.083 1.00 54.66 354 TYR A C 1
ATOM 2821 O O . TYR A 1 354 ? -24.649 3.117 30.624 1.00 54.66 354 TYR A O 1
ATOM 2829 N N . ASN A 1 355 ? -23.716 4.095 28.820 1.00 57.12 355 ASN A N 1
ATOM 2830 C CA . ASN A 1 355 ? -24.807 3.739 27.912 1.00 57.12 355 ASN A CA 1
ATOM 2831 C C . ASN A 1 355 ? -24.592 2.293 27.440 1.00 57.12 355 ASN A C 1
ATOM 2833 O O . ASN A 1 355 ? -23.590 1.998 26.792 1.00 57.12 355 ASN A O 1
ATOM 2837 N N . HIS A 1 356 ? -25.498 1.391 27.815 1.00 58.03 356 HIS A N 1
ATOM 2838 C CA . HIS A 1 356 ? -25.391 -0.038 27.520 1.00 58.03 356 HIS A CA 1
ATOM 2839 C C . HIS A 1 356 ? -25.854 -0.415 26.106 1.00 58.03 356 HIS A C 1
ATOM 2841 O O . HIS A 1 356 ? -25.724 -1.575 25.736 1.00 58.03 356 HIS A O 1
ATOM 2847 N N . GLU A 1 357 ? -26.347 0.542 25.318 1.00 58.31 357 GLU A N 1
ATOM 2848 C CA . GLU A 1 357 ? -26.844 0.311 23.955 1.00 58.31 357 GLU A CA 1
ATOM 2849 C C . GLU A 1 357 ? -25.777 0.492 22.866 1.00 58.31 357 GLU A C 1
ATOM 2851 O O . GLU A 1 357 ? -26.002 0.098 21.723 1.00 58.31 357 GLU A O 1
ATOM 2856 N N . GLU A 1 358 ? -24.614 1.061 23.201 1.00 72.50 358 GLU A N 1
ATOM 2857 C CA . GLU A 1 358 ? -23.590 1.445 22.225 1.00 72.50 358 GLU A CA 1
ATOM 2858 C C . GLU A 1 358 ? -22.195 0.916 22.608 1.00 72.50 358 GLU A C 1
ATOM 2860 O O . GLU A 1 358 ? -21.554 1.406 23.548 1.00 72.50 358 GLU A O 1
ATOM 2865 N N . PHE A 1 359 ? -21.680 -0.042 21.836 1.00 80.88 359 PHE A N 1
ATOM 2866 C CA . PHE A 1 359 ? -20.345 -0.634 22.016 1.00 80.88 359 PHE A CA 1
ATOM 2867 C C . PHE A 1 359 ? -19.388 -0.159 20.931 1.00 80.88 359 PHE A C 1
ATOM 2869 O O . PHE A 1 359 ? -19.759 0.249 19.830 1.00 80.88 359 PHE A O 1
ATOM 2876 N N . MET A 1 360 ? -18.111 -0.259 21.266 1.00 89.50 360 MET A N 1
ATOM 2877 C CA . MET A 1 360 ? -17.008 -0.146 20.336 1.00 89.50 360 MET A CA 1
ATOM 2878 C C . MET A 1 360 ? -16.363 -1.523 20.206 1.00 89.50 360 MET A C 1
ATOM 2880 O O . MET A 1 360 ? -15.820 -2.048 21.182 1.00 89.50 360 MET A O 1
ATOM 2884 N N . MET A 1 361 ? -16.415 -2.097 19.008 1.00 90.56 361 MET A N 1
ATOM 2885 C CA . MET A 1 361 ? -15.705 -3.325 18.676 1.00 90.56 361 MET A CA 1
ATOM 2886 C C . MET A 1 361 ? -14.306 -2.991 18.162 1.00 90.56 361 MET A C 1
ATOM 2888 O O . MET A 1 361 ? -14.145 -2.084 17.342 1.00 90.56 361 MET A O 1
ATOM 2892 N N . ILE A 1 362 ? -13.299 -3.721 18.638 1.00 93.00 362 ILE A N 1
ATOM 2893 C CA . ILE A 1 362 ? -11.919 -3.624 18.154 1.00 93.00 362 ILE A CA 1
ATOM 2894 C C . ILE A 1 362 ? -11.542 -4.941 17.490 1.00 93.00 362 ILE A C 1
ATOM 2896 O O . ILE A 1 362 ? -11.633 -5.997 18.119 1.00 93.00 362 ILE A O 1
ATOM 2900 N N . ASP A 1 363 ? -11.080 -4.859 16.248 1.00 90.69 363 ASP A N 1
ATOM 2901 C CA . ASP A 1 363 ? -10.647 -6.003 15.450 1.00 90.69 363 ASP A CA 1
ATOM 2902 C C . ASP A 1 363 ? -9.322 -5.682 14.746 1.00 90.69 363 ASP A C 1
ATOM 2904 O O . ASP A 1 363 ? -9.160 -4.604 14.182 1.00 90.69 363 ASP A O 1
ATOM 2908 N N . ASP A 1 364 ? -8.365 -6.606 14.778 1.00 88.69 364 ASP A N 1
ATOM 2909 C CA . ASP A 1 364 ? -7.106 -6.525 14.021 1.00 88.69 364 ASP A CA 1
ATOM 2910 C C . ASP A 1 364 ? -6.963 -7.629 12.961 1.00 88.69 364 ASP A C 1
ATOM 2912 O O . ASP A 1 364 ? -5.892 -7.790 12.363 1.00 88.69 364 ASP A O 1
ATOM 2916 N N . GLY A 1 365 ? -8.020 -8.419 12.755 1.00 83.56 365 GLY A N 1
ATOM 2917 C CA . GLY A 1 365 ? -8.077 -9.549 11.839 1.00 83.56 365 GLY A CA 1
ATOM 2918 C C . GLY A 1 365 ? -7.185 -10.730 12.230 1.00 83.56 365 GLY A C 1
ATOM 2919 O O . GLY A 1 365 ? -7.049 -11.664 11.437 1.00 83.56 365 GLY A O 1
ATOM 2920 N N . SER A 1 366 ? -6.548 -10.697 13.403 1.00 80.50 366 SER A N 1
ATOM 2921 C CA . SER A 1 366 ? -5.581 -11.706 13.855 1.00 80.50 366 SER A CA 1
ATOM 2922 C C . SER A 1 366 ? -6.014 -12.432 15.124 1.00 80.50 366 SER A C 1
ATOM 2924 O O . SER A 1 366 ? -5.600 -13.570 15.341 1.00 80.50 366 SER A O 1
ATOM 2926 N N . GLN A 1 367 ? -6.815 -11.789 15.967 1.00 84.00 367 GLN A N 1
ATOM 2927 C CA . GLN A 1 367 ? -7.415 -12.381 17.162 1.00 84.00 367 GLN A CA 1
ATOM 2928 C C . GLN A 1 367 ? -8.930 -12.182 17.166 1.00 84.00 367 GLN A C 1
ATOM 2930 O O . GLN A 1 367 ? -9.456 -11.423 16.357 1.00 84.00 367 GLN A O 1
ATOM 2935 N N . SER A 1 368 ? -9.632 -12.866 18.074 1.00 83.56 368 SER A N 1
ATOM 2936 C CA . SER A 1 368 ? -11.069 -12.655 18.255 1.00 83.56 368 SER A CA 1
ATOM 2937 C C . SER A 1 368 ? -11.352 -11.173 18.534 1.00 83.56 368 SER A C 1
ATOM 2939 O O . SER A 1 368 ? -10.710 -10.608 19.430 1.00 83.56 368 SER A O 1
ATOM 2941 N N . PRO A 1 369 ? -12.293 -10.548 17.801 1.00 89.31 369 PRO A N 1
ATOM 2942 C CA . PRO A 1 369 ? -12.722 -9.190 18.088 1.00 89.31 369 PRO A CA 1
ATOM 2943 C C . PRO A 1 369 ? -13.225 -9.077 19.522 1.00 89.31 369 PRO A C 1
ATOM 2945 O O . PRO A 1 369 ? -13.753 -10.033 20.096 1.00 89.31 369 PRO A O 1
ATOM 2948 N N . ILE A 1 370 ? -13.059 -7.898 20.105 1.00 90.38 370 ILE A N 1
ATOM 2949 C CA . ILE A 1 370 ? -13.555 -7.613 21.450 1.00 90.38 370 ILE A CA 1
ATOM 2950 C C . ILE A 1 370 ? -14.556 -6.474 21.416 1.00 90.38 370 ILE A C 1
ATOM 2952 O O . ILE A 1 370 ? -14.414 -5.543 20.627 1.00 90.38 370 ILE A O 1
ATOM 2956 N N . GLU A 1 371 ? -15.508 -6.506 22.338 1.00 90.38 371 GLU A N 1
ATOM 2957 C CA . GLU A 1 371 ? -16.530 -5.474 22.475 1.00 90.38 371 GLU A CA 1
ATOM 2958 C C . GLU A 1 371 ? -16.364 -4.730 23.799 1.00 90.38 371 GLU A C 1
ATOM 2960 O O . GLU A 1 371 ? -16.303 -5.326 24.881 1.00 90.38 371 GLU A O 1
ATOM 2965 N N . LEU A 1 372 ? -16.270 -3.404 23.708 1.00 90.44 372 LEU A N 1
ATOM 2966 C CA . LEU A 1 372 ? -16.031 -2.518 24.838 1.00 90.44 372 LEU A CA 1
ATOM 2967 C C . LEU A 1 372 ? -17.118 -1.457 24.949 1.00 90.44 372 LEU A C 1
ATOM 2969 O O . LEU A 1 372 ? -17.493 -0.830 23.962 1.00 90.44 372 LEU A O 1
ATOM 2973 N N . ILE A 1 373 ? -17.518 -1.155 26.180 1.00 89.88 373 ILE A N 1
ATOM 2974 C CA . ILE A 1 373 ? -18.283 0.049 26.502 1.00 89.88 373 ILE A CA 1
ATOM 2975 C C . ILE A 1 373 ? -17.372 0.997 27.278 1.00 89.88 373 ILE A C 1
ATOM 2977 O O . ILE A 1 373 ? -16.832 0.648 28.330 1.00 89.88 373 ILE A O 1
ATOM 2981 N N . SER A 1 374 ? -17.209 2.218 26.778 1.00 90.12 374 SER A N 1
ATOM 2982 C CA . SER A 1 374 ? -16.506 3.291 27.479 1.00 90.12 374 SER A CA 1
ATOM 2983 C C . SER A 1 374 ? -17.193 4.629 27.202 1.00 90.12 374 SER A C 1
ATOM 2985 O O . SER A 1 374 ? -17.484 4.916 26.040 1.00 90.12 374 SER A O 1
ATOM 2987 N N . PRO A 1 375 ? -17.394 5.486 28.219 1.00 87.56 375 PRO A N 1
ATOM 2988 C CA . PRO A 1 375 ? -17.898 6.837 28.006 1.00 87.56 375 PRO A CA 1
ATOM 2989 C C . PRO A 1 375 ? -16.888 7.701 27.246 1.00 87.56 375 PRO A C 1
ATOM 2991 O O . PRO A 1 375 ? -17.262 8.711 26.670 1.00 87.56 375 PRO A O 1
ATOM 2994 N N . GLN A 1 376 ? -15.614 7.294 27.206 1.00 91.50 376 GLN A N 1
ATOM 2995 C CA . GLN A 1 376 ? -14.548 7.962 26.462 1.00 91.50 376 GLN A CA 1
ATOM 2996 C C . GLN A 1 376 ? -14.187 7.224 25.162 1.00 91.50 376 GLN A C 1
ATOM 2998 O O . GLN A 1 376 ? -13.070 7.375 24.663 1.00 91.50 376 GLN A O 1
ATOM 3003 N N . ARG A 1 377 ? -15.098 6.422 24.584 1.00 91.38 377 ARG A N 1
ATOM 3004 C CA . ARG A 1 377 ? -14.814 5.656 23.353 1.00 91.38 377 ARG A CA 1
ATOM 3005 C C . ARG A 1 377 ? -14.314 6.541 22.203 1.00 91.38 377 ARG A C 1
ATOM 3007 O O . ARG A 1 377 ? -13.334 6.188 21.556 1.00 91.38 377 ARG A O 1
ATOM 3014 N N . ASN A 1 378 ? -14.902 7.725 22.013 1.00 93.00 378 ASN A N 1
ATOM 3015 C CA . ASN A 1 378 ? -14.517 8.645 20.938 1.00 93.00 378 ASN A CA 1
ATOM 3016 C C . ASN A 1 378 ? -13.080 9.148 21.134 1.00 93.00 378 ASN A C 1
ATOM 3018 O O . ASN A 1 378 ? -12.294 9.170 20.190 1.00 93.00 378 ASN A O 1
ATOM 3022 N N . MET A 1 379 ? -12.695 9.464 22.375 1.00 94.81 379 MET A N 1
ATOM 3023 C CA . MET A 1 379 ? -11.320 9.842 22.708 1.00 94.81 379 MET A CA 1
ATOM 3024 C C . MET A 1 379 ? -10.336 8.688 22.496 1.00 94.81 379 MET A C 1
ATOM 3026 O O . MET A 1 379 ? -9.234 8.921 22.005 1.00 94.81 379 MET A O 1
ATOM 3030 N N . ILE A 1 380 ? -10.718 7.453 22.846 1.00 94.88 380 ILE A N 1
ATOM 3031 C CA . ILE A 1 380 ? -9.887 6.261 22.623 1.00 94.88 380 ILE A CA 1
ATOM 3032 C C . ILE A 1 380 ? -9.575 6.117 21.128 1.00 94.88 380 ILE A C 1
ATOM 3034 O O . ILE A 1 380 ? -8.403 6.031 20.751 1.00 94.88 380 ILE A O 1
ATOM 3038 N N . VAL A 1 381 ? -10.604 6.164 20.276 1.00 94.75 381 VAL A N 1
ATOM 3039 C CA . VAL A 1 381 ? -10.443 6.072 18.816 1.00 94.75 381 VAL A CA 1
ATOM 3040 C C . VAL A 1 381 ? -9.655 7.259 18.269 1.00 94.75 381 VAL A C 1
ATOM 3042 O O . VAL A 1 381 ? -8.766 7.071 17.439 1.00 94.75 381 VAL A O 1
ATOM 3045 N N . ALA A 1 382 ? -9.907 8.474 18.757 1.00 95.62 382 ALA A N 1
ATOM 3046 C CA . ALA A 1 382 ? -9.202 9.669 18.308 1.00 95.62 382 ALA A CA 1
ATOM 3047 C C . ALA A 1 382 ? -7.703 9.644 18.653 1.00 95.62 382 ALA A C 1
ATOM 3049 O O . ALA A 1 382 ? -6.870 9.945 17.797 1.00 95.62 382 ALA A O 1
ATOM 3050 N N . ILE A 1 383 ? -7.334 9.239 19.875 1.00 95.81 383 ILE A N 1
ATOM 3051 C CA . ILE A 1 383 ? -5.927 9.100 20.291 1.00 95.81 383 ILE A CA 1
ATOM 3052 C C . ILE A 1 383 ? -5.242 8.004 19.478 1.00 95.81 383 ILE A C 1
ATOM 3054 O O . ILE A 1 383 ? -4.124 8.209 19.001 1.00 95.81 383 ILE A O 1
ATOM 3058 N N . PHE A 1 384 ? -5.911 6.860 19.293 1.00 95.19 384 PHE A N 1
ATOM 3059 C CA . PHE A 1 384 ? -5.397 5.782 18.453 1.00 95.19 384 PHE A CA 1
ATOM 3060 C C . PHE A 1 384 ? -5.127 6.277 17.027 1.00 95.19 384 PHE A C 1
ATOM 3062 O O . PHE A 1 384 ? -4.021 6.105 16.516 1.00 95.19 384 PHE A O 1
ATOM 3069 N N . THR A 1 385 ? -6.116 6.934 16.416 1.00 94.50 385 THR A N 1
ATOM 3070 C CA . THR A 1 385 ? -6.046 7.456 15.045 1.00 94.50 385 THR A CA 1
ATOM 3071 C C . THR A 1 385 ? -4.911 8.463 14.913 1.00 94.50 385 THR A C 1
ATOM 3073 O O . THR A 1 385 ? -4.085 8.349 14.014 1.00 94.50 385 THR A O 1
ATOM 3076 N N . HIS A 1 386 ? -4.787 9.399 15.854 1.00 93.69 386 HIS A N 1
ATOM 3077 C CA . HIS A 1 386 ? -3.720 10.392 15.833 1.00 93.69 386 HIS A CA 1
ATOM 3078 C C . HIS A 1 386 ? -2.323 9.758 15.939 1.00 93.69 386 HIS A C 1
ATOM 3080 O O . HIS A 1 386 ? -1.421 10.100 15.173 1.00 93.69 386 HIS A O 1
ATOM 3086 N N . PHE A 1 387 ? -2.120 8.810 16.859 1.00 94.25 387 PHE A N 1
ATOM 3087 C CA . PHE A 1 387 ? -0.844 8.099 16.958 1.00 94.25 387 PHE A CA 1
ATOM 3088 C C . PHE A 1 387 ? -0.541 7.256 15.714 1.00 94.25 387 PHE A C 1
ATOM 3090 O O . PHE A 1 387 ? 0.614 7.208 15.286 1.00 94.25 387 PHE A O 1
ATOM 3097 N N . LEU A 1 388 ? -1.554 6.620 15.118 1.00 92.31 388 LEU A N 1
ATOM 3098 C CA . LEU A 1 388 ? -1.406 5.884 13.868 1.00 92.31 388 LEU A CA 1
ATOM 3099 C C . LEU A 1 388 ? -0.949 6.818 12.743 1.00 92.31 388 LEU A C 1
ATOM 3101 O O . LEU A 1 388 ? 0.071 6.540 12.115 1.00 92.31 388 LEU A O 1
ATOM 3105 N N . LEU A 1 389 ? -1.654 7.932 12.528 1.00 91.25 389 LEU A N 1
ATOM 3106 C CA . LEU A 1 389 ? -1.344 8.903 11.477 1.00 91.25 389 LEU A CA 1
ATOM 3107 C C . LEU A 1 389 ? 0.061 9.486 11.639 1.00 91.25 389 LEU A C 1
ATOM 3109 O O . LEU A 1 389 ? 0.825 9.492 10.675 1.00 91.25 389 LEU A O 1
ATOM 3113 N N . ASN A 1 390 ? 0.463 9.856 12.857 1.00 90.06 390 ASN A N 1
ATOM 3114 C CA . ASN A 1 390 ? 1.826 10.327 13.124 1.00 90.06 390 ASN A CA 1
ATOM 3115 C C . ASN A 1 390 ? 2.895 9.282 12.767 1.00 90.06 390 ASN A C 1
ATOM 3117 O O . ASN A 1 390 ? 3.990 9.638 12.338 1.00 90.06 390 ASN A O 1
ATOM 3121 N N . ARG A 1 391 ? 2.589 7.989 12.929 1.00 88.00 391 ARG A N 1
ATOM 3122 C CA . ARG A 1 391 ? 3.515 6.893 12.619 1.00 88.00 391 ARG A CA 1
ATOM 3123 C C . ARG A 1 391 ? 3.636 6.617 11.121 1.00 88.00 391 ARG A C 1
ATOM 3125 O O . ARG A 1 391 ? 4.679 6.133 10.688 1.00 88.00 391 ARG A O 1
ATOM 3132 N N . ILE A 1 392 ? 2.581 6.872 10.349 1.00 89.12 392 ILE A N 1
ATOM 3133 C CA . ILE A 1 392 ? 2.520 6.534 8.917 1.00 89.12 392 ILE A CA 1
ATOM 3134 C C . ILE A 1 392 ? 2.679 7.746 7.991 1.00 89.12 392 ILE A C 1
ATOM 3136 O O . ILE A 1 392 ? 2.655 7.578 6.777 1.00 89.12 392 ILE A O 1
ATOM 3140 N N . GLY A 1 393 ? 2.884 8.945 8.541 1.00 89.94 393 GLY A N 1
ATOM 3141 C CA . GLY A 1 393 ? 3.115 10.163 7.760 1.00 89.94 393 GLY A CA 1
ATOM 3142 C C . GLY A 1 393 ? 1.858 10.945 7.403 1.00 89.94 393 GLY A C 1
ATOM 3143 O O . GLY A 1 393 ? 1.874 11.702 6.441 1.00 89.94 393 GLY A O 1
ATOM 3144 N N . GLY A 1 394 ? 0.777 10.765 8.161 1.00 89.50 394 GLY A N 1
ATOM 3145 C CA . GLY A 1 394 ? -0.468 11.518 8.007 1.00 89.50 394 GLY A CA 1
ATOM 3146 C C . GLY A 1 394 ? -1.471 10.922 7.020 1.00 89.50 394 GLY A C 1
ATOM 3147 O O . GLY A 1 394 ? -2.567 11.453 6.909 1.00 89.50 394 GLY A O 1
ATOM 3148 N N . SER A 1 395 ? -1.141 9.819 6.341 1.00 88.19 395 SER A N 1
ATOM 3149 C CA . SER A 1 395 ? -2.032 9.185 5.367 1.00 88.19 395 SER A CA 1
ATOM 3150 C C . SER A 1 395 ? -1.915 7.663 5.354 1.00 88.19 395 SER A C 1
ATOM 3152 O O . SER A 1 395 ? -0.843 7.093 5.559 1.00 88.19 395 SER A O 1
ATOM 3154 N N . GLU A 1 396 ? -3.025 6.988 5.056 1.00 88.44 396 GLU A N 1
ATOM 3155 C CA . GLU A 1 396 ? -3.061 5.545 4.833 1.00 88.44 396 GLU A CA 1
ATOM 3156 C C . GLU A 1 396 ? -2.686 5.133 3.399 1.00 88.44 396 GLU A C 1
ATOM 3158 O O . GLU A 1 396 ? -2.451 3.937 3.163 1.00 88.44 396 GLU A O 1
ATOM 3163 N N . THR A 1 397 ? -2.580 6.072 2.447 1.00 87.06 397 THR A N 1
ATOM 3164 C CA . THR A 1 397 ? -2.245 5.740 1.053 1.00 87.06 397 THR A CA 1
ATOM 3165 C C . THR A 1 397 ? -0.832 5.160 0.951 1.00 87.06 397 THR A C 1
ATOM 3167 O O . THR A 1 397 ? 0.082 5.510 1.698 1.00 87.06 397 THR A O 1
ATOM 3170 N N . PHE A 1 398 ? -0.616 4.220 0.026 1.00 87.75 398 PHE A N 1
ATOM 3171 C CA . PHE A 1 398 ? 0.708 3.610 -0.136 1.00 87.75 398 PHE A CA 1
ATOM 3172 C C . PHE A 1 398 ? 1.776 4.642 -0.512 1.00 87.75 398 PHE A C 1
ATOM 3174 O O . PHE A 1 398 ? 2.901 4.564 -0.018 1.00 87.75 398 PHE A O 1
ATOM 3181 N N . ARG A 1 399 ? 1.423 5.595 -1.382 1.00 85.94 399 ARG A N 1
ATOM 3182 C CA . ARG A 1 399 ? 2.368 6.578 -1.902 1.00 85.94 399 ARG A CA 1
ATOM 3183 C C . ARG A 1 399 ? 2.853 7.521 -0.805 1.00 85.94 399 ARG A C 1
ATOM 3185 O O . ARG A 1 399 ? 4.062 7.662 -0.647 1.00 85.94 399 ARG A O 1
ATOM 3192 N N . ASP A 1 400 ? 1.938 8.057 -0.006 1.00 88.75 400 ASP A N 1
ATOM 3193 C CA . ASP A 1 400 ? 2.280 8.976 1.081 1.00 88.75 400 ASP A CA 1
ATOM 3194 C C . ASP A 1 400 ? 3.094 8.263 2.166 1.00 88.75 400 ASP A C 1
ATOM 3196 O O . ASP A 1 400 ? 4.132 8.764 2.598 1.00 88.75 400 ASP A O 1
ATOM 3200 N N . LYS A 1 401 ? 2.714 7.025 2.522 1.00 91.44 401 LYS A N 1
ATOM 3201 C CA . LYS A 1 401 ? 3.502 6.184 3.442 1.00 91.44 401 LYS A CA 1
ATOM 3202 C C . LYS A 1 401 ? 4.909 5.915 2.921 1.00 91.44 401 LYS A C 1
ATOM 3204 O O . LYS A 1 401 ? 5.861 5.921 3.698 1.00 91.44 401 LYS A O 1
ATOM 3209 N N . GLN A 1 402 ? 5.054 5.654 1.622 1.00 92.75 402 GLN A N 1
ATOM 3210 C CA . GLN A 1 402 ? 6.353 5.436 0.987 1.00 92.75 402 GLN A CA 1
ATOM 3211 C C . GLN A 1 402 ? 7.213 6.704 1.031 1.00 92.75 402 GLN A C 1
ATOM 3213 O O . GLN A 1 402 ? 8.383 6.631 1.409 1.00 92.75 402 GLN A O 1
ATOM 3218 N N . ASP A 1 403 ? 6.647 7.854 0.666 1.00 91.44 403 ASP A N 1
ATOM 3219 C CA . ASP A 1 403 ? 7.367 9.126 0.643 1.00 91.44 403 ASP A CA 1
ATOM 3220 C C . ASP A 1 403 ? 7.765 9.564 2.067 1.00 91.44 403 ASP A C 1
ATOM 3222 O O . ASP A 1 403 ? 8.913 9.971 2.292 1.00 91.44 403 ASP A O 1
ATOM 3226 N N . PHE A 1 404 ? 6.881 9.365 3.051 1.00 93.75 404 PHE A N 1
ATOM 3227 C CA . PHE A 1 404 ? 7.178 9.552 4.471 1.00 93.75 404 PHE A CA 1
ATOM 3228 C C . PHE A 1 404 ? 8.284 8.611 4.961 1.00 93.75 404 PHE A C 1
ATOM 3230 O O . PHE A 1 404 ? 9.272 9.072 5.535 1.00 93.75 404 PHE A O 1
ATOM 3237 N N . PHE A 1 405 ? 8.177 7.307 4.682 1.00 94.44 405 PHE A N 1
ATOM 3238 C CA . PHE A 1 405 ? 9.200 6.322 5.039 1.00 94.44 405 PHE A CA 1
ATOM 3239 C C . PHE A 1 405 ? 10.572 6.708 4.474 1.00 94.44 405 PHE A C 1
ATOM 3241 O O . PHE A 1 405 ? 11.559 6.737 5.208 1.00 94.44 405 PHE A O 1
ATOM 3248 N N . TYR A 1 406 ? 10.647 7.073 3.191 1.00 94.12 406 TYR A N 1
ATOM 3249 C CA . TYR A 1 406 ? 11.898 7.515 2.578 1.00 94.12 406 TYR A CA 1
ATOM 3250 C C . TYR A 1 406 ? 12.438 8.806 3.203 1.00 94.12 406 TYR A C 1
ATOM 3252 O O . TYR A 1 406 ? 13.649 8.929 3.383 1.00 94.12 406 TYR A O 1
ATOM 3260 N N . SER A 1 407 ? 11.570 9.754 3.566 1.00 93.44 407 SER A N 1
ATOM 3261 C CA . SER A 1 407 ? 11.955 10.937 4.346 1.00 93.44 407 SER A CA 1
ATOM 3262 C C . SER A 1 407 ? 12.607 10.552 5.676 1.00 93.44 407 SER A C 1
ATOM 3264 O O . SER A 1 407 ? 13.708 11.019 5.969 1.00 93.44 407 SER A O 1
ATOM 3266 N N . GLU A 1 408 ? 11.970 9.680 6.457 1.00 93.88 408 GLU A N 1
ATOM 3267 C CA . GLU A 1 408 ? 12.469 9.277 7.775 1.00 93.88 408 GLU A CA 1
ATOM 3268 C C . GLU A 1 408 ? 13.785 8.498 7.686 1.00 93.88 408 GLU A C 1
ATOM 3270 O O . GLU A 1 408 ? 14.709 8.768 8.455 1.00 93.88 408 GLU A O 1
ATOM 3275 N N . VAL A 1 409 ? 13.932 7.613 6.693 1.00 91.94 409 VAL A N 1
ATOM 3276 C CA . VAL A 1 409 ? 15.200 6.920 6.411 1.00 91.94 409 VAL A CA 1
ATOM 3277 C C . VAL A 1 409 ? 16.318 7.933 6.143 1.00 91.94 409 VAL A C 1
ATOM 3279 O O . VAL A 1 409 ? 17.373 7.872 6.779 1.00 91.94 409 VAL A O 1
ATOM 3282 N N . ARG A 1 410 ? 16.093 8.918 5.262 1.00 89.88 410 ARG A N 1
ATOM 3283 C CA . ARG A 1 410 ? 17.101 9.951 4.967 1.00 89.88 410 ARG A CA 1
ATOM 3284 C C . ARG A 1 410 ? 17.460 10.773 6.205 1.00 89.88 410 ARG A C 1
ATOM 3286 O O . ARG A 1 410 ? 18.644 10.985 6.459 1.00 89.88 410 ARG A O 1
ATOM 3293 N N . LYS A 1 411 ? 16.467 11.202 6.994 1.00 91.19 411 LYS A N 1
ATOM 3294 C CA . LYS A 1 411 ? 16.692 11.957 8.241 1.00 91.19 411 LYS A CA 1
ATOM 3295 C C . LYS A 1 411 ? 17.518 11.159 9.247 1.00 91.19 411 LYS A C 1
ATOM 3297 O O . LYS A 1 411 ? 18.461 11.701 9.821 1.00 91.19 411 LYS A O 1
ATOM 3302 N N . PHE A 1 412 ? 17.196 9.878 9.437 1.00 90.19 412 PHE A N 1
ATOM 3303 C CA . PHE A 1 412 ? 17.920 8.992 10.347 1.00 90.19 412 PHE A CA 1
ATOM 3304 C C . PHE A 1 412 ? 19.399 8.872 9.960 1.00 90.19 412 PHE A C 1
ATOM 3306 O O . PHE A 1 412 ? 20.277 9.071 10.800 1.00 90.19 412 PHE A O 1
ATOM 3313 N N . HIS A 1 413 ? 19.690 8.610 8.684 1.00 84.44 413 HIS A N 1
ATOM 3314 C CA . HIS A 1 413 ? 21.073 8.494 8.220 1.00 84.44 413 HIS A CA 1
ATOM 3315 C C . HIS A 1 413 ? 21.819 9.834 8.261 1.00 84.44 413 HIS A C 1
ATOM 3317 O O . HIS A 1 413 ? 22.988 9.855 8.638 1.00 84.44 413 HIS A O 1
ATOM 3323 N N . HIS A 1 414 ? 21.153 10.954 7.966 1.00 83.31 414 HIS A N 1
ATOM 3324 C CA . HIS A 1 414 ? 21.767 12.279 8.066 1.00 83.31 414 HIS A CA 1
ATOM 3325 C C . HIS A 1 414 ? 22.184 12.622 9.506 1.00 83.31 414 HIS A C 1
ATOM 3327 O O . HIS A 1 414 ? 23.302 13.078 9.729 1.00 83.31 414 HIS A O 1
ATOM 3333 N N . LYS A 1 415 ? 21.326 12.334 10.497 1.00 83.56 415 LYS A N 1
ATOM 3334 C CA . LYS A 1 415 ? 21.605 12.586 11.922 1.00 83.56 415 LYS A CA 1
ATOM 3335 C C . LYS A 1 415 ? 22.773 11.757 12.466 1.00 83.56 415 LYS A C 1
ATOM 3337 O O . LYS A 1 415 ? 23.476 12.207 13.364 1.00 83.56 415 LYS A O 1
ATOM 3342 N N . ASN A 1 416 ? 22.995 10.564 11.922 1.00 79.00 416 ASN A N 1
ATOM 3343 C CA . ASN A 1 416 ? 24.064 9.662 12.354 1.00 79.00 416 ASN A CA 1
ATOM 3344 C C . ASN A 1 416 ? 25.415 9.942 11.658 1.00 79.0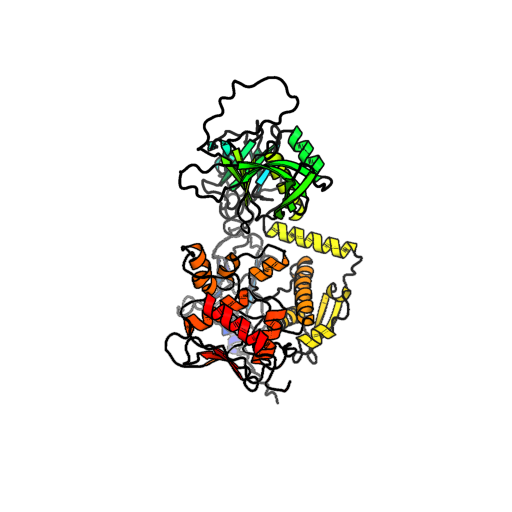0 416 ASN A C 1
ATOM 3346 O O . ASN A 1 416 ? 26.233 9.033 11.533 1.00 79.00 416 ASN A O 1
ATOM 3350 N N . ASN A 1 417 ? 25.650 11.181 11.191 1.00 64.75 417 ASN A N 1
ATOM 3351 C CA . ASN A 1 417 ? 26.874 11.631 10.506 1.00 64.75 417 ASN A CA 1
ATOM 3352 C C . ASN A 1 417 ? 27.301 10.731 9.335 1.00 64.75 417 ASN A C 1
ATOM 3354 O O . ASN A 1 417 ? 28.490 10.558 9.054 1.00 64.75 417 ASN A O 1
ATOM 3358 N N . PHE A 1 418 ? 26.329 10.142 8.635 1.00 68.06 418 PHE A N 1
ATOM 3359 C CA . PHE A 1 418 ? 26.624 9.287 7.499 1.00 68.06 418 PHE A CA 1
ATOM 3360 C C . PHE A 1 418 ? 27.142 10.117 6.314 1.00 68.06 418 PHE A C 1
ATOM 3362 O O . PHE A 1 418 ? 26.460 11.018 5.823 1.00 68.06 418 PHE A O 1
ATOM 3369 N N . THR A 1 419 ? 28.343 9.794 5.830 1.00 57.28 419 THR A N 1
ATOM 3370 C CA . THR A 1 419 ? 28.946 10.452 4.667 1.00 57.28 419 THR A CA 1
ATOM 3371 C C . THR A 1 419 ? 28.475 9.770 3.378 1.00 57.28 419 THR A C 1
ATOM 3373 O O . THR A 1 419 ? 28.751 8.580 3.201 1.00 57.28 419 THR A O 1
ATOM 3376 N N . PRO A 1 420 ? 27.813 10.477 2.442 1.00 63.59 420 PRO A N 1
ATOM 3377 C CA . PRO A 1 420 ? 27.467 9.936 1.130 1.00 63.59 420 PRO A CA 1
ATOM 3378 C C . PRO A 1 420 ? 28.741 9.697 0.304 1.00 63.59 420 PRO A C 1
ATOM 3380 O O . PRO A 1 420 ? 29.185 10.540 -0.469 1.00 63.59 420 PRO A O 1
ATOM 3383 N N . GLY A 1 421 ? 29.359 8.536 0.511 1.00 81.38 421 GLY A N 1
ATOM 3384 C CA . GLY A 1 421 ? 30.525 8.059 -0.222 1.00 81.38 421 GLY A CA 1
ATOM 3385 C C . GLY A 1 421 ? 30.173 6.964 -1.224 1.00 81.38 421 GLY A C 1
ATOM 3386 O O . GLY A 1 421 ? 29.054 6.444 -1.259 1.00 81.38 421 GLY A O 1
ATOM 3387 N N . LYS A 1 422 ? 31.166 6.587 -2.025 1.00 88.75 422 LYS A N 1
ATOM 3388 C CA . LYS A 1 422 ? 31.131 5.415 -2.904 1.00 88.75 422 LYS A CA 1
ATOM 3389 C C . LYS A 1 422 ? 32.052 4.337 -2.342 1.00 88.75 422 LYS A C 1
ATOM 3391 O O . LYS A 1 422 ? 33.021 4.654 -1.653 1.00 88.75 422 LYS A O 1
ATOM 3396 N N . ILE A 1 423 ? 31.745 3.078 -2.620 1.00 91.50 423 ILE A N 1
ATOM 3397 C CA . ILE A 1 423 ? 32.636 1.953 -2.348 1.00 91.50 423 ILE A CA 1
ATOM 3398 C C . ILE A 1 423 ? 32.730 1.078 -3.587 1.00 91.50 423 ILE A C 1
ATOM 3400 O O . ILE A 1 423 ? 31.720 0.755 -4.212 1.00 91.50 423 ILE A O 1
ATOM 3404 N N . HIS A 1 424 ? 33.963 0.709 -3.908 1.00 92.38 424 HIS A N 1
ATOM 3405 C CA . HIS A 1 424 ? 34.287 -0.145 -5.034 1.00 92.38 424 HIS A CA 1
ATOM 3406 C C . HIS A 1 424 ? 34.301 -1.610 -4.604 1.00 92.38 424 HIS A C 1
ATOM 3408 O O . HIS A 1 424 ? 35.058 -1.977 -3.702 1.00 92.38 424 HIS A O 1
ATOM 3414 N N . LEU A 1 425 ? 33.467 -2.440 -5.227 1.00 94.12 425 LEU A N 1
ATOM 3415 C CA . LEU A 1 425 ? 33.301 -3.853 -4.890 1.00 94.12 425 LEU A CA 1
ATOM 3416 C C . LEU A 1 425 ? 33.719 -4.719 -6.080 1.00 94.12 425 LEU A C 1
ATOM 3418 O O . LEU A 1 425 ? 33.066 -4.711 -7.123 1.00 94.12 425 LEU A O 1
ATOM 3422 N N . LYS A 1 426 ? 34.797 -5.486 -5.898 1.00 93.56 426 LYS A N 1
ATOM 3423 C CA . LYS A 1 426 ? 35.287 -6.458 -6.882 1.00 93.56 426 LYS A CA 1
ATOM 3424 C C . LYS A 1 426 ? 34.671 -7.824 -6.616 1.00 93.56 426 LYS A C 1
ATOM 3426 O O . LYS A 1 426 ? 34.878 -8.386 -5.541 1.00 93.56 426 LYS A O 1
ATOM 3431 N N . ILE A 1 427 ? 33.909 -8.335 -7.576 1.00 95.94 427 ILE A N 1
ATOM 3432 C CA . ILE A 1 427 ? 33.046 -9.508 -7.401 1.00 95.94 427 ILE A CA 1
ATOM 3433 C C . ILE A 1 427 ? 33.334 -10.533 -8.502 1.00 95.94 427 ILE A C 1
ATOM 3435 O O . ILE A 1 427 ? 33.526 -10.178 -9.664 1.00 95.94 427 ILE A O 1
ATOM 3439 N N . SER A 1 428 ? 33.371 -11.817 -8.139 1.00 94.56 428 SER A N 1
ATOM 3440 C CA . SER A 1 428 ? 33.488 -12.916 -9.106 1.00 94.56 428 SER A CA 1
ATOM 3441 C C . SER A 1 428 ? 32.103 -13.455 -9.448 1.00 94.56 428 SER A C 1
ATOM 3443 O O . SER A 1 428 ? 31.294 -13.665 -8.543 1.00 94.56 428 SER A O 1
ATOM 3445 N N . ARG A 1 429 ? 31.826 -13.716 -10.732 1.00 91.56 429 ARG A N 1
ATOM 3446 C CA . ARG A 1 429 ? 30.560 -14.340 -11.154 1.00 91.56 429 ARG A CA 1
ATOM 3447 C C . ARG A 1 429 ? 30.436 -15.784 -10.666 1.00 91.56 429 ARG A C 1
ATOM 3449 O O . ARG A 1 429 ? 29.349 -16.177 -10.253 1.00 91.56 429 ARG A O 1
ATOM 3456 N N . ASP A 1 430 ? 31.542 -16.525 -10.638 1.00 90.25 430 ASP A N 1
ATOM 3457 C CA . ASP A 1 430 ? 31.568 -17.945 -10.256 1.00 90.25 430 ASP A CA 1
ATOM 3458 C C . ASP A 1 430 ? 31.278 -18.159 -8.763 1.00 90.25 430 ASP A C 1
ATOM 3460 O O . ASP A 1 430 ? 30.733 -19.182 -8.356 1.00 90.25 430 ASP A O 1
ATOM 3464 N N . SER A 1 431 ? 31.607 -17.168 -7.932 1.00 90.88 431 SER A N 1
ATOM 3465 C CA . SER A 1 431 ? 31.418 -17.210 -6.476 1.00 90.88 431 SER A CA 1
ATOM 3466 C C . SER A 1 431 ? 30.712 -15.944 -5.994 1.00 90.88 431 SER A C 1
ATOM 3468 O O . SER A 1 431 ? 31.188 -15.238 -5.100 1.00 90.88 431 SER A O 1
ATOM 3470 N N . LEU A 1 432 ? 29.580 -15.628 -6.631 1.00 92.94 432 LEU A N 1
ATOM 3471 C CA . LEU A 1 432 ? 28.887 -14.346 -6.491 1.00 92.94 432 LEU A CA 1
ATOM 3472 C C . LEU A 1 432 ? 28.541 -13.997 -5.039 1.00 92.94 432 LEU A C 1
ATOM 3474 O O . LEU A 1 432 ? 28.877 -12.906 -4.578 1.00 92.94 432 LEU A O 1
ATOM 3478 N N . LEU A 1 433 ? 27.881 -14.909 -4.316 1.00 92.81 433 LEU A N 1
ATOM 3479 C CA . LEU A 1 433 ? 27.439 -14.663 -2.941 1.00 92.81 433 LEU A CA 1
ATOM 3480 C C . LEU A 1 433 ? 28.636 -14.497 -1.997 1.00 92.81 433 LEU A C 1
ATOM 3482 O O . LEU A 1 433 ? 28.739 -13.488 -1.304 1.00 92.81 433 LEU A O 1
ATOM 3486 N N . GLU A 1 434 ? 29.580 -15.437 -2.030 1.00 93.38 434 GLU A N 1
ATOM 3487 C CA . GLU A 1 434 ? 30.748 -15.430 -1.144 1.00 93.38 434 GLU A CA 1
ATOM 3488 C C . GLU A 1 434 ? 31.641 -14.205 -1.359 1.00 93.38 434 GLU A C 1
ATOM 3490 O O . GLU A 1 434 ? 32.053 -13.551 -0.398 1.00 93.38 434 GLU A O 1
ATOM 3495 N N . THR A 1 435 ? 31.926 -13.856 -2.617 1.00 95.75 435 THR A N 1
ATOM 3496 C CA . THR A 1 435 ? 32.749 -12.678 -2.924 1.00 95.75 435 THR A CA 1
ATOM 3497 C C . THR A 1 435 ? 32.029 -11.378 -2.584 1.00 95.75 435 THR A C 1
ATOM 3499 O O . THR A 1 435 ? 32.669 -10.461 -2.072 1.00 95.75 435 THR A O 1
ATOM 3502 N N . SER A 1 436 ? 30.703 -11.314 -2.752 1.00 95.56 436 SER A N 1
ATOM 3503 C CA . SER A 1 436 ? 29.898 -10.161 -2.324 1.00 95.56 436 SER A CA 1
ATOM 3504 C C . SER A 1 436 ? 29.914 -9.983 -0.803 1.00 95.56 436 SER A C 1
ATOM 3506 O O . SER A 1 436 ? 30.134 -8.873 -0.319 1.00 95.56 436 SER A O 1
ATOM 3508 N N . MET A 1 437 ? 29.742 -11.070 -0.043 1.00 94.12 437 MET A N 1
ATOM 3509 C CA . MET A 1 437 ? 29.817 -11.049 1.422 1.00 94.12 437 MET A CA 1
ATOM 3510 C C . MET A 1 437 ? 31.202 -10.612 1.908 1.00 94.12 437 MET A C 1
ATOM 3512 O O . MET A 1 437 ? 31.305 -9.802 2.824 1.00 94.12 437 MET A O 1
ATOM 3516 N N . ARG A 1 438 ? 32.275 -11.097 1.270 1.00 93.88 438 ARG A N 1
ATOM 3517 C CA . ARG A 1 438 ? 33.659 -10.766 1.646 1.00 93.88 438 ARG A CA 1
ATOM 3518 C C . ARG A 1 438 ? 34.066 -9.337 1.259 1.00 93.88 438 ARG A C 1
ATOM 3520 O O . ARG A 1 438 ? 34.919 -8.744 1.921 1.00 93.88 438 ARG A O 1
ATOM 3527 N N . ALA A 1 439 ? 33.482 -8.780 0.196 1.00 93.06 439 ALA A N 1
ATOM 3528 C CA . ALA A 1 439 ? 33.787 -7.429 -0.275 1.00 93.06 439 ALA A CA 1
ATOM 3529 C C . ALA A 1 439 ? 33.239 -6.331 0.657 1.00 93.06 439 ALA A C 1
ATOM 3531 O O . ALA A 1 439 ? 33.840 -5.260 0.758 1.00 93.06 439 ALA A O 1
ATOM 3532 N N . ILE A 1 440 ? 32.131 -6.592 1.359 1.00 91.81 440 ILE A N 1
ATOM 3533 C CA . ILE A 1 440 ? 31.479 -5.624 2.250 1.00 91.81 440 ILE A CA 1
ATOM 3534 C C . ILE A 1 440 ? 31.945 -5.860 3.692 1.00 91.81 440 ILE A C 1
ATOM 3536 O O . ILE A 1 440 ? 31.487 -6.779 4.365 1.00 91.81 440 ILE A O 1
ATOM 3540 N N . LYS A 1 441 ? 32.869 -5.022 4.177 1.00 82.25 441 LYS A N 1
ATOM 3541 C CA . LYS A 1 441 ? 33.604 -5.272 5.431 1.00 82.25 441 LYS A CA 1
ATOM 3542 C C . LYS A 1 441 ? 32.953 -4.672 6.674 1.00 82.25 441 LYS A C 1
ATOM 3544 O O . LYS A 1 441 ? 33.104 -5.225 7.758 1.00 82.25 441 LYS A O 1
ATOM 3549 N N . SER A 1 442 ? 32.272 -3.533 6.548 1.00 83.25 442 SER A N 1
ATOM 3550 C CA . SER A 1 442 ? 31.733 -2.797 7.698 1.00 83.25 442 SER A CA 1
ATOM 3551 C C . SER A 1 442 ? 30.263 -2.414 7.533 1.00 83.25 442 SER A C 1
ATOM 3553 O O . SER A 1 442 ? 29.752 -2.263 6.424 1.00 83.25 442 SER A O 1
ATOM 3555 N N . GLN A 1 443 ? 29.584 -2.161 8.656 1.00 81.50 443 GLN A N 1
ATOM 3556 C CA . GLN A 1 443 ? 28.207 -1.653 8.656 1.00 81.50 443 GLN A CA 1
ATOM 3557 C C . GLN A 1 443 ? 28.087 -0.296 7.940 1.00 81.50 443 GLN A C 1
ATOM 3559 O O . GLN A 1 443 ? 27.083 -0.016 7.288 1.00 81.50 443 GLN A O 1
ATOM 3564 N N . SER A 1 444 ? 29.130 0.535 8.022 1.00 83.56 444 SER A N 1
ATOM 3565 C CA . SER A 1 444 ? 29.172 1.838 7.351 1.00 83.56 444 SER A CA 1
ATOM 3566 C C . SER A 1 444 ? 29.205 1.720 5.824 1.00 83.56 444 SER A C 1
ATOM 3568 O O . SER A 1 444 ? 28.697 2.601 5.128 1.00 83.56 444 SER A O 1
ATOM 3570 N N . ASP A 1 445 ? 29.747 0.618 5.293 1.00 86.38 445 ASP A N 1
ATOM 3571 C CA . ASP A 1 445 ? 29.853 0.406 3.851 1.00 86.38 445 ASP A CA 1
ATOM 3572 C C . ASP A 1 445 ? 28.484 0.221 3.211 1.00 86.38 445 ASP A C 1
ATOM 3574 O O . ASP A 1 445 ? 28.241 0.792 2.154 1.00 86.38 445 ASP A O 1
ATOM 3578 N N . TRP A 1 446 ? 27.554 -0.461 3.886 1.00 90.00 446 TRP A N 1
ATOM 3579 C CA . TRP A 1 446 ? 26.173 -0.628 3.421 1.00 90.00 446 TRP A CA 1
ATOM 3580 C C . TRP A 1 446 ? 25.479 0.698 3.134 1.00 90.00 446 TRP A C 1
ATOM 3582 O O . TRP A 1 446 ? 24.625 0.784 2.260 1.00 90.00 446 TRP A O 1
ATOM 3592 N N . CYS A 1 447 ? 25.852 1.770 3.819 1.00 87.44 447 CYS A N 1
ATOM 3593 C CA . CYS A 1 447 ? 25.226 3.058 3.581 1.00 87.44 447 CYS A CA 1
ATOM 3594 C C . CYS A 1 447 ? 25.809 3.767 2.332 1.00 87.44 447 CYS A C 1
ATOM 3596 O O . CYS A 1 447 ? 25.132 4.601 1.733 1.00 87.44 447 CYS A O 1
ATOM 3598 N N . LYS A 1 448 ? 27.018 3.403 1.870 1.00 87.75 448 LYS A N 1
ATOM 3599 C CA . LYS A 1 448 ? 27.692 3.987 0.690 1.00 87.75 448 LYS A CA 1
ATOM 3600 C C . LYS A 1 448 ? 27.086 3.500 -0.626 1.00 87.75 448 LYS A C 1
ATOM 3602 O O . LYS A 1 448 ? 26.457 2.446 -0.698 1.00 87.75 448 LYS A O 1
ATOM 3607 N N . LYS A 1 449 ? 27.285 4.248 -1.711 1.00 88.31 449 LYS A N 1
ATOM 3608 C CA . LYS A 1 449 ? 26.893 3.815 -3.061 1.00 88.31 449 LYS A CA 1
ATOM 3609 C C . LYS A 1 449 ? 27.842 2.717 -3.551 1.00 88.31 449 LYS A C 1
ATOM 3611 O O . LYS A 1 449 ? 29.046 2.941 -3.603 1.00 88.31 449 LYS A O 1
ATOM 3616 N N . PHE A 1 450 ? 27.299 1.560 -3.923 1.00 92.38 450 PHE A N 1
ATOM 3617 C CA . PHE A 1 450 ? 28.088 0.449 -4.460 1.00 92.38 450 PHE A CA 1
ATOM 3618 C C . PHE A 1 450 ? 28.445 0.695 -5.930 1.00 92.38 450 PHE A C 1
ATOM 3620 O O . PHE A 1 450 ? 27.558 0.948 -6.749 1.00 92.38 450 PHE A O 1
ATOM 3627 N N . GLU A 1 451 ? 29.729 0.604 -6.253 1.00 92.75 451 GLU A N 1
ATOM 3628 C CA . GLU A 1 451 ? 30.267 0.563 -7.613 1.00 92.75 451 GLU A CA 1
ATOM 3629 C C . GLU A 1 451 ? 30.806 -0.851 -7.843 1.00 92.75 451 GLU A C 1
ATOM 3631 O O . GLU A 1 451 ? 31.722 -1.292 -7.151 1.00 92.75 451 GLU A O 1
ATOM 3636 N N . ILE A 1 452 ? 30.149 -1.602 -8.733 1.00 94.44 452 ILE A N 1
ATOM 3637 C CA . ILE A 1 452 ? 30.412 -3.031 -8.934 1.00 94.44 452 ILE A CA 1
ATOM 3638 C C . ILE A 1 452 ? 31.366 -3.229 -10.109 1.00 94.44 452 ILE A C 1
ATOM 3640 O O . ILE A 1 452 ? 31.050 -2.804 -11.217 1.00 94.44 452 ILE A O 1
ATOM 3644 N N . GLU A 1 453 ? 32.475 -3.929 -9.879 1.00 94.25 453 GLU A N 1
ATOM 3645 C CA . GLU A 1 453 ? 33.398 -4.425 -10.906 1.00 94.25 453 GLU A CA 1
ATOM 3646 C C . GLU A 1 453 ? 33.385 -5.958 -10.893 1.00 94.25 453 GLU A C 1
ATOM 3648 O O . GLU A 1 453 ? 33.710 -6.578 -9.876 1.00 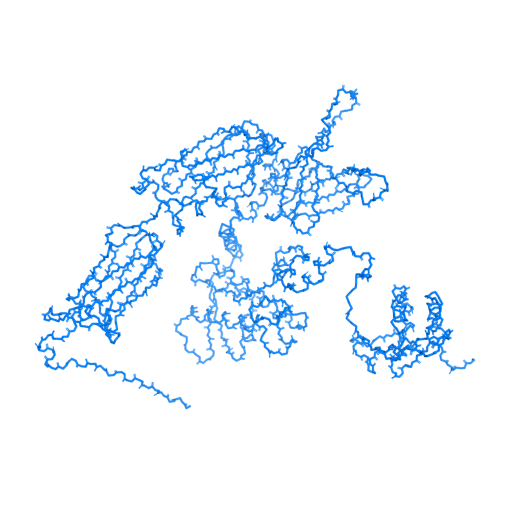94.25 453 GLU A O 1
ATOM 3653 N N . PHE A 1 454 ? 33.026 -6.574 -12.020 1.00 94.38 454 PHE A N 1
ATOM 3654 C CA . PHE A 1 454 ? 33.175 -8.017 -12.195 1.00 94.38 454 PHE A CA 1
ATOM 3655 C C . PHE A 1 454 ? 34.608 -8.349 -12.617 1.00 94.38 454 PHE A C 1
ATOM 3657 O O . PHE A 1 454 ? 35.194 -7.675 -13.465 1.00 94.38 454 PHE A O 1
ATOM 3664 N N . PHE A 1 455 ? 35.192 -9.375 -11.998 1.00 91.31 455 PHE A N 1
ATOM 3665 C CA . PHE A 1 455 ? 36.586 -9.744 -12.236 1.00 91.31 455 PHE A CA 1
ATOM 3666 C C . PHE A 1 455 ? 36.841 -10.072 -13.718 1.00 91.31 455 PHE A C 1
ATOM 3668 O O . PHE A 1 455 ? 36.206 -10.961 -14.275 1.00 91.31 455 PHE A O 1
ATOM 3675 N N . GLY A 1 456 ? 37.792 -9.369 -14.342 1.00 86.31 456 GLY A N 1
ATOM 3676 C CA . GLY A 1 456 ? 38.166 -9.582 -15.745 1.00 86.31 456 GLY A CA 1
ATOM 3677 C C . GLY A 1 456 ? 37.220 -8.958 -16.780 1.00 86.31 456 GLY A C 1
ATOM 3678 O O . GLY A 1 456 ? 37.418 -9.177 -17.974 1.00 86.31 456 GLY A O 1
ATOM 3679 N N . GLU A 1 457 ? 36.226 -8.168 -16.360 1.00 86.50 457 GLU A N 1
ATOM 3680 C CA . GLU A 1 457 ? 35.247 -7.536 -17.251 1.00 86.50 457 GLU A CA 1
ATOM 3681 C C . GLU A 1 457 ? 35.418 -6.012 -17.297 1.00 86.50 457 GLU A C 1
ATOM 3683 O O . GLU A 1 457 ? 35.514 -5.341 -16.269 1.00 86.50 457 GLU A O 1
ATOM 3688 N N . ASN A 1 458 ? 35.406 -5.439 -18.505 1.00 78.00 458 ASN A N 1
ATOM 3689 C CA . ASN A 1 458 ? 35.413 -3.987 -18.678 1.00 78.00 458 ASN A CA 1
ATOM 3690 C C . ASN A 1 458 ? 33.997 -3.434 -18.481 1.00 78.00 458 ASN A C 1
ATOM 3692 O O . ASN A 1 458 ? 33.111 -3.637 -19.312 1.00 78.00 458 ASN A O 1
ATOM 3696 N N . GLY A 1 459 ? 33.795 -2.709 -17.384 1.00 74.44 459 GLY A N 1
ATOM 3697 C CA . GLY A 1 459 ? 32.542 -2.028 -17.090 1.00 74.44 459 GLY A CA 1
ATOM 3698 C C . GLY A 1 459 ? 32.338 -0.755 -17.915 1.00 74.44 459 GLY A C 1
ATOM 3699 O O . GLY A 1 459 ? 33.207 0.111 -17.929 1.00 74.44 459 GLY A O 1
ATOM 3700 N N . ILE A 1 460 ? 31.176 -0.616 -18.566 1.00 74.31 460 ILE A N 1
ATOM 3701 C CA . ILE A 1 460 ? 30.806 0.600 -19.322 1.00 74.31 460 ILE A CA 1
ATOM 3702 C C . ILE A 1 460 ? 30.055 1.605 -18.430 1.00 74.31 460 ILE A C 1
ATOM 3704 O O . ILE A 1 460 ? 30.311 2.804 -18.498 1.00 74.31 460 ILE A O 1
ATOM 3708 N N . ASP A 1 461 ? 29.136 1.124 -17.581 1.00 85.19 461 ASP A N 1
ATOM 3709 C CA . ASP A 1 461 ? 28.324 1.949 -16.674 1.00 85.19 461 ASP A CA 1
ATOM 3710 C C . ASP A 1 461 ? 28.140 1.277 -15.302 1.00 85.19 461 ASP A C 1
ATOM 3712 O O . ASP A 1 461 ? 27.562 0.193 -15.190 1.00 85.19 461 ASP A O 1
ATOM 3716 N N . TRP A 1 462 ? 28.550 1.971 -14.236 1.00 83.88 462 TRP A N 1
ATOM 3717 C CA . TRP A 1 462 ? 28.363 1.537 -12.847 1.00 83.88 462 TRP A CA 1
ATOM 3718 C C . TRP A 1 462 ? 26.887 1.344 -12.471 1.00 83.88 462 TRP A C 1
ATOM 3720 O O . TRP A 1 462 ? 26.561 0.506 -11.629 1.00 83.88 462 TRP A O 1
ATOM 3730 N N . GLY A 1 463 ? 25.977 2.117 -13.074 1.00 84.06 463 GLY A N 1
ATOM 3731 C CA . GLY A 1 463 ? 24.539 1.991 -12.857 1.00 84.06 463 GLY A CA 1
ATOM 3732 C C . GLY A 1 463 ? 23.989 0.661 -13.372 1.00 84.06 463 GLY A C 1
ATOM 3733 O O . GLY A 1 463 ? 23.274 -0.026 -12.637 1.00 84.06 463 GLY A O 1
ATOM 3734 N N . GLY A 1 464 ? 24.330 0.301 -14.611 1.00 86.81 464 GLY A N 1
ATOM 3735 C CA . GLY A 1 464 ? 24.010 -0.985 -15.233 1.00 86.81 464 GLY A CA 1
ATOM 3736 C C . GLY A 1 464 ? 24.562 -2.175 -14.449 1.00 86.81 464 GLY A C 1
ATOM 3737 O O . GLY A 1 464 ? 23.783 -3.031 -14.030 1.00 86.81 464 GLY A O 1
ATOM 3738 N N . LEU A 1 465 ? 25.865 -2.169 -14.152 1.00 91.44 465 LEU A N 1
ATOM 3739 C CA . LEU A 1 465 ? 26.537 -3.264 -13.435 1.00 91.44 465 LEU A CA 1
ATOM 3740 C C . LEU A 1 465 ? 25.957 -3.499 -12.041 1.00 91.44 465 LEU A C 1
ATOM 3742 O O . LEU A 1 465 ? 25.762 -4.637 -11.620 1.00 91.44 465 LEU A O 1
ATOM 3746 N N . ARG A 1 466 ? 25.609 -2.425 -11.323 1.00 92.25 466 ARG A N 1
ATOM 3747 C CA . ARG A 1 466 ? 24.942 -2.543 -10.022 1.00 92.25 466 ARG A CA 1
ATOM 3748 C C . ARG A 1 466 ? 23.568 -3.203 -10.140 1.00 92.25 466 ARG A C 1
ATOM 3750 O O . ARG A 1 466 ? 23.253 -4.073 -9.333 1.00 92.25 466 ARG A O 1
ATOM 3757 N N . ARG A 1 467 ? 22.741 -2.812 -11.118 1.00 91.06 467 ARG A N 1
ATOM 3758 C CA . ARG A 1 467 ? 21.415 -3.432 -11.326 1.00 91.06 467 ARG A CA 1
ATOM 3759 C C . ARG A 1 467 ? 21.539 -4.906 -11.704 1.00 91.06 467 ARG A C 1
ATOM 3761 O O . ARG A 1 467 ? 20.763 -5.728 -11.218 1.00 91.06 467 ARG A O 1
ATOM 3768 N N . GLU A 1 468 ? 22.523 -5.231 -12.534 1.00 92.12 468 GLU A N 1
ATOM 3769 C CA . GLU A 1 468 ? 22.846 -6.608 -12.895 1.00 92.12 468 GLU A CA 1
ATOM 3770 C C . GLU A 1 468 ? 23.255 -7.423 -11.661 1.00 92.12 468 GLU A C 1
ATOM 3772 O O . GLU A 1 468 ? 22.663 -8.468 -11.401 1.00 92.12 468 GLU A O 1
ATOM 3777 N N . TRP A 1 469 ? 24.179 -6.909 -10.842 1.00 94.44 469 TRP A N 1
ATOM 3778 C CA . TRP A 1 469 ? 24.605 -7.554 -9.598 1.00 94.44 469 TRP A CA 1
ATOM 3779 C C . TRP A 1 469 ? 23.431 -7.869 -8.669 1.00 94.44 469 TRP A C 1
ATOM 3781 O O . TRP A 1 469 ? 23.296 -9.010 -8.236 1.00 94.44 469 TRP A O 1
ATOM 3791 N N . TYR A 1 470 ? 22.531 -6.907 -8.434 1.00 94.69 470 TYR A N 1
ATOM 3792 C CA . TYR A 1 470 ? 21.304 -7.148 -7.664 1.00 94.69 470 TYR A CA 1
ATOM 3793 C C . TYR A 1 470 ? 20.460 -8.276 -8.257 1.00 94.69 470 TYR A C 1
ATOM 3795 O O . TYR A 1 470 ? 19.962 -9.123 -7.520 1.00 94.69 470 TYR A O 1
ATOM 3803 N N . THR A 1 471 ? 20.296 -8.286 -9.579 1.00 92.50 471 THR A N 1
ATOM 3804 C CA . THR A 1 471 ? 19.449 -9.257 -10.279 1.00 92.50 471 THR A CA 1
ATOM 3805 C C . THR A 1 471 ? 19.982 -10.677 -10.112 1.00 92.50 471 THR A C 1
ATOM 3807 O O . THR A 1 471 ? 19.231 -11.573 -9.724 1.00 92.50 471 THR A O 1
ATOM 3810 N N . ILE A 1 472 ? 21.279 -10.884 -10.356 1.00 92.75 472 ILE A N 1
ATOM 3811 C CA . ILE A 1 472 ? 21.896 -12.212 -10.260 1.00 92.75 472 ILE A CA 1
ATOM 3812 C C . ILE A 1 472 ? 21.988 -12.644 -8.791 1.00 92.75 472 ILE A C 1
ATOM 3814 O O . ILE A 1 472 ? 21.669 -13.784 -8.473 1.00 92.75 472 ILE A O 1
ATOM 3818 N N . LEU A 1 473 ? 22.333 -11.734 -7.874 1.00 93.31 473 LEU A N 1
ATOM 3819 C CA . LEU A 1 473 ? 22.443 -12.041 -6.448 1.00 93.31 473 LEU A CA 1
ATOM 3820 C C . LEU A 1 473 ? 21.089 -12.404 -5.822 1.00 93.31 473 LEU A C 1
ATOM 3822 O O . LEU A 1 473 ? 21.019 -13.351 -5.042 1.00 93.31 473 LEU A O 1
ATOM 3826 N N . CYS A 1 474 ? 20.007 -11.711 -6.200 1.00 92.69 474 CYS A N 1
ATOM 3827 C CA . CYS A 1 474 ? 18.651 -12.087 -5.790 1.00 92.69 474 CYS A CA 1
ATOM 3828 C C . CYS A 1 474 ? 18.302 -13.493 -6.280 1.00 92.69 474 CYS A C 1
ATOM 3830 O O . CYS A 1 474 ? 17.793 -14.290 -5.502 1.00 92.69 474 CYS A O 1
ATOM 3832 N N . LYS A 1 475 ? 18.623 -13.822 -7.537 1.00 90.19 475 LYS A N 1
ATOM 3833 C CA . LYS A 1 475 ? 18.410 -15.170 -8.071 1.00 90.19 475 LYS A CA 1
ATOM 3834 C C . LYS A 1 475 ? 19.212 -16.215 -7.286 1.00 90.19 475 LYS A C 1
ATOM 3836 O O . LYS A 1 475 ? 18.660 -17.238 -6.921 1.00 90.19 475 LYS A O 1
ATOM 3841 N N . THR A 1 476 ? 20.474 -15.945 -6.962 1.00 90.00 476 THR A N 1
ATOM 3842 C CA . THR A 1 476 ? 21.318 -16.877 -6.195 1.00 90.00 476 THR A CA 1
ATOM 3843 C C . THR A 1 476 ? 20.819 -17.115 -4.766 1.00 90.00 476 THR A C 1
ATOM 3845 O O . THR A 1 476 ? 20.968 -18.222 -4.264 1.00 90.00 476 THR A O 1
ATOM 3848 N N . MET A 1 477 ? 20.258 -16.102 -4.095 1.00 90.88 477 MET A N 1
ATOM 3849 C CA . MET A 1 477 ? 19.831 -16.224 -2.690 1.00 90.88 477 MET A CA 1
ATOM 3850 C C . MET A 1 477 ? 18.376 -16.653 -2.510 1.00 90.88 477 MET A C 1
ATOM 3852 O O . MET A 1 477 ? 18.062 -17.321 -1.531 1.00 90.88 477 MET A O 1
ATOM 3856 N N . PHE A 1 478 ? 17.479 -16.213 -3.394 1.00 90.81 478 PHE A N 1
ATOM 3857 C CA . PHE A 1 478 ? 16.033 -16.306 -3.184 1.00 90.81 478 PHE A CA 1
ATOM 3858 C C . PHE A 1 478 ? 15.340 -17.327 -4.083 1.00 90.81 478 PHE A C 1
ATOM 3860 O O . PHE A 1 478 ? 14.180 -17.634 -3.833 1.00 90.81 478 PHE A O 1
ATOM 3867 N N . ASP A 1 479 ? 15.996 -17.827 -5.132 1.00 87.50 479 ASP A N 1
ATOM 3868 C CA . ASP A 1 479 ? 15.413 -18.824 -6.028 1.00 87.50 479 ASP A CA 1
ATOM 3869 C C . ASP A 1 479 ? 15.834 -20.238 -5.596 1.00 87.50 479 ASP A C 1
ATOM 3871 O O . ASP A 1 479 ? 16.984 -20.622 -5.840 1.00 87.50 479 ASP A O 1
ATOM 3875 N N . PRO A 1 480 ? 14.931 -21.037 -4.994 1.00 84.06 480 PRO A N 1
ATOM 3876 C CA . PRO A 1 480 ? 15.135 -22.471 -4.874 1.00 84.06 480 PRO A CA 1
ATOM 3877 C C . PRO A 1 480 ? 15.055 -23.083 -6.271 1.00 84.06 480 PRO A C 1
ATOM 3879 O O . PRO A 1 480 ? 13.983 -23.435 -6.765 1.00 84.06 480 PRO A O 1
ATOM 3882 N N . GLN A 1 481 ? 16.188 -23.137 -6.963 1.00 71.12 481 GLN A N 1
ATOM 3883 C CA . GLN A 1 481 ? 16.356 -24.022 -8.115 1.00 71.12 481 GLN A CA 1
ATOM 3884 C C . GLN A 1 481 ? 16.488 -25.460 -7.613 1.00 71.12 481 GLN A C 1
ATOM 3886 O O . GLN A 1 481 ? 16.771 -25.645 -6.435 1.00 71.12 481 GLN A O 1
ATOM 3891 N N . ASN A 1 482 ? 16.309 -26.447 -8.501 1.00 55.44 482 ASN A N 1
ATOM 3892 C CA . ASN A 1 482 ? 16.448 -27.895 -8.256 1.00 55.44 482 ASN A CA 1
ATOM 3893 C C . ASN A 1 482 ? 17.882 -28.304 -7.830 1.00 55.44 482 ASN A C 1
ATOM 3895 O O . ASN A 1 482 ? 18.538 -29.110 -8.486 1.00 55.44 482 ASN A O 1
ATOM 3899 N N . LYS A 1 483 ? 18.405 -27.675 -6.786 1.00 56.59 483 LYS A N 1
ATOM 3900 C CA . LYS A 1 483 ? 19.509 -28.125 -5.953 1.00 56.59 483 LYS A CA 1
ATOM 3901 C C . LYS A 1 483 ? 18.886 -28.884 -4.784 1.00 56.59 483 LYS A C 1
ATOM 3903 O O . LYS A 1 483 ? 17.702 -28.685 -4.510 1.00 56.59 483 LYS A O 1
ATOM 3908 N N . ASP A 1 484 ? 19.664 -29.735 -4.123 1.00 62.47 484 ASP A N 1
ATOM 3909 C CA . ASP A 1 484 ? 19.214 -30.428 -2.915 1.00 62.47 484 ASP A CA 1
ATOM 3910 C C . ASP A 1 484 ? 18.516 -29.446 -1.967 1.00 62.47 484 ASP A C 1
ATOM 3912 O O . ASP A 1 484 ? 19.034 -28.355 -1.704 1.00 62.47 484 ASP A O 1
ATOM 3916 N N . GLU A 1 485 ? 17.335 -29.822 -1.470 1.00 60.53 485 GLU A N 1
ATOM 3917 C CA . GLU A 1 485 ? 16.479 -28.946 -0.659 1.00 60.53 485 GLU A CA 1
ATOM 3918 C C . GLU A 1 485 ? 17.221 -28.377 0.558 1.00 60.53 485 GLU A C 1
ATOM 3920 O O . GLU A 1 485 ? 16.918 -27.277 1.001 1.00 60.53 485 GLU A O 1
ATOM 3925 N N . ASN A 1 486 ? 18.261 -29.064 1.038 1.00 65.62 486 ASN A N 1
ATOM 3926 C CA . ASN A 1 486 ? 19.086 -28.650 2.173 1.00 65.62 486 ASN A CA 1
ATOM 3927 C C . ASN A 1 486 ? 20.114 -27.538 1.862 1.00 65.62 486 ASN A C 1
ATOM 3929 O O . ASN A 1 486 ? 20.633 -26.925 2.793 1.00 65.62 486 ASN A O 1
ATOM 3933 N N . ASP A 1 487 ? 20.420 -27.246 0.591 1.00 77.25 487 ASP A N 1
ATOM 3934 C CA . ASP A 1 487 ? 21.422 -26.227 0.205 1.00 77.25 487 ASP A CA 1
ATOM 3935 C C . ASP A 1 487 ? 20.790 -24.884 -0.221 1.00 77.25 487 ASP A C 1
ATOM 3937 O O . ASP A 1 487 ? 21.481 -23.877 -0.392 1.00 77.25 487 ASP A O 1
ATOM 3941 N N . SER A 1 488 ? 19.462 -24.826 -0.367 1.00 88.06 488 SER A N 1
ATOM 3942 C CA . SER A 1 488 ? 18.754 -23.586 -0.704 1.00 88.06 488 SER A CA 1
ATOM 3943 C C . SER A 1 488 ? 18.356 -22.795 0.543 1.00 88.06 488 SER A C 1
ATOM 3945 O O . SER A 1 488 ? 17.747 -23.325 1.466 1.00 88.06 488 SER A O 1
ATOM 3947 N N . MET A 1 489 ? 18.629 -21.488 0.547 1.00 91.62 489 MET A N 1
ATOM 3948 C CA . MET A 1 489 ? 18.303 -20.588 1.664 1.00 91.62 489 MET A CA 1
ATOM 3949 C C . MET A 1 489 ? 16.795 -20.337 1.824 1.00 91.62 489 MET A C 1
ATOM 3951 O O . MET A 1 489 ? 16.306 -20.078 2.922 1.00 91.62 489 MET A O 1
ATOM 3955 N N . PHE A 1 490 ? 16.047 -20.420 0.729 1.00 92.31 490 PHE A N 1
ATOM 3956 C CA . PHE A 1 490 ? 14.591 -20.339 0.725 1.00 92.31 490 PHE A CA 1
ATOM 3957 C C . PHE A 1 490 ? 14.012 -21.589 0.079 1.00 92.31 490 PHE A C 1
ATOM 3959 O O . PHE A 1 490 ? 14.642 -22.190 -0.785 1.00 92.31 490 PHE A O 1
ATOM 3966 N N . MET A 1 491 ? 12.799 -21.946 0.467 1.00 90.69 491 MET A N 1
ATOM 3967 C CA . MET A 1 491 ? 12.009 -23.028 -0.104 1.00 90.69 491 MET A CA 1
ATOM 3968 C C . MET A 1 491 ? 10.673 -22.491 -0.621 1.00 90.69 491 MET A C 1
ATOM 3970 O O . MET A 1 491 ? 10.319 -21.331 -0.390 1.00 90.69 491 MET A O 1
ATOM 3974 N N . ARG A 1 492 ? 9.921 -23.337 -1.319 1.00 86.69 492 ARG A N 1
ATOM 3975 C CA . ARG A 1 492 ? 8.514 -23.099 -1.651 1.00 86.69 492 ARG A CA 1
ATOM 3976 C C . ARG A 1 492 ? 7.698 -24.202 -0.987 1.00 86.69 492 ARG A C 1
ATOM 3978 O O . ARG A 1 492 ? 8.131 -25.346 -1.007 1.00 86.69 492 ARG A O 1
ATOM 3985 N N . PHE A 1 493 ? 6.529 -23.871 -0.441 1.00 83.88 493 PHE A N 1
ATOM 3986 C CA . PHE A 1 493 ? 5.617 -24.886 0.109 1.00 83.88 493 PHE A CA 1
ATOM 3987 C C . PHE A 1 493 ? 5.083 -25.826 -0.980 1.00 83.88 493 PHE A C 1
ATOM 3989 O O . PHE A 1 493 ? 4.798 -26.988 -0.724 1.00 83.88 493 PHE A O 1
ATOM 3996 N N . LYS A 1 494 ? 5.002 -25.331 -2.223 1.00 78.19 494 LYS A N 1
ATOM 3997 C CA . LYS A 1 494 ? 4.608 -26.101 -3.405 1.00 78.19 494 LYS A CA 1
ATOM 3998 C C . LYS A 1 494 ? 5.677 -26.038 -4.481 1.00 78.19 494 LYS A C 1
ATOM 4000 O O . LYS A 1 494 ? 6.370 -25.028 -4.622 1.00 78.19 494 LYS A O 1
ATOM 4005 N N . ASN A 1 495 ? 5.731 -27.068 -5.320 1.00 72.25 495 ASN A N 1
ATOM 4006 C CA . ASN A 1 495 ? 6.631 -27.130 -6.471 1.00 72.25 495 ASN A CA 1
ATOM 4007 C C . ASN A 1 495 ? 6.136 -26.269 -7.658 1.00 72.25 495 ASN A C 1
ATOM 4009 O O . ASN A 1 495 ? 5.971 -26.743 -8.780 1.00 72.25 495 ASN A O 1
ATOM 4013 N N . ASP A 1 496 ? 5.858 -24.989 -7.397 1.00 75.75 496 ASP A N 1
ATOM 4014 C CA . ASP A 1 496 ? 5.495 -23.984 -8.396 1.00 75.75 496 ASP A CA 1
ATOM 4015 C C . ASP A 1 496 ? 6.672 -23.030 -8.624 1.00 75.75 496 ASP A C 1
ATOM 4017 O O . ASP A 1 496 ? 7.097 -22.311 -7.724 1.00 75.75 496 ASP A O 1
ATOM 4021 N N . LYS A 1 497 ? 7.168 -22.951 -9.861 1.00 73.25 497 LYS A N 1
ATOM 4022 C CA . LYS A 1 497 ? 8.281 -22.062 -10.235 1.00 73.25 497 LYS A CA 1
ATOM 4023 C C . LYS A 1 497 ? 7.981 -20.580 -9.989 1.00 73.25 497 LYS A C 1
ATOM 4025 O O . LYS A 1 497 ? 8.915 -19.798 -9.817 1.00 73.25 497 LYS A O 1
ATOM 4030 N N . GLN A 1 498 ? 6.710 -20.179 -9.984 1.00 73.06 498 GLN A N 1
ATOM 4031 C CA . GLN A 1 498 ? 6.285 -18.802 -9.715 1.00 73.06 498 GLN A CA 1
ATOM 4032 C C . GLN A 1 498 ? 5.757 -18.595 -8.289 1.00 73.06 498 GLN A C 1
ATOM 4034 O O . GLN A 1 498 ? 5.369 -17.467 -7.954 1.00 73.06 498 GLN A O 1
ATOM 4039 N N . GLY A 1 499 ? 5.776 -19.646 -7.466 1.00 78.75 499 GLY A N 1
ATOM 4040 C CA . GLY A 1 499 ? 5.238 -19.663 -6.113 1.00 78.75 499 GLY A CA 1
ATOM 4041 C C . GLY A 1 499 ? 5.975 -18.739 -5.147 1.00 78.75 499 GLY A C 1
ATOM 4042 O O . GLY A 1 499 ? 7.088 -18.265 -5.410 1.00 78.75 499 GLY A O 1
ATOM 4043 N N . LEU A 1 500 ? 5.328 -18.475 -4.011 1.00 88.94 500 LEU A N 1
ATOM 4044 C CA . LEU A 1 500 ? 5.910 -17.693 -2.926 1.00 88.94 500 LEU A CA 1
ATOM 4045 C C . LEU A 1 500 ? 7.048 -18.469 -2.258 1.00 88.94 500 LEU A C 1
ATOM 4047 O O . LEU A 1 500 ? 6.979 -19.687 -2.111 1.00 88.94 500 LEU A O 1
ATOM 4051 N N . ILE A 1 501 ? 8.082 -17.748 -1.833 1.00 92.38 501 ILE A N 1
ATOM 4052 C CA . ILE A 1 501 ? 9.234 -18.327 -1.140 1.00 92.38 501 ILE A CA 1
ATOM 4053 C C . ILE A 1 501 ? 9.157 -18.082 0.372 1.00 92.38 501 ILE A C 1
ATOM 4055 O O . ILE A 1 501 ? 8.704 -17.026 0.833 1.00 92.38 501 ILE A O 1
ATOM 4059 N N . HIS A 1 502 ? 9.631 -19.040 1.156 1.00 93.50 502 HIS A N 1
ATOM 4060 C CA . HIS A 1 502 ? 9.705 -18.991 2.617 1.00 93.50 502 HIS A CA 1
ATOM 4061 C C . HIS A 1 502 ? 11.121 -19.383 3.068 1.00 93.50 502 HIS A C 1
ATOM 4063 O O . HIS A 1 502 ? 11.761 -20.161 2.357 1.00 93.50 502 HIS A O 1
ATOM 4069 N N . PRO A 1 503 ? 11.669 -18.831 4.169 1.00 94.19 503 PRO A N 1
ATOM 4070 C CA . PRO A 1 503 ? 12.953 -19.291 4.695 1.00 94.19 503 PRO A CA 1
ATOM 4071 C C . PRO A 1 503 ? 12.957 -20.806 4.883 1.00 94.19 503 PRO A C 1
ATOM 4073 O O . PRO A 1 503 ? 12.007 -21.359 5.429 1.00 94.19 503 PRO A O 1
ATOM 4076 N N . ASN A 1 504 ? 14.010 -21.464 4.411 1.00 91.69 504 ASN A N 1
ATOM 4077 C CA . ASN A 1 504 ? 14.150 -22.901 4.575 1.00 91.69 504 ASN A CA 1
ATOM 4078 C C . ASN A 1 504 ? 14.638 -23.214 6.002 1.00 91.69 504 ASN A C 1
ATOM 4080 O O . ASN A 1 504 ? 15.745 -22.785 6.343 1.00 91.69 504 ASN A O 1
ATOM 4084 N N . PRO A 1 505 ? 13.869 -23.951 6.826 1.00 88.88 505 PRO A N 1
ATOM 4085 C CA . PRO A 1 505 ? 14.283 -24.293 8.187 1.00 88.88 505 PRO A CA 1
ATOM 4086 C C . PRO A 1 505 ? 15.539 -25.178 8.224 1.00 88.88 505 PRO A C 1
ATOM 4088 O O . PRO A 1 505 ? 16.290 -25.118 9.194 1.00 88.88 505 PRO A O 1
ATOM 4091 N N . ASN A 1 506 ? 15.818 -25.931 7.155 1.00 86.25 506 ASN A N 1
ATOM 4092 C CA . ASN A 1 506 ? 16.963 -26.844 7.079 1.00 86.25 506 ASN A CA 1
ATOM 4093 C C . ASN A 1 506 ? 18.272 -26.147 6.670 1.00 86.25 506 ASN A C 1
ATOM 4095 O O . ASN A 1 506 ? 19.343 -26.756 6.694 1.00 86.25 506 ASN A O 1
ATOM 4099 N N . PHE A 1 507 ? 18.221 -24.867 6.289 1.00 87.19 507 PHE A N 1
ATOM 4100 C CA . PHE A 1 507 ? 19.404 -24.139 5.847 1.00 87.19 507 PHE A CA 1
ATOM 4101 C C . PHE A 1 507 ? 20.239 -23.626 7.031 1.00 87.19 507 PHE A C 1
ATOM 4103 O O . PHE A 1 507 ? 19.814 -22.760 7.794 1.00 87.19 507 PHE A O 1
ATOM 4110 N N . SER A 1 508 ? 21.480 -24.102 7.151 1.00 85.19 508 SER A N 1
ATOM 4111 C CA . SER A 1 508 ? 22.315 -23.893 8.346 1.00 85.19 508 SER A CA 1
ATOM 4112 C C . SER A 1 508 ? 23.142 -22.595 8.369 1.00 85.19 508 SER A C 1
ATOM 4114 O O . SER A 1 508 ? 23.553 -22.137 9.439 1.00 85.19 508 SER A O 1
ATOM 4116 N N . LYS A 1 509 ? 23.414 -21.957 7.220 1.00 89.62 509 LYS A N 1
ATOM 4117 C CA . LYS A 1 509 ? 24.328 -20.794 7.137 1.00 89.62 509 LYS A CA 1
ATOM 4118 C C . LYS A 1 509 ? 23.621 -19.474 7.481 1.00 89.62 509 LYS A C 1
ATOM 4120 O O . LYS A 1 509 ? 23.334 -18.660 6.604 1.00 89.62 509 LYS A O 1
ATOM 4125 N N . LEU A 1 510 ? 23.391 -19.217 8.770 1.00 91.75 510 LEU A N 1
ATOM 4126 C CA . LEU A 1 510 ? 22.671 -18.026 9.262 1.00 91.75 510 LEU A CA 1
ATOM 4127 C C . LEU A 1 510 ? 23.247 -16.675 8.791 1.00 91.75 510 LEU A C 1
ATOM 4129 O O . LEU A 1 510 ? 22.497 -15.719 8.586 1.00 91.75 510 LEU A O 1
ATOM 4133 N N . SER A 1 511 ? 24.560 -16.584 8.556 1.00 93.38 511 SER A N 1
ATOM 4134 C CA . SER A 1 511 ? 25.205 -15.368 8.030 1.00 93.38 511 SER A CA 1
ATOM 4135 C C . SER A 1 511 ? 24.689 -14.963 6.644 1.00 93.38 511 SER A C 1
ATOM 4137 O O . SER A 1 511 ? 24.674 -13.775 6.311 1.00 93.38 511 SER A O 1
ATOM 4139 N N . ASN A 1 512 ? 24.205 -15.919 5.847 1.00 93.31 512 ASN A N 1
ATOM 4140 C CA . ASN A 1 512 ? 23.596 -15.631 4.552 1.00 93.31 512 ASN A CA 1
ATOM 4141 C C . ASN A 1 512 ? 22.218 -14.971 4.726 1.00 93.31 512 ASN A C 1
ATOM 4143 O O . ASN A 1 512 ? 21.910 -14.024 4.001 1.00 93.31 512 ASN A O 1
ATOM 4147 N N . PHE A 1 513 ? 21.422 -15.391 5.721 1.00 94.69 513 PHE A N 1
ATOM 4148 C CA . PHE A 1 513 ? 20.165 -14.718 6.086 1.00 94.69 513 PHE A CA 1
ATOM 4149 C C . PHE A 1 513 ? 20.403 -13.278 6.542 1.00 94.69 513 PHE A C 1
ATOM 4151 O O . PHE A 1 513 ? 19.707 -12.368 6.085 1.00 94.69 513 PHE A O 1
ATOM 4158 N N . GLU A 1 514 ? 21.428 -13.045 7.367 1.00 94.44 514 GLU A N 1
ATOM 4159 C CA . GLU A 1 514 ? 21.813 -11.690 7.773 1.00 94.44 514 GLU A CA 1
ATOM 4160 C C . GLU A 1 514 ? 22.197 -10.831 6.558 1.00 94.44 514 GLU A C 1
ATOM 4162 O O . GLU A 1 514 ? 21.736 -9.694 6.413 1.00 94.44 514 GLU A O 1
ATOM 4167 N N . PHE A 1 515 ? 23.005 -11.382 5.649 1.00 95.25 515 PHE A N 1
ATOM 4168 C CA . PHE A 1 515 ? 23.419 -10.691 4.433 1.00 95.25 515 PHE A CA 1
ATOM 4169 C C . PHE A 1 515 ? 22.235 -10.353 3.517 1.00 95.25 515 PHE A C 1
ATOM 4171 O O . PHE A 1 515 ? 22.133 -9.219 3.044 1.00 95.25 515 PHE A O 1
ATOM 4178 N N . ALA A 1 516 ? 21.304 -11.286 3.306 1.00 94.94 516 ALA A N 1
ATOM 4179 C CA . ALA A 1 516 ? 20.104 -11.027 2.515 1.00 94.94 516 ALA A CA 1
ATOM 4180 C C . ALA A 1 516 ? 19.214 -9.953 3.153 1.00 94.94 516 ALA A C 1
ATOM 4182 O O . ALA A 1 516 ? 18.730 -9.065 2.448 1.00 94.94 516 ALA A O 1
ATOM 4183 N N . GLY A 1 517 ? 19.052 -9.972 4.480 1.00 94.88 517 GLY A N 1
ATOM 4184 C CA . GLY A 1 517 ? 18.344 -8.922 5.214 1.00 94.88 517 GLY A CA 1
ATOM 4185 C C . GLY A 1 517 ? 18.988 -7.546 5.021 1.00 94.88 517 GLY A C 1
ATOM 4186 O O . GLY A 1 517 ? 18.299 -6.568 4.713 1.00 94.88 517 GLY A O 1
ATOM 4187 N N . LYS A 1 518 ? 20.324 -7.465 5.104 1.00 94.50 518 LYS A N 1
ATOM 4188 C CA . LYS A 1 518 ? 21.074 -6.231 4.817 1.00 94.50 518 LYS A CA 1
ATOM 4189 C C . LYS A 1 518 ? 20.915 -5.783 3.363 1.00 94.50 518 LYS A C 1
ATOM 4191 O O . LYS A 1 518 ? 20.758 -4.586 3.128 1.00 94.50 518 LYS A O 1
ATOM 4196 N N . LEU A 1 519 ? 20.876 -6.706 2.398 1.00 95.19 519 LEU A N 1
ATOM 4197 C CA . LEU A 1 519 ? 20.630 -6.381 0.988 1.00 95.19 519 LEU A CA 1
ATOM 4198 C C . LEU A 1 519 ? 19.232 -5.788 0.765 1.00 95.19 519 LEU A C 1
ATOM 4200 O O . LEU A 1 519 ? 19.096 -4.795 0.048 1.00 95.19 519 LEU A O 1
ATOM 4204 N N . VAL A 1 520 ? 18.199 -6.343 1.406 1.00 95.00 520 VAL A N 1
ATOM 4205 C CA . VAL A 1 520 ? 16.839 -5.781 1.368 1.00 95.00 520 VAL A CA 1
ATOM 4206 C C . VAL A 1 520 ? 16.823 -4.376 1.981 1.00 95.00 520 VAL A C 1
ATOM 4208 O O . VAL A 1 520 ? 16.312 -3.439 1.365 1.00 95.00 520 VAL A O 1
ATOM 4211 N N . GLY A 1 521 ? 17.447 -4.191 3.149 1.00 93.75 521 GLY A N 1
ATOM 4212 C CA . GLY A 1 521 ? 17.585 -2.875 3.782 1.00 93.75 521 GLY A CA 1
ATOM 4213 C C . GLY A 1 521 ? 18.326 -1.867 2.897 1.00 93.75 521 GLY A C 1
ATOM 4214 O O . GLY A 1 521 ? 17.907 -0.716 2.768 1.00 93.75 521 GLY A O 1
ATOM 4215 N N . LYS A 1 522 ? 19.381 -2.311 2.210 1.00 92.81 522 LYS A N 1
ATOM 4216 C CA . LYS A 1 522 ? 20.138 -1.507 1.249 1.00 92.81 522 LYS A CA 1
ATOM 4217 C C . LYS A 1 522 ? 19.300 -1.098 0.040 1.00 92.81 522 LYS A C 1
ATOM 4219 O O . LYS A 1 522 ? 19.329 0.067 -0.345 1.00 92.81 522 LYS A O 1
ATOM 4224 N N . SER A 1 523 ? 18.507 -2.009 -0.519 1.00 93.56 523 SER A N 1
ATOM 4225 C CA . SER A 1 523 ? 17.566 -1.702 -1.603 1.00 93.56 523 SER A CA 1
ATOM 4226 C C . SER A 1 523 ? 16.586 -0.587 -1.208 1.00 93.56 523 SER A C 1
ATOM 4228 O O . SER A 1 523 ? 16.380 0.359 -1.974 1.00 93.56 523 SER A O 1
ATOM 4230 N N . LEU A 1 524 ? 16.038 -0.648 0.013 1.00 93.19 524 LEU A N 1
ATOM 4231 C CA . LEU A 1 524 ? 15.136 0.375 0.554 1.00 93.19 524 LEU A CA 1
ATOM 4232 C C . LEU A 1 524 ? 15.844 1.719 0.782 1.00 93.19 524 LEU A C 1
ATOM 4234 O O . LEU A 1 524 ? 15.293 2.765 0.431 1.00 93.19 524 LEU A O 1
ATOM 4238 N N . LEU A 1 525 ? 17.068 1.694 1.317 1.00 91.56 525 LEU A N 1
ATOM 4239 C CA . LEU A 1 525 ? 17.896 2.885 1.503 1.00 91.56 525 LEU A CA 1
ATOM 4240 C C . LEU A 1 525 ? 18.212 3.559 0.164 1.00 91.56 525 LEU A C 1
ATOM 4242 O O . LEU A 1 525 ? 17.978 4.755 0.008 1.00 91.56 525 LEU A O 1
ATOM 4246 N N . ASP A 1 526 ? 18.696 2.804 -0.820 1.00 90.12 526 ASP A N 1
ATOM 4247 C CA . ASP A 1 526 ? 19.037 3.332 -2.141 1.00 90.12 526 ASP A CA 1
ATOM 4248 C C . ASP A 1 526 ? 17.801 3.902 -2.854 1.00 90.12 526 ASP A C 1
ATOM 4250 O O . ASP A 1 526 ? 17.881 4.965 -3.471 1.00 90.12 526 ASP A O 1
ATOM 4254 N N . ALA A 1 527 ? 16.640 3.250 -2.726 1.00 91.25 527 ALA A N 1
ATOM 4255 C CA . ALA A 1 527 ? 15.380 3.759 -3.267 1.00 91.25 527 ALA A CA 1
ATOM 4256 C C . ALA A 1 527 ? 14.962 5.108 -2.649 1.00 91.25 527 ALA A C 1
ATOM 4258 O O . ALA A 1 527 ? 14.352 5.926 -3.340 1.00 91.25 527 ALA A O 1
ATOM 4259 N N . SER A 1 528 ? 15.335 5.375 -1.391 1.00 91.62 528 SER A N 1
ATOM 4260 C CA . SER A 1 528 ? 15.031 6.643 -0.714 1.00 91.62 528 SER A CA 1
ATOM 4261 C C . SER A 1 528 ? 15.762 7.856 -1.310 1.00 91.62 528 SER A C 1
ATOM 4263 O O . SER A 1 528 ? 15.300 8.982 -1.134 1.00 91.62 528 SER A O 1
ATOM 4265 N N . PHE A 1 529 ? 16.861 7.655 -2.050 1.00 86.50 529 PHE A N 1
ATOM 4266 C CA . PHE A 1 529 ? 17.626 8.725 -2.714 1.00 86.50 529 PHE A CA 1
ATOM 4267 C C . PHE A 1 529 ? 17.165 9.023 -4.151 1.00 86.50 529 PHE A C 1
ATOM 4269 O O . PHE A 1 529 ? 17.757 9.860 -4.829 1.00 86.50 529 PHE A O 1
ATOM 4276 N N . GLY A 1 530 ? 16.105 8.362 -4.626 1.00 81.50 530 GLY A N 1
ATOM 4277 C CA . GLY A 1 530 ? 15.477 8.638 -5.917 1.00 81.50 530 GLY A CA 1
ATOM 4278 C C . GLY A 1 530 ? 15.561 7.489 -6.923 1.00 81.50 530 GLY A C 1
ATOM 4279 O O . GLY A 1 530 ? 16.218 6.465 -6.726 1.00 81.50 530 GLY A O 1
ATOM 4280 N N . THR A 1 531 ? 14.876 7.664 -8.053 1.00 76.50 531 THR A N 1
ATOM 4281 C CA . THR A 1 531 ? 14.663 6.616 -9.069 1.00 76.50 531 THR A CA 1
ATOM 4282 C C . THR A 1 531 ? 15.956 6.105 -9.705 1.00 76.50 531 THR A C 1
ATOM 4284 O O . THR A 1 531 ? 16.073 4.910 -9.963 1.00 76.50 531 THR A O 1
ATOM 4287 N N . ASN A 1 532 ? 16.961 6.966 -9.884 1.00 78.19 532 ASN A N 1
ATOM 4288 C CA . ASN A 1 532 ? 18.260 6.591 -10.458 1.00 78.19 532 ASN A CA 1
ATOM 4289 C C . ASN A 1 532 ? 19.089 5.675 -9.538 1.00 78.19 532 ASN A C 1
ATOM 4291 O O . ASN A 1 532 ? 20.005 4.983 -9.990 1.00 78.19 532 ASN A O 1
ATOM 4295 N N . HIS A 1 533 ? 18.780 5.663 -8.241 1.00 80.00 533 HIS A N 1
ATOM 4296 C CA . HIS A 1 533 ? 19.472 4.849 -7.244 1.00 80.00 533 HIS A CA 1
ATOM 4297 C C . HIS A 1 533 ? 18.762 3.523 -6.970 1.00 80.00 533 HIS A C 1
ATOM 4299 O O . HIS A 1 533 ? 19.418 2.569 -6.555 1.00 80.00 533 HIS A O 1
ATOM 4305 N N . LYS A 1 534 ? 17.463 3.454 -7.273 1.00 85.12 534 LYS A N 1
ATOM 4306 C CA . LYS A 1 534 ? 16.586 2.318 -7.011 1.00 85.12 534 LYS A CA 1
ATOM 4307 C C . LYS A 1 534 ? 17.090 1.030 -7.671 1.00 85.12 534 LYS A C 1
ATOM 4309 O O . LYS A 1 534 ? 17.180 0.933 -8.894 1.00 85.12 534 LYS A O 1
ATOM 4314 N N . CYS A 1 535 ? 17.349 0.027 -6.838 1.00 87.94 535 CYS A N 1
ATOM 4315 C CA . CYS A 1 535 ? 17.601 -1.356 -7.235 1.00 87.94 535 CYS A CA 1
ATOM 4316 C C . CYS A 1 535 ? 16.588 -2.224 -6.492 1.00 87.94 535 CYS A C 1
ATOM 4318 O O . CYS A 1 535 ? 16.588 -2.225 -5.265 1.00 87.94 535 CYS A O 1
ATOM 4320 N N . LEU A 1 536 ? 15.673 -2.878 -7.206 1.00 86.25 536 LEU A N 1
ATOM 4321 C CA . LEU A 1 536 ? 14.591 -3.654 -6.597 1.00 86.25 536 LEU A CA 1
ATOM 4322 C C . LEU A 1 536 ? 15.051 -5.075 -6.266 1.00 86.25 536 LEU A C 1
ATOM 4324 O O . LEU A 1 536 ? 15.775 -5.688 -7.047 1.00 86.25 536 LEU A O 1
ATOM 4328 N N . ILE A 1 537 ? 14.581 -5.603 -5.136 1.00 91.44 537 ILE A N 1
ATOM 4329 C CA . ILE A 1 537 ? 14.717 -7.021 -4.804 1.00 91.44 537 ILE A CA 1
ATOM 4330 C C . ILE A 1 537 ? 13.712 -7.811 -5.641 1.00 91.44 537 ILE A C 1
ATOM 4332 O O . ILE A 1 537 ? 12.505 -7.600 -5.526 1.00 91.44 537 ILE A O 1
ATOM 4336 N N . ASN A 1 538 ? 14.210 -8.709 -6.488 1.00 87.62 538 ASN A N 1
ATOM 4337 C CA . ASN A 1 538 ? 13.372 -9.591 -7.295 1.00 87.62 538 ASN A CA 1
ATOM 4338 C C . ASN A 1 538 ? 13.107 -10.900 -6.537 1.00 87.62 538 ASN A C 1
ATOM 4340 O O . ASN A 1 538 ? 13.761 -11.909 -6.787 1.00 87.62 538 ASN A O 1
ATOM 4344 N N . ALA A 1 539 ? 12.192 -10.851 -5.569 1.00 89.56 539 ALA A N 1
ATOM 4345 C CA . ALA A 1 539 ? 11.774 -12.005 -4.779 1.00 89.56 539 ALA A CA 1
ATOM 4346 C C . ALA A 1 539 ? 10.295 -11.882 -4.391 1.00 89.56 539 ALA A C 1
ATOM 4348 O O . ALA A 1 539 ? 9.808 -10.786 -4.102 1.00 89.56 539 ALA A O 1
ATOM 4349 N N . ARG A 1 540 ? 9.580 -13.011 -4.370 1.00 90.75 540 ARG A N 1
ATOM 4350 C CA . ARG A 1 540 ? 8.161 -13.088 -3.994 1.00 90.75 540 ARG A CA 1
ATOM 4351 C C . ARG A 1 540 ? 8.024 -13.824 -2.668 1.00 90.75 540 ARG A C 1
ATOM 4353 O O . ARG A 1 540 ? 7.785 -15.022 -2.647 1.00 90.75 540 ARG A O 1
ATOM 4360 N N . PHE A 1 541 ? 8.222 -13.116 -1.565 1.00 94.31 541 PHE A N 1
ATOM 4361 C CA . PHE A 1 541 ? 8.122 -13.709 -0.233 1.00 94.31 541 PHE A CA 1
ATOM 4362 C C . PHE A 1 541 ? 6.683 -14.096 0.126 1.00 94.31 541 PHE A C 1
ATOM 4364 O O . PHE A 1 541 ? 5.729 -13.401 -0.235 1.00 94.31 541 PHE A O 1
ATOM 4371 N N . SER A 1 542 ? 6.558 -15.181 0.882 1.00 94.50 542 SER A N 1
ATOM 4372 C CA . SER A 1 542 ? 5.340 -15.581 1.591 1.00 94.50 542 SER A CA 1
ATOM 4373 C C . SER A 1 542 ? 4.817 -14.464 2.497 1.00 94.50 542 SER A C 1
ATOM 4375 O O . SER A 1 542 ? 5.569 -13.653 3.053 1.00 94.50 542 SER A O 1
ATOM 4377 N N . ARG A 1 543 ? 3.493 -14.400 2.630 1.00 92.12 543 ARG A N 1
ATOM 4378 C CA . ARG A 1 543 ? 2.782 -13.372 3.393 1.00 92.12 543 ARG A CA 1
ATOM 4379 C C . ARG A 1 543 ? 3.062 -13.501 4.883 1.00 92.12 543 ARG A C 1
ATOM 4381 O O . ARG A 1 543 ? 3.303 -12.476 5.517 1.00 92.12 543 ARG A O 1
ATOM 4388 N N . SER A 1 544 ? 3.121 -14.723 5.411 1.00 92.06 544 SER A N 1
ATOM 4389 C CA . SER A 1 544 ? 3.543 -14.993 6.788 1.00 92.06 544 SER A CA 1
ATOM 4390 C C . SER A 1 544 ? 4.949 -14.453 7.067 1.00 92.06 544 SER A C 1
ATOM 4392 O O . SER A 1 544 ? 5.157 -13.797 8.084 1.00 92.06 544 SER A O 1
ATOM 4394 N N . PHE A 1 545 ? 5.916 -14.635 6.162 1.00 95.00 545 PHE A N 1
ATOM 4395 C CA . PHE A 1 545 ? 7.280 -14.140 6.365 1.00 95.00 545 PHE A CA 1
ATOM 4396 C C . PHE A 1 545 ? 7.359 -12.604 6.358 1.00 95.00 545 PHE A C 1
ATOM 4398 O O . PHE A 1 545 ? 7.982 -12.002 7.234 1.00 95.00 545 PHE A O 1
ATOM 4405 N N . LEU A 1 546 ? 6.651 -11.946 5.435 1.00 93.69 546 LEU A N 1
ATOM 4406 C CA . LEU A 1 546 ? 6.530 -10.481 5.425 1.00 93.69 546 LEU A CA 1
ATOM 4407 C C . LEU A 1 546 ? 5.814 -9.944 6.675 1.00 93.69 546 LEU A C 1
ATOM 4409 O O . LEU A 1 546 ? 6.175 -8.885 7.192 1.00 93.69 546 LEU A O 1
ATOM 4413 N N . ALA A 1 547 ? 4.816 -10.673 7.177 1.00 89.69 547 ALA A N 1
ATOM 4414 C CA . ALA A 1 547 ? 4.118 -10.344 8.413 1.00 89.69 547 ALA A CA 1
ATOM 4415 C C . ALA A 1 547 ? 5.076 -10.362 9.616 1.00 89.69 547 ALA A C 1
ATOM 4417 O O . ALA A 1 547 ? 5.046 -9.427 10.419 1.00 89.69 547 ALA A O 1
ATOM 4418 N N . GLN A 1 548 ? 5.991 -11.336 9.694 1.00 91.56 548 GLN A N 1
ATOM 4419 C CA . GLN A 1 548 ? 7.027 -11.384 10.735 1.00 91.56 548 GLN A CA 1
ATOM 4420 C C . GLN A 1 548 ? 7.957 -10.161 10.692 1.00 91.56 548 GLN A C 1
ATOM 4422 O O . GLN A 1 548 ? 8.277 -9.612 11.746 1.00 91.56 548 GLN A O 1
ATOM 4427 N N . TRP A 1 549 ? 8.338 -9.665 9.505 1.00 90.38 549 TRP A N 1
ATOM 4428 C CA . TRP A 1 549 ? 9.234 -8.498 9.371 1.00 90.38 549 TRP A CA 1
ATOM 4429 C C . TRP A 1 549 ? 8.674 -7.230 10.012 1.00 90.38 549 TRP A C 1
ATOM 4431 O O . TRP A 1 549 ? 9.397 -6.466 10.648 1.00 90.38 549 TRP A O 1
ATOM 4441 N N . ILE A 1 550 ? 7.373 -7.000 9.847 1.00 86.69 550 ILE A N 1
ATOM 4442 C CA . ILE A 1 550 ? 6.670 -5.859 10.452 1.00 86.69 550 ILE A CA 1
ATOM 4443 C C . ILE A 1 550 ? 6.078 -6.220 11.833 1.00 86.69 550 ILE A C 1
ATOM 4445 O O . ILE A 1 550 ? 5.429 -5.400 12.492 1.00 86.69 550 ILE A O 1
ATOM 4449 N N . GLY A 1 551 ? 6.338 -7.451 12.285 1.00 82.06 551 GLY A N 1
ATOM 4450 C CA . GLY A 1 551 ? 5.968 -8.033 13.565 1.00 82.06 551 GLY A CA 1
ATOM 4451 C C . GLY A 1 551 ? 4.478 -8.329 13.741 1.00 82.06 551 GLY A C 1
ATOM 4452 O O . GLY A 1 551 ? 4.024 -8.393 14.879 1.00 82.06 551 GLY A O 1
ATOM 4453 N N . LEU A 1 552 ? 3.685 -8.463 12.678 1.00 84.06 552 LEU A N 1
ATOM 4454 C CA . LEU A 1 552 ? 2.292 -8.890 12.851 1.00 84.06 552 LEU A CA 1
ATOM 4455 C C . LEU A 1 552 ? 2.235 -10.264 13.516 1.00 84.06 552 LEU A C 1
ATOM 4457 O O . LEU A 1 552 ? 3.142 -11.085 13.380 1.00 84.06 552 LEU A O 1
ATOM 4461 N N . ARG A 1 553 ? 1.133 -10.514 14.222 1.00 81.44 553 ARG A N 1
ATOM 4462 C CA . ARG A 1 553 ? 0.843 -11.841 14.749 1.00 81.44 553 ARG A CA 1
ATOM 4463 C C . ARG A 1 553 ? 0.597 -12.792 13.579 1.00 81.44 553 ARG A C 1
ATOM 4465 O O . ARG A 1 553 ? -0.152 -12.464 12.658 1.00 81.44 553 ARG A O 1
ATOM 4472 N N . ILE A 1 554 ? 1.233 -13.957 13.627 1.00 86.75 554 ILE A N 1
ATOM 4473 C CA . ILE A 1 554 ? 0.988 -15.025 12.661 1.00 86.75 554 ILE A CA 1
ATOM 4474 C C . ILE A 1 554 ? -0.322 -15.720 13.017 1.00 86.75 554 ILE A C 1
ATOM 4476 O O . ILE A 1 554 ? -0.617 -15.939 14.191 1.00 86.75 554 ILE A O 1
ATOM 4480 N N . ASN A 1 555 ? -1.128 -15.997 11.998 1.00 84.38 555 ASN A N 1
ATOM 4481 C CA . ASN A 1 555 ? -2.411 -16.675 12.116 1.00 84.38 555 ASN A CA 1
ATOM 4482 C C . ASN A 1 555 ? -2.625 -17.599 10.905 1.00 84.38 555 ASN A C 1
ATOM 4484 O O . ASN A 1 555 ? -1.907 -17.507 9.907 1.00 84.38 555 ASN A O 1
ATOM 4488 N N . TYR A 1 556 ? -3.625 -18.475 10.993 1.00 85.88 556 TYR A N 1
ATOM 4489 C CA . TYR A 1 556 ? -3.886 -19.507 9.988 1.00 85.88 556 TYR A CA 1
ATOM 4490 C C . TYR A 1 556 ? -4.266 -18.956 8.600 1.00 85.88 556 TYR A C 1
ATOM 4492 O O . TYR A 1 556 ? -4.144 -19.667 7.609 1.00 85.88 556 TYR A O 1
ATOM 4500 N N . ARG A 1 557 ? -4.720 -17.698 8.490 1.00 86.38 557 ARG A N 1
ATOM 4501 C CA . ARG A 1 557 ? -5.189 -17.119 7.218 1.00 86.38 557 ARG A CA 1
ATOM 4502 C C . ARG A 1 557 ? -4.053 -16.931 6.216 1.00 86.38 557 ARG A C 1
ATOM 4504 O O . ARG A 1 557 ? -4.298 -16.933 5.019 1.00 86.38 557 ARG A O 1
ATOM 4511 N N . TYR A 1 558 ? -2.804 -16.812 6.674 1.00 88.75 558 TYR A N 1
ATOM 4512 C CA . TYR A 1 558 ? -1.662 -16.714 5.759 1.00 88.75 558 TYR A CA 1
ATOM 4513 C C . TYR A 1 558 ? -1.493 -17.962 4.886 1.00 88.75 558 TYR A C 1
ATOM 4515 O O . TYR A 1 558 ? -1.022 -17.833 3.756 1.00 88.75 558 TYR A O 1
ATOM 4523 N N . PHE A 1 559 ? -1.932 -19.135 5.358 1.00 88.75 559 PHE A N 1
ATOM 4524 C CA . PHE A 1 559 ? -1.887 -20.361 4.564 1.00 88.75 559 PHE A CA 1
ATOM 4525 C C . PHE A 1 559 ? -2.733 -20.262 3.293 1.00 88.75 559 PHE A C 1
ATOM 4527 O O . PHE A 1 559 ? -2.342 -20.838 2.292 1.00 88.75 559 PHE A O 1
ATOM 4534 N N . GLU A 1 560 ? -3.799 -19.457 3.252 1.00 88.38 560 GLU A N 1
ATOM 4535 C CA . GLU A 1 560 ? -4.592 -19.255 2.028 1.00 88.38 560 GLU A CA 1
ATOM 4536 C C . GLU A 1 560 ? -3.736 -18.799 0.832 1.00 88.38 560 GLU A C 1
ATOM 4538 O O . GLU A 1 560 ? -4.032 -19.119 -0.318 1.00 88.38 560 GLU A O 1
ATOM 4543 N N . HIS A 1 561 ? -2.647 -18.071 1.095 1.00 86.69 561 HIS A N 1
ATOM 4544 C CA . HIS A 1 561 ? -1.698 -17.638 0.072 1.00 86.69 561 HIS A CA 1
ATOM 4545 C C . HIS A 1 561 ? -0.399 -18.439 0.073 1.00 86.69 561 HIS A C 1
ATOM 4547 O O . HIS A 1 561 ? 0.164 -18.678 -0.995 1.00 86.69 561 HIS A O 1
ATOM 4553 N N . ASP A 1 562 ? 0.100 -18.793 1.256 1.00 88.94 562 ASP A N 1
ATOM 4554 C CA . ASP A 1 562 ? 1.415 -19.409 1.419 1.00 88.94 562 ASP A CA 1
ATOM 4555 C C . ASP A 1 562 ? 1.377 -20.912 1.114 1.00 88.94 562 ASP A C 1
ATOM 4557 O O . ASP A 1 562 ? 2.250 -21.399 0.399 1.00 88.94 562 ASP A O 1
ATOM 4561 N N . ASP A 1 563 ? 0.334 -21.613 1.570 1.00 88.12 563 ASP A N 1
ATOM 4562 C CA . ASP A 1 563 ? 0.048 -23.010 1.231 1.00 88.12 563 ASP A CA 1
ATOM 4563 C C . ASP A 1 563 ? -1.470 -23.252 1.074 1.00 88.12 563 ASP A C 1
ATOM 4565 O O . ASP A 1 563 ? -2.148 -23.729 1.996 1.00 88.12 563 ASP A O 1
ATOM 4569 N N . PRO A 1 564 ? -2.031 -22.917 -0.106 1.00 87.00 564 PRO A N 1
ATOM 4570 C CA . PRO A 1 564 ? -3.465 -23.045 -0.338 1.00 87.00 564 PRO A CA 1
ATOM 4571 C C . PRO A 1 564 ? -4.000 -24.475 -0.178 1.00 87.00 564 PRO A C 1
ATOM 4573 O O . PRO A 1 564 ? -5.183 -24.634 0.115 1.00 87.00 564 PRO A O 1
ATOM 4576 N N . ASP A 1 565 ? -3.165 -25.509 -0.371 1.00 83.38 565 ASP A N 1
ATOM 4577 C CA . ASP A 1 565 ? -3.645 -26.897 -0.282 1.00 83.38 565 ASP A CA 1
ATOM 4578 C C . ASP A 1 565 ? -3.836 -27.284 1.180 1.00 83.38 565 ASP A C 1
ATOM 4580 O O . ASP A 1 565 ? -4.900 -27.792 1.534 1.00 83.38 565 ASP A O 1
ATOM 4584 N N . LEU A 1 566 ? -2.870 -26.964 2.049 1.00 85.62 566 LEU A N 1
ATOM 4585 C CA . LEU A 1 566 ? -3.020 -27.136 3.496 1.00 85.62 566 LEU A CA 1
ATOM 4586 C C . LEU A 1 566 ? -4.194 -26.311 4.042 1.00 85.62 566 LEU A C 1
ATOM 4588 O O . LEU A 1 566 ? -4.970 -26.797 4.873 1.00 85.62 566 LEU A O 1
ATOM 4592 N N . TYR A 1 567 ? -4.354 -25.077 3.548 1.00 87.25 567 TYR A N 1
ATOM 4593 C CA . TYR A 1 567 ? -5.465 -24.219 3.946 1.00 87.25 567 TYR A CA 1
ATOM 4594 C C . TYR A 1 567 ? -6.817 -24.849 3.613 1.00 87.25 567 TYR A C 1
ATOM 4596 O O . TYR A 1 567 ? -7.662 -24.965 4.494 1.00 87.25 567 TYR A O 1
ATOM 4604 N N . VAL A 1 568 ? -7.029 -25.283 2.368 1.00 83.62 568 VAL A N 1
ATOM 4605 C CA . VAL A 1 568 ? -8.317 -25.844 1.939 1.00 83.62 568 VAL A CA 1
ATOM 4606 C C . VAL A 1 568 ? -8.572 -27.222 2.555 1.00 83.62 568 VAL A C 1
ATOM 4608 O O . VAL A 1 568 ? -9.684 -27.477 3.009 1.00 83.62 568 VAL A O 1
ATOM 4611 N N . SER A 1 569 ? -7.567 -28.099 2.585 1.00 80.94 569 SER A N 1
ATOM 4612 C CA . SER A 1 569 ? -7.740 -29.503 2.986 1.00 80.94 569 SER A CA 1
ATOM 4613 C C . SER A 1 569 ? -7.873 -29.712 4.494 1.00 80.94 569 SER A C 1
ATOM 4615 O O . SER A 1 569 ? -8.694 -30.521 4.914 1.00 80.94 569 SER A O 1
ATOM 4617 N N . LYS A 1 570 ? -7.087 -28.995 5.311 1.00 84.12 570 LYS A N 1
ATOM 4618 C CA . LYS A 1 570 ? -7.019 -29.209 6.766 1.00 84.12 570 LYS A CA 1
ATOM 4619 C C . LYS A 1 570 ? -7.624 -28.042 7.533 1.00 84.12 570 LYS A C 1
ATOM 4621 O O . LYS A 1 570 ? -8.548 -28.228 8.315 1.00 84.12 570 LYS A O 1
ATOM 4626 N N . ILE A 1 571 ? -7.130 -26.826 7.301 1.00 89.06 571 ILE A N 1
ATOM 4627 C CA . ILE A 1 571 ? -7.489 -25.659 8.124 1.00 89.06 571 ILE A CA 1
ATOM 4628 C C . ILE A 1 571 ? -8.950 -25.270 7.918 1.00 89.06 571 ILE A C 1
ATOM 4630 O O . ILE A 1 571 ? -9.699 -25.155 8.882 1.00 89.06 571 ILE A O 1
ATOM 4634 N N . LYS A 1 572 ? -9.368 -25.082 6.667 1.00 87.25 572 LYS A N 1
ATOM 4635 C CA . LYS A 1 572 ? -10.739 -24.712 6.326 1.00 87.25 572 LYS A CA 1
ATOM 4636 C C . LYS A 1 572 ? -11.719 -25.815 6.720 1.00 87.25 572 LYS A C 1
ATOM 4638 O O . LYS A 1 572 ? -12.771 -25.512 7.262 1.00 87.25 572 LYS A O 1
ATOM 4643 N N . PHE A 1 573 ? -11.338 -27.080 6.540 1.00 86.31 573 PHE A N 1
ATOM 4644 C CA . PHE A 1 573 ? -12.135 -28.211 7.011 1.00 86.31 573 PHE A CA 1
ATOM 4645 C C . PHE A 1 573 ? -12.374 -28.149 8.528 1.00 86.31 573 PHE A C 1
ATOM 4647 O O . PHE A 1 573 ? -13.519 -28.221 8.957 1.00 86.31 573 PHE A O 1
ATOM 4654 N N . ILE A 1 574 ? -11.328 -27.930 9.330 1.00 89.38 574 ILE A N 1
ATOM 4655 C CA . ILE A 1 574 ? -11.433 -27.774 10.792 1.00 89.38 574 ILE A CA 1
ATOM 4656 C C . ILE A 1 574 ? -12.301 -26.566 11.182 1.00 89.38 574 ILE A C 1
ATOM 4658 O O . ILE A 1 574 ? -13.020 -26.629 12.172 1.00 89.38 574 ILE A O 1
ATOM 4662 N N . LEU A 1 575 ? -12.232 -25.459 10.434 1.00 87.75 575 LEU A N 1
ATOM 4663 C CA . LEU A 1 575 ? -13.016 -24.250 10.720 1.00 87.75 575 LEU A CA 1
ATOM 4664 C C . LEU A 1 575 ? -14.505 -24.404 10.385 1.00 87.75 575 LEU A C 1
ATOM 4666 O O . LEU A 1 575 ? -15.340 -23.835 11.086 1.00 87.75 575 LEU A O 1
ATOM 4670 N N . ASP A 1 576 ? -14.821 -25.144 9.322 1.00 89.12 576 ASP A N 1
ATOM 4671 C CA . ASP A 1 576 ? -16.174 -25.241 8.768 1.00 89.12 576 ASP A CA 1
ATOM 4672 C C . ASP A 1 576 ? -16.954 -26.473 9.284 1.00 89.12 576 ASP A C 1
ATOM 4674 O O . ASP A 1 576 ? -18.147 -26.594 9.002 1.00 89.12 576 ASP A O 1
ATOM 4678 N N . ASN A 1 577 ? -16.316 -27.391 10.025 1.00 85.62 577 ASN A N 1
ATOM 4679 C CA . ASN A 1 577 ? -16.921 -28.650 10.487 1.00 85.62 577 ASN A CA 1
ATOM 4680 C C . ASN A 1 577 ? -16.797 -28.845 12.006 1.00 85.62 577 ASN A C 1
ATOM 4682 O O . ASN A 1 577 ? -15.903 -28.303 12.652 1.00 85.62 577 ASN A O 1
ATOM 4686 N N . ASP A 1 578 ? -17.687 -29.663 12.577 1.00 84.75 578 ASP A N 1
ATOM 4687 C CA . ASP A 1 578 ? -17.564 -30.120 13.965 1.00 84.75 578 ASP A CA 1
ATOM 4688 C C . ASP A 1 578 ? -16.370 -31.076 14.104 1.00 84.75 578 ASP A C 1
ATOM 4690 O O . ASP A 1 578 ? -16.251 -32.064 13.376 1.00 84.75 578 ASP A O 1
ATOM 4694 N N . VAL A 1 579 ? -15.481 -30.765 15.047 1.00 85.00 579 VAL A N 1
ATOM 4695 C CA . VAL A 1 579 ? -14.209 -31.466 15.260 1.00 85.00 579 VAL A CA 1
ATOM 4696 C C . VAL A 1 579 ? -14.251 -32.472 16.407 1.00 85.00 579 VAL A C 1
ATOM 4698 O O . VAL A 1 579 ? -13.244 -33.123 16.672 1.00 85.00 579 VAL A O 1
ATOM 4701 N N . THR A 1 580 ? -15.394 -32.612 17.086 1.00 82.94 580 THR A N 1
ATOM 4702 C CA . THR A 1 580 ? -15.533 -33.431 18.304 1.00 82.94 580 THR A CA 1
ATOM 4703 C C . THR A 1 580 ? -15.087 -34.884 18.103 1.00 82.94 580 THR A C 1
ATOM 4705 O O . THR A 1 580 ? -14.534 -35.479 19.020 1.00 82.94 580 THR A O 1
ATOM 4708 N N . ASN A 1 581 ? -15.260 -35.427 16.892 1.00 78.19 581 ASN A N 1
ATOM 4709 C CA . ASN A 1 581 ? -14.914 -36.810 16.540 1.00 78.19 581 ASN A CA 1
ATOM 4710 C C . ASN A 1 581 ? -13.665 -36.923 15.644 1.00 78.19 581 ASN A C 1
ATOM 4712 O O . ASN A 1 581 ? -13.504 -37.925 14.953 1.00 78.19 581 ASN A O 1
ATOM 4716 N N . LEU A 1 582 ? -12.833 -35.878 15.561 1.00 72.94 582 LEU A N 1
ATOM 4717 C CA . LEU A 1 582 ? -11.633 -35.882 14.712 1.00 72.94 582 LEU A CA 1
ATOM 4718 C C . LEU A 1 582 ? -10.351 -36.274 15.461 1.00 72.94 582 LEU A C 1
ATOM 4720 O O . LEU A 1 582 ? -9.300 -36.314 14.826 1.00 72.94 582 LEU A O 1
ATOM 4724 N N . ASP A 1 583 ? -10.426 -36.505 16.778 1.00 78.62 583 ASP A N 1
ATOM 4725 C CA . ASP A 1 583 ? -9.300 -36.898 17.644 1.00 78.62 583 ASP A CA 1
ATOM 4726 C C . ASP A 1 583 ? -8.018 -36.086 17.385 1.00 78.62 583 ASP A C 1
ATOM 4728 O O . ASP A 1 583 ? -6.902 -36.599 17.322 1.00 78.62 583 ASP A O 1
ATOM 4732 N N . LEU A 1 584 ? -8.186 -34.773 17.198 1.00 75.69 584 LEU A N 1
ATOM 4733 C CA . LEU A 1 584 ? -7.080 -33.859 16.942 1.00 75.69 584 LEU A CA 1
ATOM 4734 C C . LEU A 1 584 ? -6.397 -33.472 18.253 1.00 75.69 584 LEU A C 1
ATOM 4736 O O . LEU A 1 584 ? -7.033 -32.973 19.184 1.00 75.69 584 LEU A O 1
ATOM 4740 N N . TYR A 1 585 ? -5.075 -33.606 18.279 1.00 76.81 585 TYR A N 1
ATOM 4741 C CA . TYR A 1 585 ? -4.227 -33.173 19.386 1.00 76.81 585 TYR A CA 1
ATOM 4742 C C . TYR A 1 585 ? -3.378 -31.962 18.978 1.00 76.81 585 TYR A C 1
ATOM 4744 O O . TYR A 1 585 ? -3.144 -31.709 17.797 1.00 76.81 585 TYR A O 1
ATOM 4752 N N . PHE A 1 586 ? -2.883 -31.201 19.958 1.00 78.81 586 PHE A N 1
ATOM 4753 C CA . PHE A 1 586 ? -1.964 -30.075 19.725 1.00 78.81 586 PHE A CA 1
ATOM 4754 C C . PHE A 1 586 ? -0.515 -30.551 19.499 1.00 78.81 586 PHE A C 1
ATOM 4756 O O . PHE A 1 586 ? 0.418 -30.027 20.105 1.00 78.81 586 PHE A O 1
ATOM 4763 N N . ILE A 1 587 ? -0.344 -31.571 18.655 1.00 74.06 587 ILE A N 1
ATOM 4764 C CA . ILE A 1 587 ? 0.932 -32.192 18.285 1.00 74.06 587 ILE A CA 1
ATOM 4765 C C . ILE A 1 587 ? 0.920 -32.406 16.766 1.00 74.06 587 ILE A C 1
ATOM 4767 O O . ILE A 1 587 ? -0.121 -32.709 16.183 1.00 74.06 587 ILE A O 1
ATOM 4771 N N . GLU A 1 588 ? 2.069 -32.217 16.123 1.00 65.00 588 GLU A N 1
ATOM 4772 C CA . GLU A 1 588 ? 2.287 -32.559 14.718 1.00 65.00 588 GLU A CA 1
ATOM 4773 C C . GLU A 1 588 ? 3.271 -33.731 14.655 1.00 65.00 588 GLU A C 1
ATOM 4775 O O . GLU A 1 588 ? 4.369 -33.661 15.206 1.00 65.00 588 GLU A O 1
ATOM 4780 N N . ASP A 1 589 ? 2.835 -34.832 14.047 1.00 59.94 589 ASP A N 1
ATOM 4781 C CA . ASP A 1 589 ? 3.571 -36.093 14.000 1.00 59.94 589 ASP A CA 1
ATOM 4782 C C . ASP A 1 589 ? 4.723 -36.037 12.981 1.00 59.94 589 ASP A C 1
ATOM 4784 O O . ASP A 1 589 ? 4.525 -36.206 11.778 1.00 59.94 589 ASP A O 1
ATOM 4788 N N . GLU A 1 590 ? 5.957 -35.871 13.461 1.00 55.28 590 GLU A N 1
ATOM 4789 C CA . GLU A 1 590 ? 7.182 -36.183 12.710 1.00 55.28 590 GLU A CA 1
ATOM 4790 C C . GLU A 1 590 ? 7.659 -37.600 13.098 1.00 55.28 590 GLU A C 1
ATOM 4792 O O . GLU A 1 590 ? 8.595 -37.775 13.881 1.00 55.28 590 GLU A O 1
ATOM 4797 N N . LEU A 1 591 ? 6.960 -38.654 12.656 1.00 53.28 591 LEU A N 1
ATOM 4798 C CA . LEU A 1 591 ? 7.190 -40.006 13.193 1.00 53.28 591 LEU A CA 1
ATOM 4799 C C . LEU A 1 591 ? 8.558 -40.593 12.787 1.00 53.28 591 LEU A C 1
ATOM 4801 O O . LEU A 1 591 ? 8.770 -41.027 11.656 1.00 53.28 591 LEU A O 1
ATOM 4805 N N . ASN A 1 592 ? 9.462 -40.689 13.769 1.00 63.88 592 ASN A N 1
ATOM 4806 C CA . ASN A 1 592 ? 10.793 -41.311 13.676 1.00 63.88 592 ASN A CA 1
ATOM 4807 C C . ASN A 1 592 ? 10.822 -42.798 14.097 1.00 63.88 592 ASN A C 1
ATOM 4809 O O . ASN A 1 592 ? 11.876 -43.321 14.461 1.00 63.88 592 ASN A O 1
ATOM 4813 N N . HIS A 1 593 ? 9.681 -43.491 14.059 1.00 70.88 593 HIS A N 1
ATOM 4814 C CA . HIS A 1 593 ? 9.564 -44.907 14.425 1.00 70.88 593 HIS A CA 1
ATOM 4815 C C . HIS A 1 593 ? 9.094 -45.767 13.245 1.00 70.88 593 HIS A C 1
ATOM 4817 O O . HIS A 1 593 ? 8.544 -45.266 12.266 1.00 70.88 593 HIS A O 1
ATOM 4823 N N . VAL A 1 594 ? 9.321 -47.078 13.332 1.00 77.62 594 VAL A N 1
ATOM 4824 C CA . VAL A 1 594 ? 8.860 -48.067 12.350 1.00 77.62 594 VAL A CA 1
ATOM 4825 C C . VAL A 1 594 ? 7.902 -49.036 13.035 1.00 77.62 594 VAL A C 1
ATOM 4827 O O . VAL A 1 594 ? 8.247 -49.640 14.046 1.00 77.62 594 VAL A O 1
ATOM 4830 N N . VAL A 1 595 ? 6.703 -49.210 12.485 1.00 77.31 595 VAL A N 1
ATOM 4831 C CA . VAL A 1 595 ? 5.742 -50.214 12.963 1.00 77.31 595 VAL A CA 1
ATOM 4832 C C . VAL A 1 595 ? 5.946 -51.518 12.187 1.00 77.31 595 VAL A C 1
ATOM 4834 O O . VAL A 1 595 ? 5.970 -51.504 10.956 1.00 77.31 595 VAL A O 1
ATOM 4837 N N . THR A 1 596 ? 6.099 -52.649 12.880 1.00 69.69 596 THR A N 1
ATOM 4838 C CA . THR A 1 596 ? 6.289 -53.984 12.273 1.00 69.69 596 THR A CA 1
ATOM 4839 C C . THR A 1 596 ? 5.342 -55.015 12.915 1.00 69.69 596 THR A C 1
ATOM 4841 O O . THR A 1 596 ? 5.104 -54.949 14.109 1.00 69.69 596 THR A O 1
ATOM 4844 N N . GLY A 1 597 ? 4.757 -55.973 12.178 1.00 61.28 597 GLY A N 1
ATOM 4845 C CA . GLY A 1 597 ? 3.892 -57.026 12.772 1.00 61.28 597 GLY A CA 1
ATOM 4846 C C . GLY A 1 597 ? 2.560 -57.289 12.048 1.00 61.28 597 GLY A C 1
ATOM 4847 O O . GLY A 1 597 ? 2.254 -56.634 11.057 1.00 61.28 597 GLY A O 1
ATOM 4848 N N . ALA A 1 598 ? 1.811 -58.310 12.494 1.00 52.56 598 ALA A N 1
ATOM 4849 C CA . ALA A 1 598 ? 0.673 -58.914 11.780 1.00 52.56 598 ALA A CA 1
ATOM 4850 C C . ALA A 1 598 ? -0.604 -58.038 11.703 1.00 52.56 598 ALA A C 1
ATOM 4852 O O . ALA A 1 598 ? -0.886 -57.225 12.573 1.00 52.56 598 ALA A O 1
ATOM 4853 N N . ILE A 1 599 ? -1.383 -58.258 10.634 1.00 50.31 599 ILE A N 1
ATOM 4854 C CA . ILE A 1 599 ? -2.324 -57.322 9.976 1.00 50.31 599 ILE A CA 1
ATOM 4855 C C . ILE A 1 599 ? -3.761 -57.328 10.559 1.00 50.31 599 ILE A C 1
ATOM 4857 O O . ILE A 1 599 ? -4.711 -56.942 9.889 1.00 50.31 599 ILE A O 1
ATOM 4861 N N . TYR A 1 600 ? -3.972 -57.700 11.821 1.00 49.06 600 TYR A N 1
ATOM 4862 C CA . TYR A 1 600 ? -5.298 -57.542 12.440 1.00 49.06 600 TYR A CA 1
ATOM 4863 C C . TYR A 1 600 ? -5.176 -56.838 13.796 1.00 49.06 600 TYR A C 1
ATOM 4865 O O . TYR A 1 600 ? -4.561 -57.360 14.715 1.00 49.06 600 TYR A O 1
ATOM 4873 N N . ASP A 1 601 ? -5.756 -55.635 13.869 1.00 53.75 601 ASP A N 1
ATOM 4874 C CA . ASP A 1 601 ? -5.969 -54.813 15.073 1.00 53.75 601 ASP A CA 1
ATOM 4875 C C . ASP A 1 601 ? -4.735 -54.167 15.751 1.00 53.75 601 ASP A C 1
ATOM 4877 O O . ASP A 1 601 ? -4.789 -53.730 16.901 1.00 53.75 601 ASP A O 1
ATOM 4881 N N . SER A 1 602 ? -3.617 -54.005 15.027 1.00 65.81 602 SER A N 1
ATOM 4882 C CA . SER A 1 602 ? -2.405 -53.351 15.559 1.00 65.81 602 SER A CA 1
ATOM 4883 C C . SER A 1 602 ? -2.589 -51.864 15.893 1.00 65.81 602 SER A C 1
ATOM 4885 O O . SER A 1 602 ? -1.856 -51.337 16.727 1.00 65.81 602 SER A O 1
ATOM 4887 N N . GLN A 1 603 ? -3.552 -51.179 15.262 1.00 74.75 603 GLN A N 1
ATOM 4888 C CA . GLN A 1 603 ? -3.766 -49.740 15.453 1.00 74.75 603 GLN A CA 1
ATOM 4889 C C . GLN A 1 603 ? -4.214 -49.418 16.883 1.00 74.75 603 GLN A C 1
ATOM 4891 O O . GLN A 1 603 ? -3.630 -48.541 17.508 1.00 74.75 603 GLN A O 1
ATOM 4896 N N . LYS A 1 604 ? -5.153 -50.198 17.443 1.00 85.88 604 LYS A N 1
ATOM 4897 C CA . LYS A 1 604 ? -5.645 -50.028 18.822 1.00 85.88 604 LYS A CA 1
ATOM 4898 C C . LYS A 1 604 ? -4.494 -50.015 19.833 1.00 85.88 604 LYS A C 1
ATOM 4900 O O . LYS A 1 604 ? -4.431 -49.155 20.705 1.00 85.88 604 LYS A O 1
ATOM 4905 N N . ILE A 1 605 ? -3.568 -50.963 19.696 1.00 85.50 605 ILE A N 1
ATOM 4906 C CA . ILE A 1 605 ? -2.432 -51.136 20.611 1.00 85.50 605 ILE A CA 1
ATOM 4907 C C . ILE A 1 605 ? -1.410 -50.004 20.445 1.00 85.50 605 ILE A C 1
ATOM 4909 O O . ILE A 1 605 ? -0.846 -49.533 21.431 1.00 85.50 605 ILE A O 1
ATOM 4913 N N . ILE A 1 606 ? -1.181 -49.540 19.215 1.00 85.31 606 ILE A N 1
ATOM 4914 C CA . ILE A 1 606 ? -0.289 -48.405 18.939 1.00 85.31 606 ILE A CA 1
ATOM 4915 C C . ILE A 1 606 ? -0.877 -47.113 19.518 1.00 85.31 606 ILE A C 1
ATOM 4917 O O . ILE A 1 606 ? -0.160 -46.351 20.165 1.00 85.31 606 ILE A O 1
ATOM 4921 N N . ASP A 1 607 ? -2.181 -46.896 19.361 1.00 84.69 607 ASP A N 1
ATOM 4922 C CA . ASP A 1 607 ? -2.872 -45.738 19.928 1.00 84.69 607 ASP A CA 1
ATOM 4923 C C . ASP A 1 607 ? -2.813 -45.768 21.462 1.00 84.69 607 ASP A C 1
ATOM 4925 O O . ASP A 1 607 ? -2.537 -44.754 22.107 1.00 84.69 607 ASP A O 1
ATOM 4929 N N . TRP A 1 608 ? -2.998 -46.945 22.071 1.00 91.81 608 TRP A N 1
ATOM 4930 C CA . TRP A 1 608 ? -2.828 -47.134 23.513 1.00 91.81 608 TRP A CA 1
ATOM 4931 C C . TRP A 1 608 ? -1.394 -46.879 23.977 1.00 91.81 608 TRP A C 1
ATOM 4933 O O . TRP A 1 608 ? -1.201 -46.243 25.013 1.00 91.81 608 TRP A O 1
ATOM 4943 N N . PHE A 1 609 ? -0.389 -47.294 23.205 1.00 91.06 609 PHE A N 1
ATOM 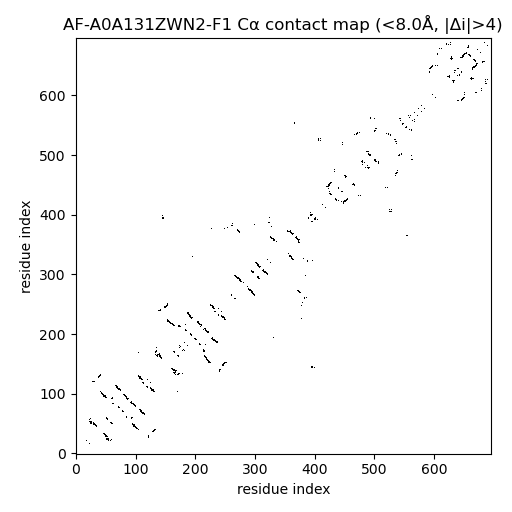4944 C CA . PHE A 1 609 ? 1.010 -46.998 23.501 1.00 91.06 609 PHE A CA 1
ATOM 4945 C C . PHE A 1 609 ? 1.256 -45.489 23.570 1.00 91.06 609 PHE A C 1
ATOM 4947 O O . PHE A 1 609 ? 1.695 -44.985 24.604 1.00 91.06 609 PHE A O 1
ATOM 4954 N N . TRP A 1 610 ? 0.889 -44.741 22.529 1.00 88.25 610 TRP A N 1
ATOM 4955 C CA . TRP A 1 610 ? 1.089 -43.289 22.512 1.00 88.25 610 TRP A CA 1
ATOM 4956 C C . TRP A 1 610 ? 0.258 -42.562 23.573 1.00 88.25 610 TRP A C 1
ATOM 4958 O O . TRP A 1 610 ? 0.749 -41.629 24.212 1.00 88.25 610 TRP A O 1
ATOM 4968 N N . ARG A 1 611 ? -0.967 -43.032 23.840 1.00 89.31 611 ARG A N 1
ATOM 4969 C CA . ARG A 1 611 ? -1.815 -42.511 24.920 1.00 89.31 611 ARG A CA 1
ATOM 4970 C C . ARG A 1 611 ? -1.205 -42.730 26.307 1.00 89.31 611 ARG A C 1
ATOM 4972 O O . ARG A 1 611 ? -1.347 -41.866 27.173 1.00 89.31 611 ARG A O 1
ATOM 4979 N N . SER A 1 612 ? -0.543 -43.862 26.534 1.00 91.31 612 SER A N 1
ATOM 4980 C CA . SER A 1 612 ? 0.171 -44.142 27.784 1.00 91.31 612 SER A CA 1
ATOM 4981 C C . SER A 1 612 ? 1.370 -43.200 27.947 1.00 91.31 612 SER A C 1
ATOM 4983 O O . SER A 1 612 ? 1.470 -42.508 28.962 1.00 91.31 612 SER A O 1
ATOM 4985 N N . LEU A 1 613 ? 2.193 -43.058 26.898 1.00 90.81 613 LEU A N 1
ATOM 4986 C CA . LEU A 1 613 ? 3.363 -42.170 26.877 1.00 90.81 613 LEU A CA 1
ATOM 4987 C C . LEU A 1 613 ? 3.004 -40.697 27.116 1.00 90.81 613 LEU A C 1
ATOM 4989 O O . LEU A 1 613 ? 3.742 -39.995 27.798 1.00 90.81 613 LEU A O 1
ATOM 4993 N N . ALA A 1 614 ? 1.858 -40.220 26.622 1.00 83.94 614 ALA A N 1
ATOM 4994 C CA . ALA A 1 614 ? 1.393 -38.855 26.888 1.00 83.94 614 ALA A CA 1
ATOM 4995 C C . ALA A 1 614 ? 1.211 -38.547 28.392 1.00 83.94 614 ALA A C 1
ATOM 4997 O O . ALA A 1 614 ? 1.195 -37.380 28.781 1.00 83.94 614 ALA A O 1
ATOM 4998 N N . ASN A 1 615 ? 1.087 -39.583 29.230 1.00 86.38 615 ASN A N 1
ATOM 4999 C CA . ASN A 1 615 ? 0.952 -39.487 30.684 1.00 86.38 615 ASN A CA 1
ATOM 5000 C C . ASN A 1 615 ? 2.220 -39.924 31.441 1.00 86.38 615 ASN A C 1
ATOM 5002 O O . ASN A 1 615 ? 2.147 -40.162 32.649 1.00 86.38 615 ASN A O 1
ATOM 5006 N N . PHE A 1 616 ? 3.357 -40.093 30.761 1.00 89.56 616 PHE A N 1
ATOM 5007 C CA . PHE A 1 616 ? 4.621 -40.445 31.410 1.00 89.56 616 PHE A CA 1
ATOM 5008 C C . PHE A 1 616 ? 5.312 -39.210 31.988 1.00 89.56 616 PHE A C 1
ATOM 5010 O O . PHE A 1 616 ? 5.249 -38.113 31.431 1.00 89.56 616 PHE A O 1
ATOM 5017 N N . ASN A 1 617 ? 5.996 -39.396 33.114 1.00 87.81 617 ASN A N 1
ATOM 5018 C CA . ASN A 1 617 ? 6.971 -38.429 33.618 1.00 87.81 617 ASN A CA 1
ATOM 5019 C C . ASN A 1 617 ? 8.382 -38.710 33.053 1.00 87.81 617 ASN A C 1
ATOM 5021 O O . ASN A 1 617 ? 8.615 -39.734 32.409 1.00 87.81 617 ASN A O 1
ATOM 5025 N N . ASP A 1 618 ? 9.339 -37.815 33.309 1.00 85.62 618 ASP A N 1
ATOM 5026 C CA . ASP A 1 618 ? 10.711 -37.925 32.782 1.00 85.62 618 ASP A CA 1
ATOM 5027 C C . ASP A 1 618 ? 11.413 -39.243 33.170 1.00 85.62 618 ASP A C 1
ATOM 5029 O O . ASP A 1 618 ? 12.180 -39.802 32.385 1.00 85.62 618 ASP A O 1
ATOM 5033 N N . GLU A 1 619 ? 11.139 -39.769 34.367 1.00 89.00 619 GLU A N 1
ATOM 5034 C CA . GLU A 1 619 ? 11.710 -41.028 34.859 1.00 89.00 619 GLU A CA 1
ATOM 5035 C C . GLU A 1 619 ? 11.137 -42.236 34.104 1.00 89.00 619 GLU A C 1
ATOM 5037 O O . GLU A 1 619 ? 11.865 -43.160 33.743 1.00 89.00 619 GLU A O 1
ATOM 5042 N N . GLU A 1 620 ? 9.840 -42.213 33.806 1.00 90.81 620 GLU A N 1
ATOM 5043 C CA . GLU A 1 620 ? 9.154 -43.249 33.031 1.00 90.81 620 GLU A CA 1
ATOM 5044 C C . GLU A 1 620 ? 9.586 -43.238 31.562 1.00 90.81 620 GLU A C 1
ATOM 5046 O O . GLU A 1 620 ? 9.811 -44.301 30.981 1.00 90.81 620 GLU A O 1
ATOM 5051 N N . PHE A 1 621 ? 9.808 -42.057 30.979 1.00 89.81 621 PHE A N 1
ATOM 5052 C CA . PHE A 1 621 ? 10.418 -41.938 29.654 1.00 89.81 621 PHE A CA 1
ATOM 5053 C C . PHE A 1 621 ? 11.840 -42.507 29.619 1.00 89.81 621 PHE A C 1
ATOM 5055 O O . PHE A 1 621 ? 12.175 -43.266 28.706 1.00 89.81 621 PHE A O 1
ATOM 5062 N N . ALA A 1 622 ? 12.666 -42.192 30.620 1.00 86.12 622 ALA A N 1
ATOM 5063 C CA . ALA A 1 622 ? 14.023 -42.723 30.722 1.00 86.12 622 ALA A CA 1
ATOM 5064 C C . ALA A 1 622 ? 14.033 -44.255 30.868 1.00 86.12 622 ALA A C 1
ATOM 5066 O O . ALA A 1 622 ? 14.836 -44.930 30.220 1.00 86.12 622 ALA A O 1
ATOM 5067 N N . ARG A 1 623 ? 13.110 -44.814 31.665 1.00 91.19 623 ARG A N 1
ATOM 5068 C CA . ARG A 1 623 ? 12.929 -46.266 31.822 1.00 91.19 623 ARG A CA 1
ATOM 5069 C C . ARG A 1 623 ? 12.453 -46.940 30.546 1.00 91.19 623 ARG A C 1
ATOM 5071 O O . ARG A 1 623 ? 12.992 -47.979 30.185 1.00 91.19 623 ARG A O 1
ATOM 5078 N N . LEU A 1 624 ? 11.489 -46.354 29.837 1.00 92.62 624 LEU A N 1
ATOM 5079 C CA . LEU A 1 624 ? 11.040 -46.871 28.545 1.00 92.62 624 LEU A CA 1
ATOM 5080 C C . LEU A 1 624 ? 12.197 -46.914 27.543 1.00 92.62 624 LEU A C 1
ATOM 5082 O O . LEU A 1 624 ? 12.374 -47.910 26.840 1.00 92.62 624 LEU A O 1
ATOM 5086 N N . LEU A 1 625 ? 13.007 -45.857 27.495 1.00 89.75 625 LEU A N 1
ATOM 5087 C CA . LEU A 1 625 ? 14.157 -45.809 26.603 1.00 89.75 625 LEU A CA 1
ATOM 5088 C C . LEU A 1 625 ? 15.211 -46.850 26.996 1.00 89.75 625 LEU A C 1
ATOM 5090 O O . LEU A 1 625 ? 15.714 -47.566 26.132 1.00 89.75 625 LEU A O 1
ATOM 5094 N N . GLN A 1 626 ? 15.474 -47.021 28.292 1.00 89.25 626 GLN A N 1
ATOM 5095 C CA . GLN A 1 626 ? 16.380 -48.052 28.793 1.00 89.25 626 GLN A CA 1
ATOM 5096 C C . GLN A 1 626 ? 15.866 -49.464 28.491 1.00 89.25 626 GLN A C 1
ATOM 5098 O O . GLN A 1 626 ? 16.635 -50.311 28.046 1.00 89.25 626 GLN A O 1
ATOM 5103 N N . PHE A 1 627 ? 14.568 -49.702 28.666 1.00 91.25 627 PHE A N 1
ATOM 5104 C CA . PHE A 1 627 ? 13.911 -50.975 28.380 1.00 91.25 627 PHE A CA 1
ATOM 5105 C C . PHE A 1 627 ? 14.029 -51.361 26.901 1.00 91.25 627 PHE A C 1
ATOM 5107 O O . PHE A 1 627 ? 14.253 -52.521 26.569 1.00 91.25 627 PHE A O 1
ATOM 5114 N N . THR A 1 628 ? 13.928 -50.383 26.003 1.00 90.56 628 THR A N 1
ATOM 5115 C CA . THR A 1 628 ? 13.843 -50.617 24.555 1.00 90.56 628 THR A CA 1
ATOM 5116 C C . THR A 1 628 ? 15.157 -50.464 23.802 1.00 90.56 628 THR A C 1
ATOM 5118 O O . THR A 1 628 ? 15.324 -51.111 22.774 1.00 90.56 628 THR A O 1
ATOM 5121 N N . THR A 1 629 ? 16.093 -49.654 24.298 1.00 86.25 629 THR A N 1
ATOM 5122 C CA . THR A 1 629 ? 17.386 -49.360 23.646 1.00 86.25 629 THR A CA 1
ATOM 5123 C C . THR A 1 629 ? 18.595 -49.775 24.489 1.00 86.25 629 THR A C 1
ATOM 5125 O O . THR A 1 629 ? 19.726 -49.769 24.011 1.00 86.25 629 THR A O 1
ATOM 5128 N N . GLY A 1 630 ? 18.387 -50.136 25.759 1.00 84.12 630 GLY A N 1
ATOM 5129 C CA . GLY A 1 630 ? 19.463 -50.399 26.717 1.00 84.12 630 GLY A CA 1
ATOM 5130 C C . GLY A 1 630 ? 20.104 -49.138 27.308 1.00 84.12 630 GLY A C 1
ATOM 5131 O O . GLY A 1 630 ? 20.960 -49.255 28.183 1.00 84.12 630 GLY A O 1
ATOM 5132 N N . CYS A 1 631 ? 19.701 -47.937 26.878 1.00 82.19 631 CYS A N 1
ATOM 5133 C CA . CYS A 1 631 ? 20.204 -46.667 27.396 1.00 82.19 631 CYS A CA 1
ATOM 5134 C C . CYS A 1 631 ? 19.054 -45.756 27.840 1.00 82.19 631 CYS A C 1
ATOM 5136 O O . CYS A 1 631 ? 18.033 -45.665 27.172 1.00 82.19 631 CYS A O 1
ATOM 5138 N N . SER A 1 632 ? 19.232 -45.033 28.945 1.00 86.56 632 SER A N 1
ATOM 5139 C CA . SER A 1 632 ? 18.270 -44.023 29.407 1.00 86.56 632 SER A CA 1
ATOM 5140 C C . SER A 1 632 ? 18.371 -42.688 28.656 1.00 86.56 632 SER A C 1
ATOM 5142 O O . SER A 1 632 ? 17.607 -41.771 28.941 1.00 86.56 632 SER A O 1
ATOM 5144 N N . HIS A 1 633 ? 19.301 -42.568 27.699 1.00 80.12 633 HIS A N 1
ATOM 5145 C CA . HIS A 1 633 ? 19.527 -41.366 26.896 1.00 80.12 633 HIS A CA 1
ATOM 5146 C C . HIS A 1 633 ? 19.606 -41.698 25.403 1.00 80.12 633 HIS A C 1
ATOM 5148 O O . HIS A 1 633 ? 20.116 -42.744 25.006 1.00 80.12 633 HIS A O 1
ATOM 5154 N N . LEU A 1 634 ? 19.126 -40.772 24.572 1.00 80.12 634 LEU A N 1
ATOM 5155 C CA . LEU A 1 634 ? 19.240 -40.857 23.117 1.00 80.12 634 LEU A CA 1
ATOM 5156 C C . LEU A 1 634 ? 20.628 -40.404 22.630 1.00 80.12 634 LEU A C 1
ATOM 5158 O O . LEU A 1 634 ? 21.317 -39.657 23.333 1.00 80.12 634 LEU A O 1
ATOM 5162 N N . PRO A 1 635 ? 21.018 -40.778 21.397 1.00 78.56 635 PRO A N 1
ATOM 5163 C CA . PRO A 1 635 ? 22.126 -40.139 20.695 1.00 78.56 635 PRO A CA 1
ATOM 5164 C C . PRO A 1 635 ? 21.928 -38.615 20.560 1.00 78.56 635 PRO A C 1
ATOM 5166 O O . PRO A 1 635 ? 20.791 -38.139 20.617 1.00 78.56 635 PRO A O 1
ATOM 5169 N N . PRO A 1 636 ? 22.999 -37.831 20.324 1.00 69.06 636 PRO A N 1
ATOM 5170 C C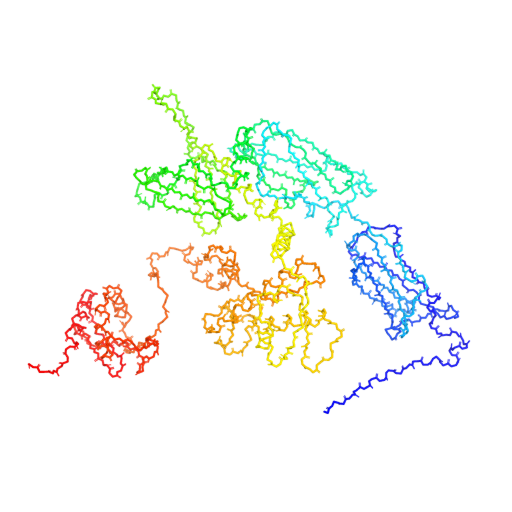A . PRO A 1 636 ? 22.905 -36.380 20.143 1.00 69.06 636 PRO A CA 1
ATOM 5171 C C . PRO A 1 636 ? 21.906 -35.927 19.063 1.00 69.06 636 PRO A C 1
ATOM 5173 O O . PRO A 1 636 ? 21.295 -34.874 19.227 1.00 69.06 636 PRO A O 1
ATOM 5176 N N . GLY A 1 637 ? 21.707 -36.705 17.990 1.00 65.94 637 GLY A N 1
ATOM 5177 C CA . GLY A 1 637 ? 20.695 -36.448 16.957 1.00 65.94 637 GLY A CA 1
ATOM 5178 C C . GLY A 1 637 ? 19.317 -37.072 17.219 1.00 65.94 637 GLY A C 1
ATOM 5179 O O . GLY A 1 637 ? 18.483 -37.124 16.315 1.00 65.94 637 GLY A O 1
ATOM 5180 N N . GLY A 1 638 ? 19.049 -37.546 18.438 1.00 79.88 638 GLY A N 1
ATOM 5181 C CA . GLY A 1 638 ? 17.745 -38.065 18.855 1.00 79.88 638 GLY A CA 1
ATOM 5182 C C . GLY A 1 638 ? 17.379 -39.416 18.229 1.00 79.88 638 GLY A C 1
ATOM 5183 O O . GLY A 1 638 ? 18.240 -40.211 17.855 1.00 79.88 638 GLY A O 1
ATOM 5184 N N . PHE A 1 639 ? 16.074 -39.689 18.111 1.00 76.00 639 PHE A N 1
ATOM 5185 C CA . PHE A 1 639 ? 15.548 -40.959 17.584 1.00 76.00 639 PHE A CA 1
ATOM 5186 C C . PHE A 1 639 ? 15.959 -41.252 16.129 1.00 76.00 639 PHE A C 1
ATOM 5188 O O . PHE A 1 639 ? 16.019 -42.417 15.741 1.00 76.00 639 PHE A O 1
ATOM 5195 N N . VAL A 1 640 ? 16.269 -40.221 15.330 1.00 76.00 640 VAL A N 1
ATOM 5196 C CA . VAL A 1 640 ? 16.697 -40.356 13.922 1.00 76.00 640 VAL A CA 1
ATOM 5197 C C . VAL A 1 640 ? 18.030 -41.100 13.797 1.00 76.00 640 VAL A C 1
ATOM 5199 O O . VAL A 1 640 ? 18.243 -41.814 12.818 1.00 76.00 640 VAL A O 1
ATOM 5202 N N . GLU A 1 641 ? 18.912 -40.953 14.788 1.00 80.25 641 GLU A N 1
ATOM 5203 C CA . GLU A 1 641 ? 20.243 -41.571 14.814 1.00 80.25 641 GLU A CA 1
ATOM 5204 C C . GLU A 1 641 ? 20.259 -42.965 15.461 1.00 80.25 641 GLU A C 1
ATOM 5206 O O . GLU A 1 641 ? 21.317 -43.588 15.551 1.00 80.25 641 GLU A O 1
ATOM 5211 N N . LEU A 1 642 ? 19.108 -43.497 15.893 1.00 79.00 642 LEU A N 1
ATOM 5212 C CA . LEU A 1 642 ? 19.035 -44.884 16.344 1.00 79.00 642 LEU A CA 1
ATOM 5213 C C . LEU A 1 642 ? 19.248 -45.831 15.155 1.00 79.00 642 LEU A C 1
ATOM 5215 O O . LEU A 1 642 ? 18.479 -45.844 14.190 1.00 79.00 642 LEU A O 1
ATOM 5219 N N . THR A 1 643 ? 20.287 -46.659 15.246 1.00 78.06 643 THR A N 1
ATOM 5220 C CA . THR A 1 643 ? 20.584 -47.729 14.286 1.00 78.06 643 THR A CA 1
ATOM 5221 C C . THR A 1 643 ? 20.573 -49.082 14.988 1.00 78.06 643 THR A C 1
ATOM 5223 O O . THR A 1 643 ? 21.511 -49.364 15.735 1.00 78.06 643 THR A O 1
ATOM 5226 N N . PRO A 1 644 ? 19.563 -49.936 14.738 1.00 82.19 644 PRO A N 1
ATOM 5227 C CA . PRO A 1 644 ? 18.392 -49.731 13.862 1.00 82.19 644 PRO A CA 1
ATOM 5228 C C . PRO A 1 644 ? 17.367 -48.726 14.429 1.00 82.19 644 PRO A C 1
ATOM 5230 O O . PRO A 1 644 ? 17.402 -48.421 15.617 1.00 82.19 644 PRO A O 1
ATOM 5233 N N . ARG A 1 645 ? 16.455 -48.201 13.592 1.00 83.94 645 ARG A N 1
ATOM 5234 C CA . ARG A 1 645 ? 15.412 -47.254 14.044 1.00 83.94 645 ARG A CA 1
ATOM 5235 C C . ARG A 1 645 ? 14.534 -47.876 15.126 1.00 83.94 645 ARG A C 1
ATOM 5237 O O . ARG A 1 645 ? 14.358 -49.095 15.148 1.00 83.94 645 ARG A O 1
ATOM 5244 N N . PHE A 1 646 ? 13.946 -47.021 15.962 1.00 87.69 646 PHE A N 1
ATOM 5245 C CA . PHE A 1 646 ? 12.997 -47.451 16.982 1.00 87.69 646 PHE A CA 1
ATOM 5246 C C . PHE A 1 646 ? 11.809 -48.183 16.351 1.00 87.69 646 PHE A C 1
ATOM 5248 O O . PHE A 1 646 ? 11.192 -47.674 15.411 1.00 87.69 646 PHE A O 1
ATOM 5255 N N . GLN A 1 647 ? 11.504 -49.374 16.856 1.00 87.38 647 GLN A N 1
ATOM 5256 C CA . GLN A 1 647 ? 10.505 -50.271 16.290 1.00 87.38 647 GLN A CA 1
ATOM 5257 C C . GLN A 1 647 ? 9.406 -50.592 17.297 1.00 87.38 647 GLN A C 1
ATOM 5259 O O . GLN A 1 647 ? 9.686 -50.975 18.431 1.00 87.38 647 GLN A O 1
ATOM 5264 N N . ILE A 1 648 ? 8.154 -50.485 16.859 1.00 89.69 648 ILE A N 1
ATOM 5265 C CA . ILE A 1 648 ? 6.984 -50.892 17.640 1.00 89.69 648 ILE A CA 1
ATOM 5266 C C . ILE A 1 648 ? 6.353 -52.088 16.947 1.00 89.69 648 ILE A C 1
ATOM 5268 O O . ILE A 1 648 ? 5.982 -52.016 15.774 1.00 89.69 648 ILE A O 1
ATOM 5272 N N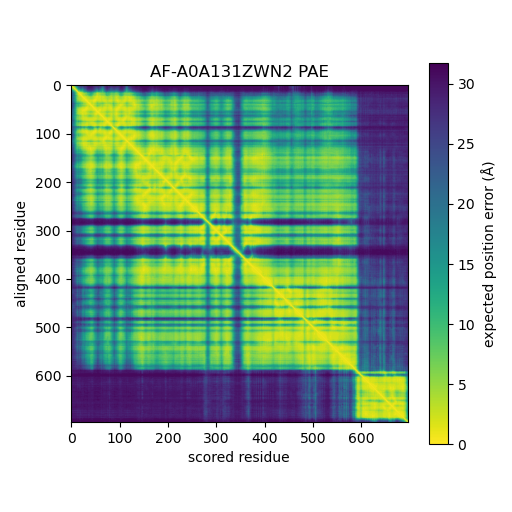 . THR A 1 649 ? 6.230 -53.186 17.682 1.00 86.88 649 THR A N 1
ATOM 5273 C CA . THR A 1 649 ? 5.742 -54.450 17.150 1.00 86.88 649 THR A CA 1
ATOM 5274 C C . THR A 1 649 ? 4.540 -54.946 17.915 1.00 86.88 649 THR A C 1
ATOM 5276 O O . THR A 1 649 ? 4.578 -55.031 19.136 1.00 86.88 649 THR A O 1
ATOM 5279 N N . SER A 1 650 ? 3.480 -55.321 17.206 1.00 84.50 650 SER A N 1
ATOM 5280 C CA . SER A 1 650 ? 2.365 -56.040 17.824 1.00 84.50 650 SER A CA 1
ATOM 5281 C C . SER A 1 650 ? 2.746 -57.511 18.017 1.00 84.50 650 SER A C 1
ATOM 5283 O O . SER A 1 650 ? 3.180 -58.183 17.076 1.00 84.50 650 SER A O 1
ATOM 5285 N N . SER A 1 651 ? 2.628 -57.994 19.252 1.00 80.19 651 SER A N 1
ATOM 5286 C CA . SER A 1 651 ? 2.843 -59.390 19.632 1.00 80.19 651 SER A CA 1
ATOM 5287 C C . SER A 1 651 ? 1.541 -60.182 19.505 1.00 80.19 651 SER A C 1
ATOM 5289 O O . SER A 1 651 ? 0.464 -59.660 19.763 1.00 80.19 651 SER A O 1
ATOM 5291 N N . LEU A 1 652 ? 1.642 -61.470 19.161 1.00 77.31 652 LEU A N 1
ATOM 5292 C CA . LEU A 1 652 ? 0.494 -62.387 19.087 1.00 77.31 652 LEU A CA 1
ATOM 5293 C C . LEU A 1 652 ? 0.013 -62.872 20.467 1.00 77.31 652 LEU A C 1
ATOM 5295 O O . LEU A 1 652 ? -0.938 -63.647 20.556 1.00 77.31 652 LEU A O 1
ATOM 5299 N N . ASN A 1 653 ? 0.686 -62.458 21.539 1.00 78.88 653 ASN A N 1
ATOM 5300 C CA . ASN A 1 653 ? 0.325 -62.829 22.900 1.00 78.88 653 ASN A CA 1
ATOM 5301 C C . ASN A 1 653 ? -0.779 -61.905 23.435 1.00 78.88 653 ASN A C 1
ATOM 5303 O O . ASN A 1 653 ? -0.836 -60.727 23.088 1.00 78.88 653 ASN A O 1
ATOM 5307 N N . PHE A 1 654 ? -1.619 -62.433 24.324 1.00 87.31 654 PHE A N 1
ATOM 5308 C CA . PHE A 1 654 ? -2.703 -61.695 24.972 1.00 87.31 654 PHE A CA 1
ATOM 5309 C C . PHE A 1 654 ? -2.455 -61.608 26.481 1.00 87.31 654 PHE A C 1
ATOM 5311 O O . PHE A 1 654 ? -2.134 -62.619 27.109 1.00 87.31 654 PHE A O 1
ATOM 5318 N N . GLY A 1 655 ? -2.574 -60.412 27.063 1.00 85.38 655 GLY A N 1
ATOM 5319 C CA . GLY A 1 655 ? -2.466 -60.177 28.508 1.00 85.38 655 GLY A CA 1
ATOM 5320 C C . GLY A 1 655 ? -1.080 -60.408 29.133 1.00 85.38 655 GLY A C 1
ATOM 5321 O O . GLY A 1 655 ? -0.937 -60.290 30.349 1.00 85.38 655 GLY A O 1
ATOM 5322 N N . SER A 1 656 ? -0.049 -60.740 28.345 1.00 89.19 656 SER A N 1
ATOM 5323 C CA . SER A 1 656 ? 1.336 -60.861 28.828 1.00 89.19 656 SER A CA 1
ATOM 5324 C C . SER A 1 656 ? 1.969 -59.487 29.070 1.00 89.19 656 SER A C 1
ATOM 5326 O O . SER A 1 656 ? 1.434 -58.482 28.621 1.00 89.19 656 SER A O 1
ATOM 5328 N N . LEU A 1 657 ? 3.127 -59.401 29.728 1.00 91.94 657 LEU A N 1
ATOM 5329 C CA . LEU A 1 657 ? 3.873 -58.135 29.793 1.00 91.94 657 LEU A CA 1
ATOM 5330 C C . LEU A 1 657 ? 4.463 -57.768 28.417 1.00 91.94 657 LEU A C 1
ATOM 5332 O O . LEU A 1 657 ? 4.834 -58.677 27.661 1.00 91.94 657 LEU A O 1
ATOM 5336 N N . PRO A 1 658 ? 4.588 -56.468 28.083 1.00 94.19 658 PRO A N 1
ATOM 5337 C CA . PRO A 1 658 ? 5.399 -56.028 26.957 1.00 94.19 658 PRO A CA 1
ATOM 5338 C C . PRO A 1 658 ? 6.829 -56.541 27.070 1.00 94.19 658 PRO A C 1
ATOM 5340 O O . PRO A 1 658 ? 7.384 -56.666 28.160 1.00 94.19 658 PRO A O 1
ATOM 5343 N N . THR A 1 659 ? 7.435 -56.833 25.927 1.00 91.31 659 THR A N 1
ATOM 5344 C CA . THR A 1 659 ? 8.826 -57.299 25.846 1.00 91.31 659 THR A CA 1
ATOM 5345 C C . THR A 1 659 ? 9.628 -56.361 24.963 1.00 91.31 659 THR A C 1
ATOM 5347 O O . THR A 1 659 ? 9.059 -55.617 24.168 1.00 91.31 659 THR A O 1
ATOM 5350 N N . ALA A 1 660 ? 10.950 -56.368 25.098 1.00 91.56 660 ALA A N 1
ATOM 5351 C CA . ALA A 1 660 ? 11.817 -55.531 24.288 1.00 91.56 660 ALA A CA 1
ATOM 5352 C C . ALA A 1 660 ? 13.029 -56.304 23.770 1.00 91.56 660 ALA A C 1
ATOM 5354 O O . ALA A 1 660 ? 13.542 -57.219 24.417 1.00 91.56 660 ALA A O 1
ATOM 5355 N N . HIS A 1 661 ? 13.501 -55.896 22.596 1.00 86.56 661 HIS A N 1
ATOM 5356 C CA . HIS A 1 661 ? 14.750 -56.355 22.014 1.00 86.56 661 HIS A CA 1
ATOM 5357 C C . HIS A 1 661 ? 15.670 -55.153 21.813 1.00 86.56 661 HIS A C 1
ATOM 5359 O O . HIS A 1 661 ? 15.634 -54.481 20.781 1.00 86.56 661 HIS A O 1
ATOM 5365 N N . THR A 1 662 ? 16.523 -54.900 22.805 1.00 86.12 662 THR A N 1
ATOM 5366 C CA . THR A 1 662 ? 17.423 -53.736 22.837 1.00 86.12 662 THR A CA 1
ATOM 5367 C C . THR A 1 662 ? 18.408 -53.699 21.673 1.00 86.12 662 THR A C 1
ATOM 5369 O O . THR A 1 662 ? 18.680 -52.635 21.132 1.00 86.12 662 THR A O 1
ATOM 5372 N N . CYS A 1 663 ? 18.860 -54.863 21.192 1.00 77.56 663 CYS A N 1
ATOM 5373 C CA . CYS A 1 663 ? 19.708 -54.969 19.995 1.00 77.56 663 CYS A CA 1
ATOM 5374 C C . CYS A 1 663 ? 19.032 -54.430 18.720 1.00 77.56 663 CYS A C 1
ATOM 5376 O O . CYS A 1 663 ? 19.719 -54.112 17.751 1.00 77.56 663 CYS A O 1
ATOM 5378 N N . PHE A 1 664 ? 17.699 -54.346 18.715 1.00 82.50 664 PHE A N 1
ATOM 5379 C CA . PHE A 1 664 ? 16.898 -53.896 17.581 1.00 82.50 664 PHE A CA 1
ATOM 5380 C C . PHE A 1 664 ? 16.130 -52.598 17.854 1.00 82.50 664 PHE A C 1
ATOM 5382 O O . PHE A 1 664 ? 15.335 -52.191 17.009 1.00 82.50 664 PHE A O 1
ATOM 5389 N N . ASN A 1 665 ? 16.365 -51.944 19.000 1.00 88.88 665 ASN A N 1
ATOM 5390 C CA . ASN A 1 665 ? 15.591 -50.787 19.461 1.00 88.88 665 ASN A CA 1
ATOM 5391 C C . ASN A 1 665 ? 14.074 -51.033 19.366 1.00 88.88 665 ASN A C 1
ATOM 5393 O O . ASN A 1 665 ? 13.326 -50.182 18.886 1.00 88.88 665 ASN A O 1
ATOM 5397 N N . GLN A 1 666 ? 13.633 -52.235 19.748 1.00 89.69 666 GLN A N 1
ATOM 5398 C CA . GLN A 1 666 ? 12.293 -52.741 19.457 1.00 89.69 666 GLN A CA 1
ATOM 5399 C C . GLN A 1 666 ? 11.505 -53.014 20.735 1.00 89.69 666 GLN A C 1
ATOM 5401 O O . GLN A 1 666 ? 12.013 -53.667 21.647 1.00 89.69 666 GLN A O 1
ATOM 5406 N N . ILE A 1 667 ? 10.240 -52.596 20.757 1.00 92.44 667 ILE A N 1
ATOM 5407 C CA . ILE A 1 667 ? 9.249 -52.998 21.758 1.00 92.44 667 ILE A CA 1
ATOM 5408 C C . ILE A 1 667 ? 8.177 -53.883 21.121 1.00 92.44 667 ILE A C 1
ATOM 5410 O O . ILE A 1 667 ? 7.676 -53.588 20.040 1.00 92.44 667 ILE A O 1
ATOM 5414 N N . CYS A 1 668 ? 7.825 -54.970 21.796 1.00 91.25 668 CYS A N 1
ATOM 5415 C CA . CYS A 1 668 ? 6.785 -55.909 21.404 1.00 91.25 668 CYS A CA 1
ATOM 5416 C C . CYS A 1 668 ? 5.607 -55.802 22.381 1.00 91.25 668 CYS A C 1
ATOM 5418 O O . CYS A 1 668 ? 5.729 -56.146 23.560 1.00 91.25 668 CYS A O 1
ATOM 5420 N N . LEU A 1 669 ? 4.474 -55.323 21.876 1.00 92.81 669 LEU A N 1
ATOM 5421 C CA . LEU A 1 669 ? 3.266 -54.998 22.624 1.00 92.81 669 LEU A CA 1
ATOM 5422 C C . LEU A 1 669 ? 2.192 -56.079 22.403 1.00 92.81 669 LEU A C 1
ATOM 5424 O O . LEU A 1 669 ? 1.741 -56.247 21.268 1.00 92.81 669 LEU A O 1
ATOM 5428 N N . PRO A 1 670 ? 1.799 -56.836 23.440 1.00 90.50 670 PRO A N 1
ATOM 5429 C CA . PRO A 1 670 ? 0.679 -57.774 23.374 1.00 90.50 670 PRO A CA 1
ATOM 5430 C C . PRO A 1 670 ? -0.673 -57.046 23.421 1.00 90.50 670 PRO A C 1
ATOM 5432 O O . PRO A 1 670 ? -0.734 -55.852 23.719 1.00 90.50 670 PRO A O 1
ATOM 5435 N N . ASP A 1 671 ? -1.752 -57.765 23.114 1.00 89.38 671 ASP A N 1
ATOM 5436 C CA . ASP A 1 671 ? -3.118 -57.227 23.172 1.00 89.38 671 ASP A CA 1
ATOM 5437 C C . ASP A 1 671 ? -3.747 -57.377 24.573 1.00 89.38 671 ASP A C 1
ATOM 5439 O O . ASP A 1 671 ? -3.355 -58.256 25.348 1.00 89.38 671 ASP A O 1
ATOM 5443 N N . TYR A 1 672 ? -4.726 -56.520 24.889 1.00 89.75 672 TYR A N 1
ATOM 5444 C CA . TYR A 1 672 ? -5.441 -56.471 26.172 1.00 89.75 672 TYR A CA 1
ATOM 5445 C C . TYR A 1 672 ? -6.929 -56.116 25.997 1.00 89.75 672 TYR A C 1
ATOM 5447 O O . TYR A 1 672 ? -7.329 -55.494 25.007 1.00 89.75 672 TYR A O 1
ATOM 5455 N N . ASP A 1 673 ? -7.740 -56.457 27.007 1.00 89.62 673 ASP A N 1
ATOM 5456 C CA . ASP A 1 673 ? -9.178 -56.145 27.062 1.00 89.62 673 ASP A CA 1
ATOM 5457 C C . ASP A 1 673 ? -9.468 -54.649 27.281 1.00 89.62 673 ASP A C 1
ATOM 5459 O O . ASP A 1 673 ? -10.488 -54.141 26.814 1.00 89.62 673 ASP A O 1
ATOM 5463 N N . SER A 1 674 ? -8.584 -53.927 27.980 1.00 92.88 674 SER A N 1
ATOM 5464 C CA . SER A 1 674 ? -8.767 -52.510 28.315 1.00 92.88 674 SER A CA 1
ATOM 5465 C C . SER A 1 674 ? -7.466 -51.707 28.232 1.00 92.88 674 SER A C 1
ATOM 5467 O O . SER A 1 674 ? -6.365 -52.247 28.376 1.00 92.88 674 SER A O 1
ATOM 5469 N N . PHE A 1 675 ? -7.598 -50.391 28.034 1.00 93.06 675 PHE A N 1
ATOM 5470 C CA . PHE A 1 675 ? -6.464 -49.464 28.068 1.00 93.06 675 PHE A CA 1
ATOM 5471 C C . PHE A 1 675 ? -5.789 -49.465 29.446 1.00 93.06 675 PHE A C 1
ATOM 5473 O O . PHE A 1 675 ? -4.569 -49.384 29.535 1.00 93.06 675 PHE A O 1
ATOM 5480 N N . GLU A 1 676 ? -6.563 -49.592 30.525 1.00 94.56 676 GLU A N 1
ATOM 5481 C CA . GLU A 1 676 ? -6.058 -49.608 31.897 1.00 94.56 676 GLU A 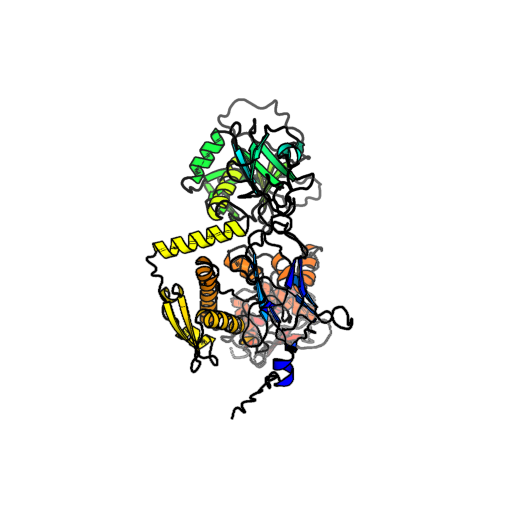CA 1
ATOM 5482 C C . GLU A 1 676 ? -5.193 -50.844 32.183 1.00 94.56 676 GLU A C 1
ATOM 5484 O O . GLU A 1 676 ? -4.236 -50.762 32.955 1.00 94.56 676 GLU A O 1
ATOM 5489 N N . ASP A 1 677 ? -5.515 -51.987 31.574 1.00 93.50 677 ASP A N 1
ATOM 5490 C CA . ASP A 1 677 ? -4.703 -53.202 31.670 1.00 93.50 677 ASP A CA 1
ATOM 5491 C C . ASP A 1 677 ? -3.416 -53.085 30.850 1.00 93.50 677 ASP A C 1
ATOM 5493 O O . ASP A 1 677 ? -2.345 -53.439 31.350 1.00 93.50 677 ASP A O 1
ATOM 5497 N N . PHE A 1 678 ? -3.506 -52.512 29.645 1.00 95.19 678 PHE A N 1
ATOM 5498 C CA . PHE A 1 678 ? -2.344 -52.193 28.815 1.00 95.19 678 PHE A CA 1
ATOM 5499 C C . PHE A 1 678 ? -1.380 -51.226 29.526 1.00 95.19 678 PHE A C 1
ATOM 5501 O O . PHE A 1 678 ? -0.192 -51.522 29.644 1.00 95.19 678 PHE A O 1
ATOM 5508 N N . ASP A 1 679 ? -1.878 -50.091 30.036 1.00 95.69 679 ASP A N 1
ATOM 5509 C CA . ASP A 1 679 ? -1.063 -49.052 30.686 1.00 95.69 679 ASP A CA 1
ATOM 5510 C C . ASP A 1 679 ? -0.362 -49.604 31.932 1.00 95.69 679 ASP A C 1
ATOM 5512 O O . ASP A 1 679 ? 0.840 -49.408 32.122 1.00 95.69 679 ASP A O 1
ATOM 5516 N N . ARG A 1 680 ? -1.086 -50.388 32.743 1.00 94.19 680 ARG A N 1
ATOM 5517 C CA . ARG A 1 680 ? -0.518 -51.055 33.917 1.00 94.19 680 ARG A CA 1
ATOM 5518 C C . ARG A 1 680 ? 0.592 -52.024 33.525 1.00 94.19 680 ARG A C 1
ATOM 5520 O O . ARG A 1 680 ? 1.657 -51.999 34.135 1.00 94.19 680 ARG A O 1
ATOM 5527 N N . ALA A 1 681 ? 0.365 -52.864 32.516 1.00 94.19 681 ALA A N 1
ATOM 5528 C CA . ALA A 1 681 ? 1.351 -53.842 32.070 1.00 94.19 681 ALA A CA 1
ATOM 5529 C C . ALA A 1 681 ? 2.589 -53.179 31.441 1.00 94.19 681 ALA A C 1
ATOM 5531 O O . ALA A 1 681 ? 3.708 -53.626 31.691 1.00 94.19 681 ALA A O 1
ATOM 5532 N N . LEU A 1 682 ? 2.417 -52.083 30.693 1.00 95.19 682 LEU A N 1
ATOM 5533 C CA . LEU A 1 682 ? 3.526 -51.298 30.147 1.00 95.19 682 LEU A CA 1
ATOM 5534 C C . LEU A 1 682 ? 4.376 -50.669 31.253 1.00 95.19 682 LEU A C 1
ATOM 5536 O O . LEU A 1 682 ? 5.600 -50.797 31.222 1.00 95.19 682 LEU A O 1
ATOM 5540 N N . ARG A 1 683 ? 3.744 -50.055 32.261 1.00 94.56 683 ARG A N 1
ATOM 5541 C CA . ARG A 1 683 ? 4.446 -49.475 33.417 1.00 94.56 683 ARG A CA 1
ATOM 5542 C C . ARG A 1 683 ? 5.190 -50.532 34.230 1.00 94.56 683 ARG A C 1
ATOM 5544 O O . ARG A 1 683 ? 6.325 -50.287 34.636 1.00 94.56 683 ARG A O 1
ATOM 5551 N N . ILE A 1 684 ? 4.598 -51.713 34.422 1.00 93.44 684 ILE A N 1
ATOM 5552 C CA . ILE A 1 684 ? 5.278 -52.850 35.061 1.00 93.44 684 ILE A CA 1
ATOM 5553 C C . ILE A 1 684 ? 6.504 -53.258 34.238 1.00 93.44 684 ILE A C 1
ATOM 5555 O O . ILE A 1 684 ? 7.602 -53.324 34.782 1.00 93.44 684 ILE A O 1
ATOM 5559 N N . ALA A 1 685 ? 6.357 -53.452 32.924 1.00 93.19 685 ALA A N 1
ATOM 5560 C CA . ALA A 1 685 ? 7.450 -53.907 32.067 1.00 93.19 685 ALA A CA 1
ATOM 5561 C C . ALA A 1 685 ? 8.643 -52.942 32.027 1.00 93.19 685 ALA A C 1
ATOM 5563 O O . ALA A 1 685 ? 9.781 -53.390 32.128 1.00 93.19 685 ALA A O 1
ATOM 5564 N N . ILE A 1 686 ? 8.416 -51.629 31.935 1.00 93.69 686 ILE A N 1
ATOM 5565 C CA . ILE A 1 686 ? 9.523 -50.656 31.934 1.00 93.69 686 ILE A CA 1
ATOM 5566 C C . ILE A 1 686 ? 10.159 -50.478 33.319 1.00 93.69 686 ILE A C 1
ATOM 5568 O O . ILE A 1 686 ? 11.314 -50.066 33.411 1.00 93.69 686 ILE A O 1
ATOM 5572 N N . THR A 1 687 ? 9.426 -50.779 34.395 1.00 87.56 687 THR A N 1
ATOM 5573 C CA . THR A 1 687 ? 9.940 -50.681 35.767 1.00 87.56 687 THR A CA 1
ATOM 5574 C C . THR A 1 687 ? 10.762 -51.916 36.115 1.00 87.56 687 THR A C 1
ATOM 5576 O O . THR A 1 687 ? 11.942 -51.798 36.431 1.00 87.56 687 THR A O 1
ATOM 5579 N N . GLU A 1 688 ? 10.167 -53.100 35.984 1.00 82.44 688 GLU A N 1
ATOM 5580 C CA . GLU A 1 688 ? 10.762 -54.376 36.395 1.00 82.44 688 GLU A CA 1
ATOM 5581 C C . GLU A 1 688 ? 11.681 -54.974 35.319 1.00 82.44 688 GLU A C 1
ATOM 5583 O O . GLU A 1 688 ? 12.681 -55.610 35.631 1.00 82.44 688 GLU A O 1
ATOM 5588 N N . GLY A 1 689 ? 11.394 -54.742 34.035 1.00 67.31 689 GLY A N 1
ATOM 5589 C CA . GLY A 1 689 ? 12.162 -55.301 32.917 1.00 67.31 689 GLY A CA 1
ATOM 5590 C C . GLY A 1 689 ? 13.501 -54.609 32.645 1.00 67.31 689 GLY A C 1
ATOM 5591 O O . GLY A 1 689 ? 14.259 -55.070 31.793 1.00 67.31 689 GLY A O 1
ATOM 5592 N N . SER A 1 690 ? 13.800 -53.509 33.346 1.00 58.78 690 SER A N 1
ATOM 5593 C CA . SER A 1 690 ? 15.097 -52.818 33.278 1.00 58.78 690 SER A CA 1
ATOM 5594 C C . SER A 1 690 ? 16.182 -53.487 34.142 1.00 58.78 690 SER A C 1
ATOM 5596 O O . SER A 1 690 ? 17.375 -53.291 33.894 1.00 58.78 690 SER A O 1
ATOM 5598 N N . GLU A 1 691 ? 15.781 -54.333 35.100 1.00 56.22 691 GLU A N 1
ATOM 5599 C CA . GLU A 1 691 ? 16.658 -55.166 35.925 1.00 56.22 691 GLU A CA 1
ATOM 5600 C C . GLU A 1 691 ? 16.839 -56.529 35.234 1.00 56.22 691 GLU A C 1
ATOM 5602 O O . GLU A 1 691 ? 16.042 -57.452 35.378 1.00 56.22 691 GLU A O 1
ATOM 5607 N N . GLY A 1 692 ? 17.859 -56.648 34.379 1.00 45.59 692 GLY A N 1
ATOM 5608 C CA . GLY A 1 692 ? 18.124 -57.887 33.641 1.00 45.59 692 GLY A CA 1
ATOM 5609 C C . GLY A 1 692 ? 18.322 -59.108 34.555 1.00 45.59 692 GLY A C 1
ATOM 5610 O O . GLY A 1 692 ? 18.757 -58.985 35.697 1.00 45.59 692 GLY A O 1
ATOM 5611 N N . PHE A 1 693 ? 18.066 -60.315 34.034 1.00 43.72 693 PHE A N 1
ATOM 5612 C CA . PHE A 1 693 ? 18.430 -61.573 34.700 1.00 43.72 693 PHE A CA 1
ATOM 5613 C C . PHE A 1 693 ? 19.943 -61.599 34.995 1.00 43.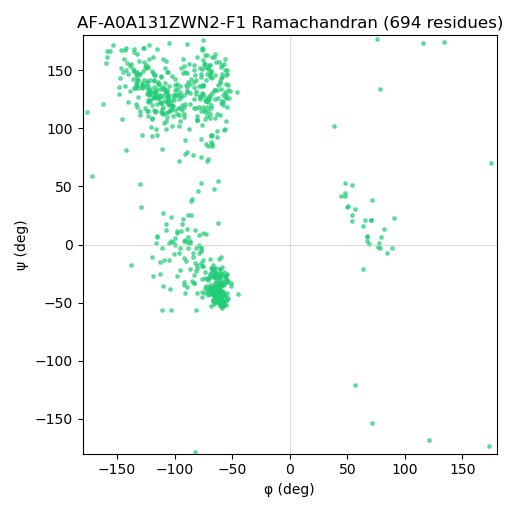72 693 PHE A C 1
ATOM 5615 O O . PHE A 1 693 ? 20.751 -61.887 34.111 1.00 43.72 693 PHE A O 1
ATOM 5622 N N . GLY A 1 694 ? 20.319 -61.288 36.240 1.00 34.50 694 GLY A N 1
ATOM 5623 C CA . GLY A 1 694 ? 21.712 -61.083 36.636 1.00 34.50 694 GLY A CA 1
ATOM 5624 C C . GLY A 1 694 ? 21.940 -60.932 38.143 1.00 34.50 694 GLY A C 1
ATOM 5625 O O . GLY A 1 694 ? 22.540 -59.950 38.552 1.00 34.50 694 GLY A O 1
ATOM 5626 N N . LEU A 1 695 ? 21.548 -61.974 38.891 1.00 27.91 695 LEU A N 1
ATOM 5627 C CA . LEU A 1 695 ? 21.959 -62.380 40.252 1.00 27.91 695 LEU A CA 1
ATOM 5628 C C . LEU A 1 695 ? 21.377 -61.651 41.483 1.00 27.91 695 LEU A C 1
ATOM 5630 O O . LEU A 1 695 ? 21.349 -60.432 41.578 1.00 27.91 695 LEU A O 1
ATOM 5634 N N . VAL A 1 696 ? 20.970 -62.514 42.426 1.00 33.72 696 VAL A N 1
ATOM 5635 C CA . VAL A 1 696 ? 20.764 -62.307 43.873 1.00 33.72 696 VAL A CA 1
ATOM 5636 C C . VAL A 1 696 ? 21.852 -61.447 44.506 1.00 33.72 696 VAL A C 1
ATOM 5638 O O . VAL A 1 696 ? 23.035 -61.677 44.159 1.00 33.72 696 VAL A O 1
#